Protein AF-0000000081604538 (afdb_homodimer)

pLDDT: mean 79.79, std 23.46, range [19.92, 98.69]

InterPro domains:
  IPR008256 Peptidase S1B [PR00839] (80-97)
  IPR008256 Peptidase S1B [PR00839] (235-251)
  IPR008256 Peptidase S1B [PR00839] (252-264)
  IPR009003 Peptidase S1, PA clan [SSF50494] (61-286)

Foldseek 3Di:
DDDDDPPDPPPPPPPPPVPPPPPPPDDDPPPPPDCDPVNVVVCVVVVCVVVPDADPVLVVLVVQQLLQKKFKDWPRFTQAIWGAAFDQKIKFFQVSQVVQADPVFDGNTWIWIASPQADPPDPDRTWTWDTWPDAFDDPVDFLRTMIMTGTDNDDDHGDHQNQQADADDQWDKKKWWFAAHPHGIDMWIWIWQHLVCLLVLLVVVCVVQVVVCVPCPPVLSVVSNVVVNVVNQKTKTATPRAGRHGHIFMAHSVRGGFWTWHHFAWDAGPVRDIGGSMTITGTPLSNLLVVLQVCQLVVVVVVNLRNQVSDHPCSVVSLVVNLVVCVVVVVPSNVVSLVPDDDPDPSVNVSSVVNPPDPPPPPPPPD/DDDDDPPDPPPPPPPPPVPPPPPPPDDDPPPPPDCDPVNVVVCVVVVCVVVPDADPVLVVLVVQQLLQKKFKDWPRFTQAIWGAAFDQKIKFFQVSQVVQADPQFDGNTWMWIASPQADPPDPDGTWTWDTFPDAFDDPVDFLRTMIMTGTDNDDDHGDHQNQQADADDQWDKKKWWFAAHPHGIDMWIWIWQHLVCLLVLLVVVCVVQVVVCVPQPPVLSVVSNVVVNVCNQKTKTATPRAGRHGHIFMAHSVRGGFWTWHHFAWDAGPVRDIGGSMTITGTPLSNLLVVLQVCQLVVVVVVNLRNQVSDHPCSVVSLVVNLVVCVVVVVPSNVVSLVPDDDPDPSVNVSSVVNPPDPPPPPPPPD

Structure (mmCIF, N/CA/C/O backbone):
data_AF-0000000081604538-model_v1
#
loop_
_entity.id
_entity.type
_entity.pdbx_description
1 polymer 'Serine protease'
#
loop_
_atom_site.group_PDB
_atom_site.id
_atom_site.type_symbol
_atom_site.label_atom_id
_atom_site.label_alt_id
_atom_site.label_comp_id
_atom_site.label_asym_id
_atom_site.label_entity_id
_atom_site.label_seq_id
_atom_site.pdbx_PDB_ins_code
_atom_site.Cartn_x
_atom_site.Cartn_y
_atom_site.Cartn_z
_atom_site.occupancy
_atom_site.B_iso_or_equiv
_atom_site.auth_seq_id
_atom_site.auth_comp_id
_atom_site.auth_asym_id
_atom_site.auth_atom_id
_atom_site.pdbx_PDB_model_num
ATOM 1 N N . MET A 1 1 ? 32.812 59.844 22.234 1 21.23 1 MET A N 1
ATOM 2 C CA . MET A 1 1 ? 32.625 59.625 20.812 1 21.23 1 MET A CA 1
ATOM 3 C C . MET A 1 1 ? 32.094 58.219 20.547 1 21.23 1 MET A C 1
ATOM 5 O O . MET A 1 1 ? 32.688 57.25 21.016 1 21.23 1 MET A O 1
ATOM 9 N N . ALA A 1 2 ? 30.812 57.969 19.938 1 22.44 2 ALA A N 1
ATOM 10 C CA . ALA A 1 2 ? 29.672 57.094 20.188 1 22.44 2 ALA A CA 1
ATOM 11 C C . ALA A 1 2 ? 29.781 55.781 19.422 1 22.44 2 ALA A C 1
ATOM 13 O O . ALA A 1 2 ? 30.016 55.781 18.203 1 22.44 2 ALA A O 1
ATOM 14 N N . PRO A 1 3 ? 30.188 54.562 20.047 1 24.44 3 PRO A N 1
ATOM 15 C CA . PRO A 1 3 ? 30.531 53.25 19.562 1 24.44 3 PRO A CA 1
ATOM 16 C C . PRO A 1 3 ? 29.391 52.562 18.797 1 24.44 3 PRO A C 1
ATOM 18 O O . PRO A 1 3 ? 28.266 52.5 19.297 1 24.44 3 PRO A O 1
ATOM 21 N N . GLY A 1 4 ? 29.219 52.812 17.406 1 24.89 4 GLY A N 1
ATOM 22 C CA . GLY A 1 4 ? 28.188 52.469 16.438 1 24.89 4 GLY A CA 1
ATOM 23 C C . GLY A 1 4 ? 27.969 50.969 16.328 1 24.89 4 GLY A C 1
ATOM 24 O O . GLY A 1 4 ? 28.922 50.188 16.234 1 24.89 4 GLY A O 1
ATOM 25 N N . ASN A 1 5 ? 26.828 50.312 16.859 1 23.88 5 ASN A N 1
ATOM 26 C CA . ASN A 1 5 ? 26.203 49 17.125 1 23.88 5 ASN A CA 1
ATOM 27 C C . ASN A 1 5 ? 25.984 48.219 15.828 1 23.88 5 ASN A C 1
ATOM 29 O O . ASN A 1 5 ? 25.172 48.625 14.992 1 23.88 5 ASN A O 1
ATOM 33 N N . GLN A 1 6 ? 27.047 47.625 15.164 1 23.14 6 GLN A N 1
ATOM 34 C CA . GLN A 1 6 ? 27.094 46.875 13.914 1 23.14 6 GLN A CA 1
ATOM 35 C C . GLN A 1 6 ? 26.156 45.656 13.969 1 23.14 6 GLN A C 1
ATOM 37 O O . GLN A 1 6 ? 26.391 44.719 14.734 1 23.14 6 GLN A O 1
ATOM 42 N N . LEU A 1 7 ? 24.812 45.75 13.75 1 24.92 7 LEU A N 1
ATOM 43 C CA . LEU A 1 7 ? 23.703 44.812 13.672 1 24.92 7 LEU A CA 1
ATOM 44 C C . LEU A 1 7 ? 23.969 43.75 12.625 1 24.92 7 LEU A C 1
ATOM 46 O O . LEU A 1 7 ? 24.109 44.062 11.438 1 24.92 7 LEU A O 1
ATOM 50 N N . SER A 1 8 ? 24.609 42.594 12.93 1 23.09 8 SER A N 1
ATOM 51 C CA . SER A 1 8 ? 25.031 41.375 12.227 1 23.09 8 SER A CA 1
ATOM 52 C C . SER A 1 8 ? 23.891 40.781 11.43 1 23.09 8 SER A C 1
ATOM 54 O O . SER A 1 8 ? 22.734 40.781 11.867 1 23.09 8 SER A O 1
ATOM 56 N N . ASP A 1 9 ? 24 40.594 10.055 1 22.39 9 ASP A N 1
ATOM 57 C CA . ASP A 1 9 ? 23.312 40.094 8.867 1 22.39 9 ASP A CA 1
ATOM 58 C C . ASP A 1 9 ? 22.875 38.625 9.047 1 22.39 9 ASP A C 1
ATOM 60 O O . ASP A 1 9 ? 23.625 37.719 8.758 1 22.39 9 ASP A O 1
ATOM 64 N N . SER A 1 10 ? 22.297 38.156 10.109 1 24.11 10 SER A N 1
ATOM 65 C CA . SER A 1 10 ? 21.812 36.781 10.234 1 24.11 10 SER A CA 1
ATOM 66 C C . SER A 1 10 ? 20.875 36.438 9.094 1 24.11 10 SER A C 1
ATOM 68 O O . SER A 1 10 ? 19.797 37.031 8.969 1 24.11 10 SER A O 1
ATOM 70 N N . LYS A 1 11 ? 21.359 36.188 7.855 1 26.59 11 LYS A N 1
ATOM 71 C CA . LYS A 1 11 ? 20.594 35.656 6.723 1 26.59 11 LYS A CA 1
ATOM 72 C C . LYS A 1 11 ? 19.719 34.469 7.152 1 26.59 11 LYS A C 1
ATOM 74 O O . LYS A 1 11 ? 20.203 33.438 7.59 1 26.59 11 LYS A O 1
ATOM 79 N N . LYS A 1 12 ? 18.594 34.719 7.555 1 26.84 12 LYS A N 1
ATOM 80 C CA . LYS A 1 12 ? 17.469 33.844 7.895 1 26.84 12 LYS A CA 1
ATOM 81 C C . LYS A 1 12 ? 17.266 32.75 6.844 1 26.84 12 LYS A C 1
ATOM 83 O O . LYS A 1 12 ? 17.156 33.062 5.652 1 26.84 12 LYS A O 1
ATOM 88 N N . LEU A 1 13 ? 17.891 31.609 6.945 1 28.89 13 LEU A N 1
ATOM 89 C CA . LEU A 1 13 ? 17.5 30.391 6.246 1 28.89 13 LEU A CA 1
ATOM 90 C C . LEU A 1 13 ? 15.992 30.359 6.012 1 28.89 13 LEU A C 1
ATOM 92 O O . LEU A 1 13 ? 15.211 30.234 6.961 1 28.89 13 LEU A O 1
ATOM 96 N N . GLN A 1 14 ? 15.5 31.234 5.219 1 27.22 14 GLN A N 1
ATOM 97 C CA . GLN A 1 14 ? 14.094 31.156 4.832 1 27.22 14 GLN A CA 1
ATOM 98 C C . GLN A 1 14 ? 13.68 29.719 4.531 1 27.22 14 GLN A C 1
ATOM 100 O O . GLN A 1 14 ? 14.281 29.062 3.688 1 27.22 14 GLN A O 1
ATOM 105 N N . VAL A 1 15 ? 13.32 29 5.406 1 31.27 15 VAL A N 1
ATOM 106 C CA . VAL A 1 15 ? 12.523 27.797 5.16 1 31.27 15 VAL A CA 1
ATOM 107 C C . VAL A 1 15 ? 11.766 27.938 3.848 1 31.27 15 VAL A C 1
ATOM 109 O O . VAL A 1 15 ? 10.898 28.812 3.717 1 31.27 15 VAL A O 1
ATOM 112 N N . ASN A 1 16 ? 12.477 28.047 2.746 1 29.58 16 ASN A N 1
ATOM 113 C CA . ASN A 1 16 ? 11.742 28 1.487 1 29.58 16 ASN A CA 1
ATOM 114 C C . ASN A 1 16 ? 10.648 26.938 1.516 1 29.58 16 ASN A C 1
ATOM 116 O O . ASN A 1 16 ? 10.945 25.734 1.499 1 29.58 16 ASN A O 1
ATOM 120 N N . LEU A 1 17 ? 9.523 27.062 1.937 1 32.06 17 LEU A N 1
ATOM 121 C CA . LEU A 1 17 ? 8.336 26.516 1.296 1 32.06 17 LEU A CA 1
ATOM 122 C C . LEU A 1 17 ? 8.508 26.453 -0.218 1 32.06 17 LEU A C 1
ATOM 124 O O . LEU A 1 17 ? 8.312 25.406 -0.827 1 32.06 17 LEU A O 1
ATOM 128 N N . SER A 1 18 ? 7.918 26.984 -1.359 1 30.73 18 SER A N 1
ATOM 129 C CA . SER A 1 18 ? 8.398 27.047 -2.736 1 30.73 18 SER A CA 1
ATOM 130 C C . SER A 1 18 ? 9.672 27.875 -2.84 1 30.73 18 SER A C 1
ATOM 132 O O . SER A 1 18 ? 9.891 28.562 -3.842 1 30.73 18 SER A O 1
ATOM 134 N N . ALA A 1 19 ? 10.453 28.266 -1.984 1 27.94 19 ALA A N 1
ATOM 135 C CA . ALA A 1 19 ? 11.586 29.109 -2.352 1 27.94 19 ALA A CA 1
ATOM 136 C C . ALA A 1 19 ? 12.602 28.328 -3.176 1 27.94 19 ALA A C 1
ATOM 138 O O . ALA A 1 19 ? 13.18 27.344 -2.699 1 27.94 19 ALA A O 1
ATOM 139 N N . ARG A 1 20 ? 12.562 28.531 -4.504 1 27.84 20 ARG A N 1
ATOM 140 C CA . ARG A 1 20 ? 13.531 28.266 -5.559 1 27.84 20 ARG A CA 1
ATOM 141 C C . ARG A 1 20 ? 14.93 28.719 -5.145 1 27.84 20 ARG A C 1
ATOM 143 O O . ARG A 1 20 ? 15.203 29.922 -5.105 1 27.84 20 ARG A O 1
ATOM 150 N N . PHE A 1 21 ? 15.664 28.234 -4.332 1 27.06 21 PHE A N 1
ATOM 151 C CA . PHE A 1 21 ? 17.094 28.531 -4.344 1 27.06 21 PHE A CA 1
ATOM 152 C C . PHE A 1 21 ? 17.719 28.109 -5.668 1 27.06 21 PHE A C 1
ATOM 154 O O . PHE A 1 21 ? 17.797 26.922 -5.98 1 27.06 21 PHE A O 1
ATOM 161 N N . ASN A 1 22 ? 17.594 28.953 -6.746 1 26.02 22 ASN A N 1
ATOM 162 C CA . ASN A 1 22 ? 18.406 28.969 -7.965 1 26.02 22 ASN A CA 1
ATOM 163 C C . ASN A 1 22 ? 19.891 29.062 -7.656 1 26.02 22 ASN A C 1
ATOM 165 O O . ASN A 1 22 ? 20.422 30.156 -7.457 1 26.02 22 ASN A O 1
ATOM 169 N N . ILE A 1 23 ? 20.484 28.266 -6.91 1 27.25 23 ILE A N 1
ATOM 170 C CA . ILE A 1 23 ? 21.938 28.359 -6.957 1 27.25 23 ILE A CA 1
ATOM 171 C C . ILE A 1 23 ? 22.422 28.078 -8.375 1 27.25 23 ILE A C 1
ATOM 173 O O . ILE A 1 23 ? 22.203 26.984 -8.898 1 27.25 23 ILE A O 1
ATOM 177 N N . LEU A 1 24 ? 22.672 29.078 -9.188 1 24.55 24 LEU A N 1
ATOM 178 C CA . LEU A 1 24 ? 23.422 29.141 -10.43 1 24.55 24 LEU A CA 1
ATOM 179 C C . LEU A 1 24 ? 24.812 28.516 -10.266 1 24.55 24 LEU A C 1
ATOM 181 O O . LEU A 1 24 ? 25.672 29.078 -9.586 1 24.55 24 LEU A O 1
ATOM 185 N N . VAL A 1 25 ? 24.938 27.25 -10 1 26.98 25 VAL A N 1
ATOM 186 C CA . VAL A 1 25 ? 26.266 26.672 -10.133 1 26.98 25 VAL A CA 1
ATOM 187 C C . VAL A 1 25 ? 26.766 26.844 -11.562 1 26.98 25 VAL A C 1
ATOM 189 O O . VAL A 1 25 ? 26.078 26.469 -12.516 1 26.98 25 VAL A O 1
ATOM 192 N N . LYS A 1 26 ? 27.719 27.719 -11.805 1 24.7 26 LYS A N 1
ATOM 193 C CA . LYS A 1 26 ? 28.609 27.766 -12.961 1 24.7 26 LYS A CA 1
ATOM 194 C C . LYS A 1 26 ? 29.188 26.391 -13.281 1 24.7 26 LYS A C 1
ATOM 196 O O . LYS A 1 26 ? 29.656 25.688 -12.383 1 24.7 26 LYS A O 1
ATOM 201 N N . SER A 1 27 ? 29.062 25.797 -14.516 1 24.94 27 SER A N 1
ATOM 202 C CA . SER A 1 27 ? 29.328 24.594 -15.281 1 24.94 27 SER A CA 1
ATOM 203 C C . SER A 1 27 ? 30.812 24.281 -15.328 1 24.94 27 SER A C 1
ATOM 205 O O . SER A 1 27 ? 31.469 24.531 -16.344 1 24.94 27 SER A O 1
ATOM 207 N N . LYS A 1 28 ? 31.719 24.625 -14.43 1 28.97 28 LYS A N 1
ATOM 208 C CA . LYS A 1 28 ? 32.969 24.078 -14.953 1 28.97 28 LYS A CA 1
ATOM 209 C C . LYS A 1 28 ? 32.938 22.562 -15.039 1 28.97 28 LYS A C 1
ATOM 211 O O . LYS A 1 28 ? 32.469 21.891 -14.094 1 28.97 28 LYS A O 1
ATOM 216 N N . LYS A 1 29 ? 33.281 21.875 -16.125 1 26.72 29 LYS A N 1
ATOM 217 C CA . LYS A 1 29 ? 33.406 20.547 -16.719 1 26.72 29 LYS A CA 1
ATOM 218 C C . LYS A 1 29 ? 34.312 19.641 -15.898 1 26.72 29 LYS A C 1
ATOM 220 O O . LYS A 1 29 ? 35.5 19.516 -16.188 1 26.72 29 LYS A O 1
ATOM 225 N N . ALA A 1 30 ? 34.438 19.734 -14.547 1 28.08 30 ALA A N 1
ATOM 226 C CA . ALA A 1 30 ? 35.469 18.781 -14.086 1 28.08 30 ALA A CA 1
ATOM 227 C C . ALA A 1 30 ? 35 17.344 -14.328 1 28.08 30 ALA A C 1
ATOM 229 O O . ALA A 1 30 ? 33.781 17.062 -14.266 1 28.08 30 ALA A O 1
ATOM 230 N N . GLN A 1 31 ? 35.875 16.453 -14.742 1 27.19 31 GLN A N 1
ATOM 231 C CA . GLN A 1 31 ? 35.938 15.016 -15.008 1 27.19 31 GLN A CA 1
ATOM 232 C C . GLN A 1 31 ? 35.312 14.227 -13.852 1 27.19 31 GLN A C 1
ATOM 234 O O . GLN A 1 31 ? 35.875 14.227 -12.742 1 27.19 31 GLN A O 1
ATOM 239 N N . VAL A 1 32 ? 34.094 14.195 -13.719 1 30.44 32 VAL A N 1
ATOM 240 C CA . VAL A 1 32 ? 33.375 13.523 -12.633 1 30.44 32 VAL A CA 1
ATOM 241 C C . VAL A 1 32 ? 33.812 12.062 -12.555 1 30.44 32 VAL A C 1
ATOM 243 O O . VAL A 1 32 ? 33.688 11.312 -13.531 1 30.44 32 VAL A O 1
ATOM 246 N N . PRO A 1 33 ? 34.812 11.781 -11.719 1 27.52 33 PRO A N 1
ATOM 247 C CA . PRO A 1 33 ? 35.219 10.375 -11.602 1 27.52 33 PRO A CA 1
ATOM 248 C C . PRO A 1 33 ? 34.031 9.422 -11.523 1 27.52 33 PRO A C 1
ATOM 250 O O . PRO A 1 33 ? 32.938 9.82 -11.125 1 27.52 33 PRO A O 1
ATOM 253 N N . LYS A 1 34 ? 34.219 8.211 -12.148 1 29.72 34 LYS A N 1
ATOM 254 C CA . LYS A 1 34 ? 33.344 7.07 -12.305 1 29.72 34 LYS A CA 1
ATOM 255 C C . LYS A 1 34 ? 32.688 6.691 -10.977 1 29.72 34 LYS A C 1
ATOM 257 O O . LYS A 1 34 ? 33.375 6.414 -10 1 29.72 34 LYS A O 1
ATOM 262 N N . LEU A 1 35 ? 31.547 7.207 -10.703 1 32.03 35 LEU A N 1
ATOM 263 C CA . LEU A 1 35 ? 30.719 6.863 -9.555 1 32.03 35 LEU A CA 1
ATOM 264 C C . LEU A 1 35 ? 30.75 5.359 -9.297 1 32.03 35 LEU A C 1
ATOM 266 O O . LEU A 1 35 ? 30.469 4.566 -10.195 1 32.03 35 LEU A O 1
ATOM 270 N N . SER A 1 36 ? 31.516 4.922 -8.336 1 29.38 36 SER A N 1
ATOM 271 C CA . SER A 1 36 ? 31.672 3.506 -8.016 1 29.38 36 SER A CA 1
ATOM 272 C C . SER A 1 36 ? 30.328 2.797 -7.965 1 29.38 36 SER A C 1
ATOM 274 O O . SER A 1 36 ? 29.297 3.428 -7.719 1 29.38 36 SER A O 1
ATOM 276 N N . ARG A 1 37 ? 30.203 1.522 -8.523 1 30.61 37 ARG A N 1
ATOM 277 C CA . ARG A 1 37 ? 29.109 0.567 -8.648 1 30.61 37 ARG A CA 1
ATOM 278 C C . ARG A 1 37 ? 28.281 0.509 -7.363 1 30.61 37 ARG A C 1
ATOM 280 O O . ARG A 1 37 ? 27.078 0.293 -7.41 1 30.61 37 ARG A O 1
ATOM 287 N N . ILE A 1 38 ? 28.953 0.623 -6.27 1 29.91 38 ILE A N 1
ATOM 288 C CA . ILE A 1 38 ? 28.281 0.541 -4.977 1 29.91 38 ILE A CA 1
ATOM 289 C C . ILE A 1 38 ? 27.391 1.77 -4.777 1 29.91 38 ILE A C 1
ATOM 291 O O . ILE A 1 38 ? 26.312 1.672 -4.203 1 29.91 38 ILE A O 1
ATOM 295 N N . GLN A 1 39 ? 27.891 2.811 -5.246 1 33.53 39 GLN A N 1
ATOM 296 C CA . GLN A 1 39 ? 27.141 4.059 -5.113 1 33.53 39 GLN A CA 1
ATOM 297 C C . GLN A 1 39 ? 25.828 4.008 -5.898 1 33.53 39 GLN A C 1
ATOM 299 O O . GLN A 1 39 ? 24.828 4.574 -5.469 1 33.53 39 GLN A O 1
ATOM 304 N N . ASN A 1 40 ? 25.875 3.252 -6.98 1 32.59 40 ASN A N 1
ATOM 305 C CA . ASN A 1 40 ? 24.688 3.121 -7.805 1 32.59 40 ASN A CA 1
ATOM 306 C C . ASN A 1 40 ? 23.594 2.324 -7.086 1 32.59 40 ASN A C 1
ATOM 308 O O . ASN A 1 40 ? 22.406 2.584 -7.273 1 32.59 40 ASN A O 1
ATOM 312 N N . ILE A 1 41 ? 24.047 1.336 -6.324 1 33.44 41 ILE A N 1
ATOM 313 C CA . ILE A 1 41 ? 23.094 0.451 -5.68 1 33.44 41 ILE A CA 1
ATOM 314 C C . ILE A 1 41 ? 22.375 1.196 -4.555 1 33.44 41 ILE A C 1
ATOM 316 O O . ILE A 1 41 ? 21.156 1.081 -4.402 1 33.44 41 ILE A O 1
ATOM 320 N N . PHE A 1 42 ? 23.203 1.977 -3.779 1 33.72 42 PHE A N 1
ATOM 321 C CA . PHE A 1 42 ? 22.609 2.783 -2.725 1 33.72 42 PHE A CA 1
ATOM 322 C C . PHE A 1 42 ? 21.688 3.85 -3.312 1 33.72 42 PHE A C 1
ATOM 324 O O . PHE A 1 42 ? 20.672 4.191 -2.721 1 33.72 42 PHE A O 1
ATOM 331 N N . ARG A 1 43 ? 22.094 4.34 -4.379 1 35.41 43 ARG A N 1
ATOM 332 C CA . ARG A 1 43 ? 21.266 5.266 -5.141 1 35.41 43 ARG A CA 1
ATOM 333 C C . ARG A 1 43 ? 19.938 4.625 -5.52 1 35.41 43 ARG A C 1
ATOM 335 O O . ARG A 1 43 ? 18.906 5.297 -5.559 1 35.41 43 ARG A O 1
ATOM 342 N N . GLN A 1 44 ? 20.062 3.365 -5.777 1 35.56 44 GLN A N 1
ATOM 343 C CA . GLN A 1 44 ? 18.859 2.604 -6.133 1 35.56 44 GLN A CA 1
ATOM 344 C C . GLN A 1 44 ? 17.938 2.432 -4.93 1 35.56 44 GLN A C 1
ATOM 346 O O . GLN A 1 44 ? 16.719 2.471 -5.07 1 35.56 44 GLN A O 1
ATOM 351 N N . GLU A 1 45 ? 18.5 2.27 -3.766 1 36.34 45 GLU A N 1
ATOM 352 C CA . GLU A 1 45 ? 17.688 2.072 -2.566 1 36.34 45 GLU A CA 1
ATOM 353 C C . GLU A 1 45 ? 16.938 3.346 -2.191 1 36.34 45 GLU A C 1
ATOM 355 O O . GLU A 1 45 ? 15.773 3.291 -1.792 1 36.34 45 GLU A O 1
ATOM 360 N N . PHE A 1 46 ? 17.672 4.496 -2.053 1 35.28 46 PHE A N 1
ATOM 361 C CA . PHE A 1 46 ? 17.109 5.797 -1.738 1 35.28 46 PHE A CA 1
ATOM 362 C C . PHE A 1 46 ? 16.312 6.34 -2.922 1 35.28 46 PHE A C 1
ATOM 364 O O . PHE A 1 46 ? 15.336 7.062 -2.74 1 35.28 46 PHE A O 1
ATOM 371 N N . GLY A 1 47 ? 16.844 6.234 -4.141 1 36.56 47 GLY A N 1
ATOM 372 C CA . GLY A 1 47 ? 16.016 6.371 -5.336 1 36.56 47 GLY A CA 1
ATOM 373 C C . GLY A 1 47 ? 14.75 5.547 -5.285 1 36.56 47 GLY A C 1
ATOM 374 O O . GLY A 1 47 ? 13.867 5.695 -6.137 1 36.56 47 GLY A O 1
ATOM 375 N N . SER A 1 48 ? 14.734 4.586 -4.535 1 37.88 48 SER A N 1
ATOM 376 C CA . SER A 1 48 ? 13.695 3.613 -4.223 1 37.88 48 SER A CA 1
ATOM 377 C C . SER A 1 48 ? 12.562 4.254 -3.43 1 37.88 48 SER A C 1
ATOM 379 O O . SER A 1 48 ? 11.438 3.744 -3.42 1 37.88 48 SER A O 1
ATOM 381 N N . SER A 1 49 ? 12.891 5.285 -2.691 1 40.31 49 SER A N 1
ATOM 382 C CA . SER A 1 49 ? 11.789 5.926 -1.974 1 40.31 49 SER A CA 1
ATOM 383 C C . SER A 1 49 ? 10.742 6.469 -2.938 1 40.31 49 SER A C 1
ATOM 385 O O . SER A 1 49 ? 9.547 6.449 -2.641 1 40.31 49 SER A O 1
ATOM 387 N N . ALA A 1 50 ? 11.32 7.27 -4.055 1 39.22 50 ALA A N 1
ATOM 388 C CA . ALA A 1 50 ? 10.375 7.793 -5.043 1 39.22 50 ALA A CA 1
ATOM 389 C C . ALA A 1 50 ? 9.469 6.688 -5.574 1 39.22 50 ALA A C 1
ATOM 391 O O . ALA A 1 50 ? 8.344 6.949 -5.996 1 39.22 50 ALA A O 1
ATOM 392 N N . LYS A 1 51 ? 10 5.477 -5.543 1 48.31 51 LYS A N 1
ATOM 393 C CA . LYS A 1 51 ? 9.305 4.332 -6.121 1 48.31 51 LYS A CA 1
ATOM 394 C C . LYS A 1 51 ? 8.383 3.676 -5.098 1 48.31 51 LYS A C 1
ATOM 396 O O . LYS A 1 51 ? 7.75 2.656 -5.387 1 48.31 51 LYS A O 1
ATOM 401 N N . ARG A 1 52 ? 8.336 4.613 -4.008 1 61 52 ARG A N 1
ATOM 402 C CA . ARG A 1 52 ? 7.574 3.902 -2.988 1 61 52 ARG A CA 1
ATOM 403 C C . ARG A 1 52 ? 6.125 4.371 -2.965 1 61 52 ARG A C 1
ATOM 405 O O . ARG A 1 52 ? 5.242 3.652 -2.486 1 61 52 ARG A O 1
ATOM 412 N N . CYS A 1 53 ? 5.945 5.43 -3.717 1 78.62 53 CYS A N 1
ATOM 413 C CA . CYS A 1 53 ? 4.547 5.852 -3.697 1 78.62 53 CYS A CA 1
ATOM 414 C C . CYS A 1 53 ? 3.732 5.086 -4.73 1 78.62 53 CYS A C 1
ATOM 416 O O . CYS A 1 53 ? 4.254 4.699 -5.777 1 78.62 53 CYS A O 1
ATOM 418 N N . GLN A 1 54 ? 2.555 4.742 -4.367 1 86.06 54 GLN A N 1
ATOM 419 C CA . GLN A 1 54 ? 1.669 3.975 -5.234 1 86.06 54 GLN A CA 1
ATOM 420 C C . GLN A 1 54 ? 0.425 4.777 -5.602 1 86.06 54 GLN A C 1
ATOM 422 O O . GLN A 1 54 ? -0.022 5.629 -4.828 1 86.06 54 GLN A O 1
ATOM 427 N N . ASP A 1 55 ? -0.05 4.484 -6.824 1 90.62 55 ASP A N 1
ATOM 428 C CA . ASP A 1 55 ? -1.345 5.043 -7.199 1 90.62 55 ASP A CA 1
ATOM 429 C C . ASP A 1 55 ? -2.465 4.465 -6.34 1 90.62 55 ASP A C 1
ATOM 431 O O . ASP A 1 55 ? -2.533 3.25 -6.137 1 90.62 55 ASP A O 1
ATOM 435 N N . VAL A 1 56 ? -3.311 5.359 -5.852 1 93.19 56 VAL A N 1
ATOM 436 C CA . VAL A 1 56 ? -4.445 4.898 -5.055 1 93.19 56 VAL A CA 1
ATOM 437 C C . VAL A 1 56 ? -5.32 3.973 -5.895 1 93.19 56 VAL A C 1
ATOM 439 O O . VAL A 1 56 ? -5.824 2.963 -5.395 1 93.19 56 VAL A O 1
ATOM 442 N N . LYS A 1 57 ? -5.5 4.297 -7.168 1 92.62 57 LYS A N 1
ATOM 443 C CA . LYS A 1 57 ? -6.293 3.465 -8.07 1 92.62 57 LYS A CA 1
ATOM 444 C C . LYS A 1 57 ? -5.738 2.045 -8.133 1 92.62 57 LYS A C 1
ATOM 446 O O . LYS A 1 57 ? -6.496 1.074 -8.07 1 92.62 57 LYS A O 1
ATOM 451 N N . THR A 1 58 ? -4.469 1.966 -8.25 1 91.88 58 THR A N 1
ATOM 452 C CA . THR A 1 58 ? -3.807 0.667 -8.289 1 91.88 58 THR A CA 1
ATOM 453 C C . THR A 1 58 ? -3.994 -0.076 -6.973 1 91.88 58 THR A C 1
ATOM 455 O O . THR A 1 58 ? -4.285 -1.274 -6.965 1 91.88 58 THR A O 1
ATOM 458 N N . MET A 1 59 ? -3.865 0.615 -5.895 1 93.12 59 MET A N 1
ATOM 459 C CA . MET A 1 59 ? -4.016 -0.015 -4.586 1 93.12 59 MET A CA 1
ATOM 460 C C . MET A 1 59 ? -5.449 -0.493 -4.375 1 93.12 59 MET A C 1
ATOM 462 O O . MET A 1 59 ? -5.676 -1.567 -3.814 1 93.12 59 MET A O 1
ATOM 466 N N . LYS A 1 60 ? -6.418 0.306 -4.773 1 94.62 60 LYS A N 1
ATOM 467 C CA . LYS A 1 60 ? -7.812 -0.113 -4.691 1 94.62 60 LYS A CA 1
ATOM 468 C C . LYS A 1 60 ? -8.047 -1.404 -5.469 1 94.62 60 LYS A C 1
ATOM 470 O O . LYS A 1 60 ? -8.727 -2.312 -4.988 1 94.62 60 LYS A O 1
ATOM 475 N N . LYS A 1 61 ? -7.477 -1.455 -6.637 1 94.94 61 LYS A N 1
ATOM 476 C CA . LYS A 1 61 ? -7.586 -2.658 -7.457 1 94.94 61 LYS A CA 1
ATOM 477 C C . LYS A 1 61 ? -6.969 -3.863 -6.75 1 94.94 61 LYS A C 1
ATOM 479 O O . LYS A 1 61 ? -7.562 -4.945 -6.723 1 94.94 61 LYS A O 1
ATOM 484 N N . LEU A 1 62 ? -5.836 -3.695 -6.168 1 95.62 62 LEU A N 1
ATOM 485 C CA . LEU A 1 62 ? -5.145 -4.777 -5.477 1 95.62 62 LEU A CA 1
ATOM 486 C C . LEU A 1 62 ? -5.941 -5.242 -4.258 1 95.62 62 LEU A C 1
ATOM 488 O O . LEU A 1 62 ? -5.934 -6.426 -3.924 1 95.62 62 LEU A O 1
ATOM 492 N N . MET A 1 63 ? -6.598 -4.328 -3.623 1 95.12 63 MET A N 1
ATOM 493 C CA . MET A 1 63 ? -7.434 -4.707 -2.486 1 95.12 63 MET A CA 1
ATOM 494 C C . MET A 1 63 ? -8.617 -5.559 -2.938 1 95.12 63 MET A C 1
ATOM 496 O O . MET A 1 63 ? -9 -6.504 -2.248 1 95.12 63 MET A O 1
ATOM 500 N N . GLU A 1 64 ? -9.125 -5.254 -4.055 1 96 64 GLU A N 1
ATOM 501 C CA . GLU A 1 64 ? -10.172 -6.098 -4.613 1 96 64 GLU A CA 1
ATOM 502 C C . GLU A 1 64 ? -9.641 -7.484 -4.957 1 96 64 GLU A C 1
ATOM 504 O O . GLU A 1 64 ? -10.289 -8.492 -4.668 1 96 64 GLU A O 1
ATOM 509 N N . LEU A 1 65 ? -8.5 -7.512 -5.551 1 97.12 65 LEU A N 1
ATOM 510 C CA . LEU A 1 65 ? -7.898 -8.773 -5.953 1 97.12 65 LEU A CA 1
ATOM 511 C C . LEU A 1 65 ? -7.516 -9.609 -4.738 1 97.12 65 LEU A C 1
ATOM 513 O O . LEU A 1 65 ? -7.473 -10.844 -4.812 1 97.12 65 LEU A O 1
ATOM 517 N N . SER A 1 66 ? -7.254 -8.93 -3.633 1 97.06 66 SER A N 1
ATOM 518 C CA . SER A 1 66 ? -6.867 -9.625 -2.408 1 97.06 66 SER A CA 1
ATOM 519 C C . SER A 1 66 ? -7.988 -10.539 -1.919 1 97.06 66 SER A C 1
ATOM 521 O O . SER A 1 66 ? -7.738 -11.492 -1.18 1 97.06 66 SER A O 1
ATOM 523 N N . ASN A 1 67 ? -9.227 -10.312 -2.354 1 96.25 67 ASN A N 1
ATOM 524 C CA . ASN A 1 67 ? -10.367 -11.141 -1.955 1 96.25 67 ASN A CA 1
ATOM 525 C C . ASN A 1 67 ? -10.242 -12.562 -2.492 1 96.25 67 ASN A C 1
ATOM 527 O O . ASN A 1 67 ? -10.859 -13.484 -1.963 1 96.25 67 ASN A O 1
ATOM 531 N N . SER A 1 68 ? -9.422 -12.734 -3.535 1 97.62 68 SER A N 1
ATOM 532 C CA . SER A 1 68 ? -9.297 -14.031 -4.188 1 97.62 68 SER A CA 1
ATOM 533 C C . SER A 1 68 ? -8.125 -14.82 -3.617 1 97.62 68 SER A C 1
ATOM 535 O O . SER A 1 68 ? -7.844 -15.938 -4.066 1 97.62 68 SER A O 1
ATOM 537 N N . VAL A 1 69 ? -7.418 -14.219 -2.637 1 97.81 69 VAL A N 1
ATOM 538 C CA . VAL A 1 69 ? -6.262 -14.859 -2.016 1 97.81 69 VAL A CA 1
ATOM 539 C C . VAL A 1 69 ? -6.691 -15.562 -0.729 1 97.81 69 VAL A C 1
ATOM 541 O O . VAL A 1 69 ? -7.43 -14.992 0.079 1 97.81 69 VAL A O 1
ATOM 544 N N . CYS A 1 70 ? -6.23 -16.797 -0.552 1 96.44 70 CYS A N 1
ATOM 545 C CA . CYS A 1 70 ? -6.691 -17.562 0.595 1 96.44 70 CYS A CA 1
ATOM 546 C C . CYS A 1 70 ? -5.516 -18.156 1.359 1 96.44 70 CYS A C 1
ATOM 548 O O . CYS A 1 70 ? -4.398 -18.219 0.846 1 96.44 70 CYS A O 1
ATOM 550 N N . GLN A 1 71 ? -5.801 -18.469 2.568 1 96 71 GLN A N 1
ATOM 551 C CA . GLN A 1 71 ? -4.895 -19.25 3.396 1 96 71 GLN A CA 1
ATOM 552 C C . GLN A 1 71 ? -5.227 -20.75 3.322 1 96 71 GLN A C 1
ATOM 554 O O . GLN A 1 71 ? -6.391 -21.125 3.42 1 96 71 GLN A O 1
ATOM 559 N N . VAL A 1 72 ? -4.258 -21.547 3.078 1 96 72 VAL A N 1
ATOM 560 C CA . VAL A 1 72 ? -4.426 -23 3.074 1 96 72 VAL A CA 1
ATOM 561 C C . VAL A 1 72 ? -4.121 -23.547 4.461 1 96 72 VAL A C 1
ATOM 563 O O . VAL A 1 72 ? -3.043 -23.312 5.012 1 96 72 VAL A O 1
ATOM 566 N N . ARG A 1 73 ? -5.059 -24.297 4.922 1 94 73 ARG A N 1
ATOM 567 C CA . ARG A 1 73 ? -4.918 -24.875 6.254 1 94 73 ARG A CA 1
ATOM 568 C C . ARG A 1 73 ? -5.023 -26.391 6.199 1 94 73 ARG A C 1
ATOM 570 O O . ARG A 1 73 ? -5.816 -26.938 5.426 1 94 73 ARG A O 1
ATOM 577 N N . ILE A 1 74 ? -4.211 -26.984 6.984 1 93.75 74 ILE A N 1
ATOM 578 C CA . ILE A 1 74 ? -4.254 -28.422 7.164 1 93.75 74 ILE A CA 1
ATOM 579 C C . ILE A 1 74 ? -4.48 -28.75 8.641 1 93.75 74 ILE A C 1
ATOM 581 O O . ILE A 1 74 ? -3.703 -28.328 9.5 1 93.75 74 ILE A O 1
ATOM 585 N N . ASN A 1 75 ? -5.516 -29.453 8.898 1 92.5 75 ASN A N 1
ATOM 586 C CA . ASN A 1 75 ? -5.926 -29.75 10.266 1 92.5 75 ASN A CA 1
ATOM 587 C C . ASN A 1 75 ? -6.008 -28.469 11.109 1 92.5 75 ASN A C 1
ATOM 589 O O . ASN A 1 75 ? -5.473 -28.422 12.219 1 92.5 75 ASN A O 1
ATOM 593 N N . GLY A 1 76 ? -6.461 -27.469 10.414 1 89.38 76 GLY A N 1
ATOM 594 C CA . GLY A 1 76 ? -6.719 -26.219 11.125 1 89.38 76 GLY A CA 1
ATOM 595 C C . GLY A 1 76 ? -5.5 -25.328 11.219 1 89.38 76 GLY A C 1
ATOM 596 O O . GLY A 1 76 ? -5.605 -24.172 11.633 1 89.38 76 GLY A O 1
ATOM 597 N N . LYS A 1 77 ? -4.41 -25.797 10.828 1 91.19 77 LYS A N 1
ATOM 598 C CA . LYS A 1 77 ? -3.186 -25.016 10.945 1 91.19 77 LYS A CA 1
ATOM 599 C C . LYS A 1 77 ? -2.807 -24.391 9.602 1 91.19 77 LYS A C 1
ATOM 601 O O . LYS A 1 77 ? -2.871 -25.047 8.562 1 91.19 77 LYS A O 1
ATOM 606 N N . PRO A 1 78 ? -2.408 -23.141 9.672 1 92.94 78 PRO A N 1
ATOM 607 C CA . PRO A 1 78 ? -1.975 -22.516 8.422 1 92.94 78 PRO A CA 1
ATOM 608 C C . PRO A 1 78 ? -0.7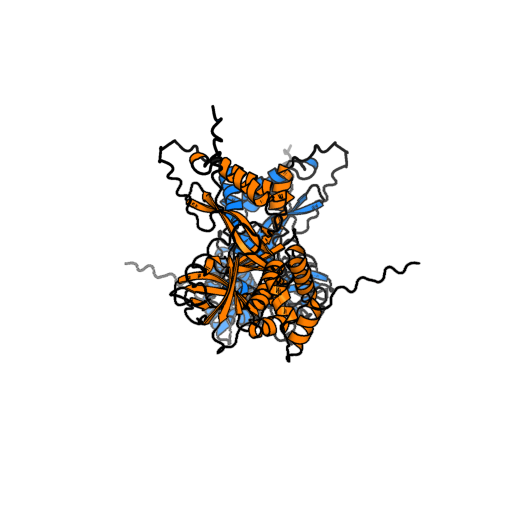09 -23.141 7.852 1 92.94 78 PRO A C 1
ATOM 610 O O . PRO A 1 78 ? 0.244 -23.406 8.594 1 92.94 78 PRO A O 1
ATOM 613 N N . ARG A 1 79 ? -0.724 -23.344 6.551 1 93.56 79 ARG A N 1
ATOM 614 C CA . ARG A 1 79 ? 0.414 -24.016 5.926 1 93.56 79 ARG A CA 1
ATOM 615 C C . ARG A 1 79 ? 0.946 -23.203 4.75 1 93.56 79 ARG A C 1
ATOM 617 O O . ARG A 1 79 ? 2.111 -23.344 4.371 1 93.56 79 ARG A O 1
ATOM 624 N N . GLY A 1 80 ? 0.088 -22.438 4.184 1 95.94 80 GLY A N 1
ATOM 625 C CA . GLY A 1 80 ? 0.486 -21.656 3.021 1 95.94 80 GLY A CA 1
ATOM 626 C C . GLY A 1 80 ? -0.618 -20.75 2.5 1 95.94 80 GLY A C 1
ATOM 627 O O . GLY A 1 80 ? -1.641 -20.578 3.164 1 95.94 80 GLY A O 1
ATOM 628 N N . SER A 1 81 ? -0.285 -20.156 1.408 1 97.5 81 SER A N 1
ATOM 629 C CA . SER A 1 81 ? -1.242 -19.297 0.716 1 97.5 81 SER A CA 1
ATOM 630 C C . SER A 1 81 ? -1.688 -19.906 -0.603 1 97.5 81 SER A C 1
ATOM 632 O O . SER A 1 81 ? -1.111 -20.906 -1.055 1 97.5 81 SER A O 1
ATOM 634 N N . GLY A 1 82 ? -2.725 -19.453 -1.168 1 98.31 82 GLY A N 1
ATOM 635 C CA . GLY A 1 82 ? -3.26 -19.781 -2.479 1 98.31 82 GLY A CA 1
ATOM 636 C C . GLY A 1 82 ? -4.195 -18.719 -3.023 1 98.31 82 GLY A C 1
ATOM 637 O O . GLY A 1 82 ? -4.414 -17.688 -2.383 1 98.31 82 GLY A O 1
ATOM 638 N N . PHE A 1 83 ? -4.645 -18.969 -4.211 1 98.69 83 PHE A N 1
ATOM 639 C CA . PHE A 1 83 ? -5.629 -18.047 -4.773 1 98.69 83 PHE A CA 1
ATOM 640 C C . PHE A 1 83 ? -6.559 -18.781 -5.734 1 98.69 83 PHE A C 1
ATOM 642 O O . PHE A 1 83 ? -6.195 -19.812 -6.297 1 98.69 83 PHE A O 1
ATOM 649 N N . LEU A 1 84 ? -7.766 -18.281 -5.828 1 97.88 84 LEU A N 1
ATOM 650 C CA . LEU A 1 84 ? -8.773 -18.859 -6.715 1 97.88 84 LEU A CA 1
ATOM 651 C C . LEU A 1 84 ? -8.398 -18.641 -8.18 1 97.88 84 LEU A C 1
ATOM 653 O O . LEU A 1 84 ? -8.344 -17.5 -8.641 1 97.88 84 LEU A O 1
ATOM 657 N N . LEU A 1 85 ? -8.141 -19.719 -8.844 1 98.12 85 LEU A N 1
ATOM 658 C CA . LEU A 1 85 ? -7.617 -19.656 -10.203 1 98.12 85 LEU A CA 1
ATOM 659 C C . LEU A 1 85 ? -8.75 -19.641 -11.227 1 98.12 85 LEU A C 1
ATOM 661 O O . LEU A 1 85 ? -8.891 -18.672 -11.969 1 98.12 85 LEU A O 1
ATOM 665 N N . PHE A 1 86 ? -9.508 -20.594 -11.344 1 96.94 86 PHE A N 1
ATOM 666 C CA . PHE A 1 86 ? -10.711 -20.719 -12.172 1 96.94 86 PHE A CA 1
ATOM 667 C C . PHE A 1 86 ? -11.727 -21.641 -11.516 1 96.94 86 PHE A C 1
ATOM 669 O O . PHE A 1 86 ? -11.367 -22.5 -10.703 1 96.94 86 PHE A O 1
ATOM 676 N N . GLY A 1 87 ? -13.016 -21.375 -11.852 1 94.94 87 GLY A N 1
ATOM 677 C CA . GLY A 1 87 ? -14.031 -22.203 -11.227 1 94.94 87 GLY A CA 1
ATOM 678 C C . GLY A 1 87 ? -13.93 -22.234 -9.719 1 94.94 87 GLY A C 1
ATOM 679 O O . GLY A 1 87 ? -13.898 -21.172 -9.07 1 94.94 87 GLY A O 1
ATOM 680 N N . ASN A 1 88 ? -13.898 -23.422 -9.148 1 96.5 88 ASN A N 1
ATOM 681 C CA . ASN A 1 88 ? -13.703 -23.594 -7.711 1 96.5 88 ASN A CA 1
ATOM 682 C C . ASN A 1 88 ? -12.344 -24.219 -7.398 1 96.5 88 ASN A C 1
ATOM 684 O O . ASN A 1 88 ? -12.203 -24.984 -6.441 1 96.5 88 ASN A O 1
ATOM 688 N N . PHE A 1 89 ? -11.391 -23.844 -8.242 1 97.5 89 PHE A N 1
ATOM 689 C CA . PHE A 1 89 ? -10.062 -24.438 -8.109 1 97.5 89 PHE A CA 1
ATOM 690 C C . PHE A 1 89 ? -9.07 -23.406 -7.574 1 97.5 89 PHE A C 1
ATOM 692 O O . PHE A 1 89 ? -8.969 -22.312 -8.117 1 97.5 89 PHE A O 1
ATOM 699 N N . ILE A 1 90 ? -8.32 -23.859 -6.574 1 98.06 90 ILE A N 1
ATOM 700 C CA . ILE A 1 90 ? -7.285 -23.047 -5.953 1 98.06 90 ILE A CA 1
ATOM 701 C C . ILE A 1 90 ? -5.91 -23.469 -6.461 1 98.06 90 ILE A C 1
ATOM 703 O O . ILE A 1 90 ? -5.629 -24.672 -6.578 1 98.06 90 ILE A O 1
ATOM 707 N N . LEU A 1 91 ? -5.105 -22.484 -6.758 1 98.69 91 LEU A N 1
ATOM 708 C CA . LEU A 1 91 ? -3.701 -22.734 -7.062 1 98.69 91 LEU A CA 1
ATOM 709 C C . LEU A 1 91 ? -2.82 -22.453 -5.855 1 98.69 91 LEU A C 1
ATOM 711 O O . LEU A 1 91 ? -2.99 -21.422 -5.188 1 98.69 91 LEU A O 1
ATOM 715 N N . THR A 1 92 ? -1.961 -23.344 -5.465 1 98.31 92 THR A N 1
ATOM 716 C CA . THR A 1 92 ? -0.939 -23.203 -4.434 1 98.31 92 THR A CA 1
ATOM 717 C C . THR A 1 92 ? 0.317 -23.984 -4.801 1 98.31 92 THR A C 1
ATOM 719 O O . THR A 1 92 ? 0.425 -24.5 -5.91 1 98.31 92 THR A O 1
ATOM 722 N N . ASN A 1 93 ? 1.333 -23.859 -3.959 1 96.94 93 ASN A N 1
ATOM 723 C CA . ASN A 1 93 ? 2.535 -24.656 -4.188 1 96.94 93 ASN A CA 1
ATOM 724 C C . ASN A 1 93 ? 2.336 -26.109 -3.771 1 96.94 93 ASN A C 1
ATOM 726 O O . ASN A 1 93 ? 1.646 -26.391 -2.789 1 96.94 93 ASN A O 1
ATOM 730 N N . ALA A 1 94 ? 2.973 -26.953 -4.512 1 96.06 94 ALA A N 1
ATOM 731 C CA . ALA A 1 94 ? 2.889 -28.391 -4.215 1 96.06 94 ALA A CA 1
ATOM 732 C C . ALA A 1 94 ? 3.459 -28.688 -2.832 1 96.06 94 ALA A C 1
ATOM 734 O O . ALA A 1 94 ? 2.908 -29.516 -2.094 1 96.06 94 ALA A O 1
ATOM 735 N N . HIS A 1 95 ? 4.504 -28.062 -2.5 1 92.88 95 HIS A N 1
ATOM 736 C CA . HIS A 1 95 ? 5.172 -28.391 -1.242 1 92.88 95 HIS A CA 1
ATOM 737 C C . HIS A 1 95 ? 4.316 -27.984 -0.046 1 92.88 95 HIS A C 1
ATOM 739 O O . HIS A 1 95 ? 4.582 -28.406 1.083 1 92.88 95 HIS A O 1
ATOM 745 N N . VAL A 1 96 ? 3.336 -27.156 -0.277 1 94.19 96 VAL A N 1
ATOM 746 C CA . VAL A 1 96 ? 2.408 -26.766 0.777 1 94.19 96 VAL A CA 1
ATOM 747 C C . VAL A 1 96 ? 1.521 -27.953 1.153 1 94.19 96 VAL A C 1
ATOM 749 O O . VAL A 1 96 ? 1.163 -28.125 2.322 1 94.19 96 VAL A O 1
ATOM 752 N N . ILE A 1 97 ? 1.221 -28.891 0.165 1 94.06 97 ILE A N 1
ATOM 753 C CA . ILE A 1 97 ? 0.166 -29.859 0.393 1 94.06 97 ILE A CA 1
ATOM 754 C C . ILE A 1 97 ? 0.715 -31.281 0.175 1 94.06 97 ILE A C 1
ATOM 756 O O . ILE A 1 97 ? 0.087 -32.25 0.569 1 94.06 97 ILE A O 1
ATOM 760 N N . GLN A 1 98 ? 1.841 -31.422 -0.428 1 89.25 98 GLN A N 1
ATOM 761 C CA . GLN A 1 98 ? 2.311 -32.719 -0.925 1 89.25 98 GLN A CA 1
ATOM 762 C C . GLN A 1 98 ? 2.389 -33.719 0.201 1 89.25 98 GLN A C 1
ATOM 764 O O . GLN A 1 98 ? 2.098 -34.906 -0.008 1 89.25 98 GLN A O 1
ATOM 769 N N . ALA A 1 99 ? 2.744 -33.312 1.33 1 87.5 99 ALA A N 1
ATOM 770 C CA . ALA A 1 99 ? 2.912 -34.25 2.455 1 87.5 99 ALA A CA 1
ATOM 771 C C . ALA A 1 99 ? 1.564 -34.781 2.934 1 87.5 99 ALA A C 1
ATOM 773 O O . ALA A 1 99 ? 1.507 -35.75 3.67 1 87.5 99 ALA A O 1
ATOM 774 N N . PHE A 1 100 ? 0.562 -34.188 2.434 1 87.44 100 PHE A N 1
ATOM 775 C CA . PHE A 1 100 ? -0.752 -34.531 2.967 1 87.44 100 PHE A CA 1
ATOM 776 C C . PHE A 1 100 ? -1.649 -35.094 1.876 1 87.44 100 PHE A C 1
ATOM 778 O O . PHE A 1 100 ? -2.865 -35.188 2.053 1 87.44 100 PHE A O 1
ATOM 785 N N . CYS A 1 101 ? -1.026 -35.281 0.768 1 83.25 101 CYS A N 1
ATOM 786 C CA . CYS A 1 101 ? -1.776 -35.844 -0.347 1 83.25 101 CYS A CA 1
ATOM 787 C C . CYS A 1 101 ? -1.191 -37.188 -0.769 1 83.25 101 CYS A C 1
ATOM 789 O O . CYS A 1 101 ? 0.017 -37.406 -0.66 1 83.25 101 CYS A O 1
ATOM 791 N N . ASN A 1 102 ? -2.064 -38.062 -1.139 1 79.94 102 ASN A N 1
ATOM 792 C CA . ASN A 1 102 ? -1.613 -39.375 -1.644 1 79.94 102 ASN A CA 1
ATOM 793 C C . ASN A 1 102 ? -1.404 -39.344 -3.154 1 79.94 102 ASN A C 1
ATOM 795 O O . ASN A 1 102 ? -1.597 -38.312 -3.791 1 79.94 102 ASN A O 1
ATOM 799 N N . ASP A 1 103 ? -1 -40.406 -3.701 1 72.75 103 ASP A N 1
ATOM 800 C CA . ASP A 1 103 ? -0.621 -40.469 -5.109 1 72.75 103 ASP A CA 1
ATOM 801 C C . ASP A 1 103 ? -1.827 -40.25 -6.016 1 72.75 103 ASP A C 1
ATOM 803 O O . ASP A 1 103 ? -1.677 -39.812 -7.16 1 72.75 103 ASP A O 1
ATOM 807 N N . ASN A 1 104 ? -2.971 -40.438 -5.477 1 71.5 104 ASN A N 1
ATOM 808 C CA . ASN A 1 104 ? -4.172 -40.344 -6.297 1 71.5 104 ASN A CA 1
ATOM 809 C C . ASN A 1 104 ? -4.879 -39 -6.098 1 71.5 104 ASN A C 1
ATOM 811 O O . ASN A 1 104 ? -6.004 -38.812 -6.559 1 71.5 104 ASN A O 1
ATOM 815 N N . GLY A 1 105 ? -4.297 -38.156 -5.438 1 75.31 105 GLY A N 1
ATOM 816 C CA . GLY A 1 105 ? -4.906 -36.844 -5.238 1 75.31 105 GLY A CA 1
ATOM 817 C C . GLY A 1 105 ? -5.762 -36.781 -3.99 1 75.31 105 GLY A C 1
ATOM 818 O O . GLY A 1 105 ? -6.305 -35.719 -3.662 1 75.31 105 GLY A O 1
ATOM 819 N N . GLY A 1 106 ? -5.898 -37.938 -3.365 1 82.19 106 GLY A N 1
ATOM 820 C CA . GLY A 1 106 ? -6.648 -37.969 -2.117 1 82.19 106 GLY A CA 1
ATOM 821 C C . GLY A 1 106 ? -5.918 -37.281 -0.972 1 82.19 106 GLY A C 1
ATOM 822 O O . GLY A 1 106 ? -4.688 -37.188 -0.986 1 82.19 106 GLY A O 1
ATOM 823 N N . LEU A 1 107 ? -6.77 -36.75 -0.072 1 86.5 107 LEU A N 1
ATOM 824 C CA . LEU A 1 107 ? -6.223 -36.031 1.081 1 86.5 107 LEU A CA 1
ATOM 825 C C . LEU A 1 107 ? -6.207 -36.938 2.312 1 86.5 107 LEU A C 1
ATOM 827 O O . LEU A 1 107 ? -7.195 -37.625 2.607 1 86.5 107 LEU A O 1
ATOM 831 N N . ASN A 1 108 ? -5.09 -37.031 2.924 1 87.94 108 ASN A N 1
ATOM 832 C CA . ASN A 1 108 ? -4.945 -37.812 4.133 1 87.94 108 ASN A CA 1
ATOM 833 C C . ASN A 1 108 ? -5.379 -37.031 5.375 1 87.94 108 ASN A C 1
ATOM 835 O O . ASN A 1 108 ? -5.566 -37.625 6.445 1 87.94 108 ASN A O 1
ATOM 839 N N . GLU A 1 109 ? -5.453 -35.812 5.18 1 90.94 109 GLU A N 1
ATOM 840 C CA . GLU A 1 109 ? -5.852 -34.906 6.25 1 90.94 109 GLU A CA 1
ATOM 841 C C . GLU A 1 109 ? -6.891 -33.906 5.762 1 90.94 109 GLU A C 1
ATOM 843 O O . GLU A 1 109 ? -7.125 -33.781 4.555 1 90.94 109 GLU A O 1
ATOM 848 N N . GLN A 1 110 ? -7.461 -33.344 6.754 1 92.12 110 GLN A N 1
ATOM 849 C CA . GLN A 1 110 ? -8.422 -32.281 6.383 1 92.12 110 GLN A CA 1
ATOM 850 C C . GLN A 1 110 ? -7.711 -31.047 5.867 1 92.12 110 GLN A C 1
ATOM 852 O O . GLN A 1 110 ? -6.859 -30.484 6.555 1 92.12 110 GLN A O 1
ATOM 857 N N . VAL A 1 111 ? -7.973 -30.703 4.648 1 94.38 111 VAL A N 1
ATOM 858 C CA . VAL A 1 111 ? -7.449 -29.484 4.031 1 94.38 111 VAL A CA 1
ATOM 859 C C . VAL A 1 111 ? -8.586 -28.5 3.787 1 94.38 111 VAL A C 1
ATOM 861 O O . VAL A 1 111 ? -9.648 -28.875 3.293 1 94.38 111 VAL A O 1
ATOM 864 N N . ALA A 1 112 ? -8.414 -27.281 4.227 1 94.12 112 ALA A N 1
ATOM 865 C CA . ALA A 1 112 ? -9.398 -26.219 4.043 1 94.12 112 ALA A CA 1
ATOM 866 C C . ALA A 1 112 ? -8.727 -24.891 3.682 1 94.12 112 ALA A C 1
ATOM 868 O O . ALA A 1 112 ? -7.516 -24.75 3.852 1 94.12 112 ALA A O 1
ATOM 869 N N . VAL A 1 113 ? -9.531 -24 3.09 1 95.19 113 VAL A N 1
ATOM 870 C CA . VAL A 1 113 ? -9 -22.672 2.764 1 95.19 113 VAL A CA 1
ATOM 871 C C . VAL A 1 113 ? -9.922 -21.594 3.326 1 95.19 113 VAL A C 1
ATOM 873 O O . VAL A 1 113 ? -11.094 -21.859 3.598 1 95.19 113 VAL A O 1
ATOM 876 N N . THR A 1 114 ? -9.375 -20.438 3.562 1 94.12 114 THR A N 1
ATOM 877 C CA . THR A 1 114 ? -10.156 -19.266 3.953 1 94.12 114 THR A CA 1
ATOM 878 C C . THR A 1 114 ? -9.672 -18.031 3.207 1 94.12 114 THR A C 1
ATOM 880 O O . THR A 1 114 ? -8.469 -17.812 3.064 1 94.12 114 THR A O 1
ATOM 883 N N . PHE A 1 115 ? -10.68 -17.219 2.707 1 92.88 115 PHE A N 1
ATOM 884 C CA . PHE A 1 115 ? -10.375 -16 1.963 1 92.88 115 PHE A CA 1
ATOM 885 C C . PHE A 1 115 ? -10.398 -14.789 2.879 1 92.88 115 PHE A C 1
ATOM 887 O O . PHE A 1 115 ? -9.914 -13.719 2.514 1 92.88 115 PHE A O 1
ATOM 894 N N . SER A 1 116 ? -10.945 -14.914 4.051 1 81.81 116 SER A N 1
ATOM 895 C CA . SER A 1 116 ? -11.336 -13.742 4.836 1 81.81 116 SER A CA 1
ATOM 896 C C . SER A 1 116 ? -10.539 -13.664 6.137 1 81.81 116 SER A C 1
ATOM 898 O O . SER A 1 116 ? -10.945 -12.977 7.074 1 81.81 116 SER A O 1
ATOM 900 N N . PHE A 1 117 ? -9.492 -14.344 6.207 1 79.19 117 PHE A N 1
ATOM 901 C CA . PHE A 1 117 ? -8.695 -14.234 7.422 1 79.19 117 PHE A CA 1
ATOM 902 C C . PHE A 1 117 ? -7.871 -12.953 7.422 1 79.19 117 PHE A C 1
ATOM 904 O O . PHE A 1 117 ? -6.68 -12.977 7.113 1 79.19 117 PHE A O 1
ATOM 911 N N . GLU A 1 118 ? -8.609 -11.945 7.793 1 77.62 118 GLU A N 1
ATOM 912 C CA . GLU A 1 118 ? -7.965 -10.633 7.75 1 77.62 118 GLU A CA 1
ATOM 913 C C . GLU A 1 118 ? -7.828 -10.039 9.148 1 77.62 118 GLU A C 1
ATOM 915 O O . GLU A 1 118 ? -7.336 -8.922 9.305 1 77.62 118 GLU A O 1
ATOM 920 N N . SER A 1 119 ? -8.383 -10.758 10.109 1 72 119 SER A N 1
ATOM 921 C CA . SER A 1 119 ? -8.195 -10.422 11.516 1 72 119 SER A CA 1
ATOM 922 C C . SER A 1 119 ? -8.133 -11.68 12.375 1 72 119 SER A C 1
ATOM 924 O O . SER A 1 119 ? -8.742 -12.695 12.047 1 72 119 SER A O 1
ATOM 926 N N . LEU A 1 120 ? -7.434 -11.57 13.414 1 62.97 120 LEU A N 1
ATOM 927 C CA . LEU A 1 120 ? -7.23 -12.734 14.273 1 62.97 120 LEU A CA 1
ATOM 928 C C . LEU A 1 120 ? -8.547 -13.188 14.891 1 62.97 120 LEU A C 1
ATOM 930 O O . LEU A 1 120 ? -8.688 -14.359 15.266 1 62.97 120 LEU A O 1
ATOM 934 N N . GLU A 1 121 ? -9.461 -12.273 14.805 1 61.44 121 GLU A N 1
ATOM 935 C CA . GLU A 1 121 ? -10.742 -12.578 15.422 1 61.44 121 GLU A CA 1
ATOM 936 C C . GLU A 1 121 ? -11.68 -13.281 14.445 1 61.44 121 GLU A C 1
ATOM 938 O O . GLU A 1 121 ? -12.672 -13.883 14.852 1 61.44 121 GLU A O 1
ATOM 943 N N . GLU A 1 122 ? -11.297 -13.242 13.219 1 64.88 122 GLU A N 1
ATOM 944 C CA . GLU A 1 122 ? -12.148 -13.828 12.195 1 64.88 122 GLU A CA 1
ATOM 945 C C . GLU A 1 122 ? -11.836 -15.312 12 1 64.88 122 GLU A C 1
ATOM 947 O O . GLU A 1 122 ? -10.75 -15.664 11.539 1 64.88 122 GLU A O 1
ATOM 952 N N . LYS A 1 123 ? -12.641 -16.125 12.586 1 61.66 123 LYS A N 1
ATOM 953 C CA . LYS A 1 123 ? -12.375 -17.562 12.461 1 61.66 123 LYS A CA 1
ATOM 954 C C . LYS A 1 123 ? -13.32 -18.203 11.453 1 61.66 123 LYS A C 1
ATOM 956 O O . LYS A 1 123 ? -13.242 -19.422 11.203 1 61.66 123 LYS A O 1
ATOM 961 N N . ASP A 1 124 ? -14.062 -17.438 10.797 1 67.62 124 ASP A N 1
ATOM 962 C CA . ASP A 1 124 ? -15.086 -18.047 9.953 1 67.62 124 ASP A CA 1
ATOM 963 C C . ASP A 1 124 ? -14.68 -18 8.484 1 67.62 124 ASP A C 1
ATOM 965 O O . ASP A 1 124 ? -13.617 -17.469 8.141 1 67.62 124 ASP A O 1
ATOM 969 N N . GLY A 1 125 ? -15.203 -18.938 7.766 1 82.44 125 GLY A N 1
ATOM 970 C CA . GLY A 1 125 ? -15.133 -18.891 6.316 1 82.44 125 GLY A CA 1
ATOM 971 C C . GLY A 1 125 ? -14.234 -19.969 5.727 1 82.44 125 GLY A C 1
ATOM 972 O O . GLY A 1 125 ? -13.641 -19.766 4.668 1 82.44 125 GLY A O 1
ATOM 973 N N . LEU A 1 126 ? -14.211 -21.047 6.52 1 89.62 126 LEU A N 1
ATOM 974 C CA . LEU A 1 126 ? -13.43 -22.156 5.992 1 89.62 126 LEU A CA 1
ATOM 975 C C . LEU A 1 126 ? -14.211 -22.906 4.922 1 89.62 126 LEU A C 1
ATOM 977 O O . LEU A 1 126 ? -15.414 -23.141 5.07 1 89.62 126 LEU A O 1
ATOM 981 N N . ILE A 1 127 ? -13.531 -23.172 3.896 1 93.75 127 ILE A N 1
ATOM 982 C CA . ILE A 1 127 ? -14.07 -23.984 2.812 1 93.75 127 ILE A CA 1
ATOM 983 C C . ILE A 1 127 ? -13.219 -25.234 2.631 1 93.75 127 ILE A C 1
ATOM 985 O O . ILE A 1 127 ? -12.008 -25.156 2.441 1 93.75 127 ILE A O 1
ATOM 989 N N . ASP A 1 128 ? -13.844 -26.375 2.592 1 93.88 128 ASP A N 1
ATOM 990 C CA . ASP A 1 128 ? -13.117 -27.625 2.492 1 93.88 128 ASP A CA 1
ATOM 991 C C . ASP A 1 128 ? -12.594 -27.844 1.075 1 93.88 128 ASP A C 1
ATOM 993 O O . ASP A 1 128 ? -13.266 -27.516 0.099 1 93.88 128 ASP A O 1
ATOM 997 N N . VAL A 1 129 ? -11.461 -28.453 1.09 1 94.88 129 VAL A N 1
ATOM 998 C CA . VAL A 1 129 ? -10.914 -28.938 -0.17 1 94.88 129 VAL A CA 1
ATOM 999 C C . VAL A 1 129 ? -11.383 -30.375 -0.416 1 94.88 129 VAL A C 1
ATOM 1001 O O . VAL A 1 129 ? -11.219 -31.234 0.444 1 94.88 129 VAL A O 1
ATOM 1004 N N . GLU A 1 130 ? -11.883 -30.578 -1.585 1 93.06 130 GLU A N 1
ATOM 1005 C CA . GLU A 1 130 ? -12.422 -31.891 -1.909 1 93.06 130 GLU A CA 1
ATOM 1006 C C . GLU A 1 130 ? -11.32 -32.844 -2.377 1 93.06 130 GLU A C 1
ATOM 1008 O O . GLU A 1 130 ? -11.305 -34.031 -2.008 1 93.06 130 GLU A O 1
ATOM 1013 N N . GLU A 1 131 ? -10.477 -32.312 -3.17 1 92.69 131 GLU A N 1
ATOM 1014 C CA . GLU A 1 131 ? -9.422 -33.156 -3.732 1 92.69 131 GLU A CA 1
ATOM 1015 C C . GLU A 1 131 ? -8.312 -32.312 -4.344 1 92.69 131 GLU A C 1
ATOM 1017 O O . GLU A 1 131 ? -8.516 -31.141 -4.648 1 92.69 131 GLU A O 1
ATOM 1022 N N . VAL A 1 132 ? -7.207 -32.938 -4.449 1 95.56 132 VAL A N 1
ATOM 1023 C CA . VAL A 1 132 ? -6.109 -32.375 -5.246 1 95.56 132 VAL A CA 1
ATOM 1024 C C . VAL A 1 132 ? -6.199 -32.938 -6.672 1 95.56 132 VAL A C 1
ATOM 1026 O O . VAL A 1 132 ? -5.859 -34.094 -6.93 1 95.56 132 VAL A O 1
ATOM 1029 N N . VAL A 1 133 ? -6.551 -32.062 -7.602 1 95.5 133 VAL A N 1
ATOM 1030 C CA . VAL A 1 133 ? -6.855 -32.531 -8.953 1 95.5 133 VAL A CA 1
ATOM 1031 C C . VAL A 1 133 ? -5.57 -32.625 -9.773 1 95.5 133 VAL A C 1
ATOM 1033 O O . VAL A 1 133 ? -5.508 -33.344 -10.758 1 95.5 133 VAL A O 1
ATOM 1036 N N . GLY A 1 134 ? -4.605 -31.891 -9.398 1 95.44 134 GLY A N 1
ATOM 1037 C CA . GLY A 1 134 ? -3.291 -31.891 -10.023 1 95.44 134 GLY A CA 1
ATOM 1038 C C . GLY A 1 134 ? -2.186 -31.438 -9.094 1 95.44 134 GLY A C 1
ATOM 1039 O O . GLY A 1 134 ? -2.422 -30.625 -8.195 1 95.44 134 GLY A O 1
ATOM 1040 N N . ILE A 1 135 ? -1.028 -31.938 -9.289 1 95.12 135 ILE A N 1
ATOM 1041 C CA . ILE A 1 135 ? 0.109 -31.578 -8.453 1 95.12 135 ILE A CA 1
ATOM 1042 C C . ILE A 1 135 ? 1.411 -31.938 -9.164 1 95.12 135 ILE A C 1
ATOM 1044 O O . ILE A 1 135 ? 1.489 -32.969 -9.852 1 95.12 135 ILE A O 1
ATOM 1048 N N . GLU A 1 136 ? 2.289 -31.109 -9.164 1 93.56 136 GLU A N 1
ATOM 1049 C CA . GLU A 1 136 ? 3.637 -31.359 -9.664 1 93.56 136 GLU A CA 1
ATOM 1050 C C . GLU A 1 136 ? 4.691 -30.766 -8.734 1 93.56 136 GLU A C 1
ATOM 1052 O O . GLU A 1 136 ? 4.617 -29.594 -8.375 1 93.56 136 GLU A O 1
ATOM 1057 N N . TYR A 1 137 ? 5.551 -31.625 -8.305 1 91.62 137 TYR A N 1
ATOM 1058 C CA . TYR A 1 137 ? 6.66 -31.172 -7.469 1 91.62 137 TYR A CA 1
ATOM 1059 C C . TYR A 1 137 ? 7.957 -31.875 -7.863 1 91.62 137 TYR A C 1
ATOM 1061 O O . TYR A 1 137 ? 8.242 -32.969 -7.391 1 91.62 137 TYR A O 1
ATOM 1069 N N . ILE A 1 138 ? 8.703 -31.188 -8.688 1 85.25 138 ILE A N 1
ATOM 1070 C CA . ILE A 1 138 ? 10.031 -31.656 -9.086 1 85.25 138 ILE A CA 1
ATOM 1071 C C . ILE A 1 138 ? 11.055 -30.547 -8.836 1 85.25 138 ILE A C 1
ATOM 1073 O O . ILE A 1 138 ? 11.25 -29.672 -9.68 1 85.25 138 ILE A O 1
ATOM 1077 N N . PRO A 1 139 ? 11.695 -30.547 -7.777 1 75 139 PRO A N 1
ATOM 1078 C CA . PRO A 1 139 ? 12.57 -29.453 -7.355 1 75 139 PRO A CA 1
ATOM 1079 C C . PRO A 1 139 ? 13.578 -29.047 -8.43 1 75 139 PRO A C 1
ATOM 1081 O O . PRO A 1 139 ? 13.945 -27.875 -8.531 1 75 139 PRO A O 1
ATOM 1084 N N . GLU A 1 140 ? 13.953 -30 -9.258 1 71.38 140 GLU A N 1
ATOM 1085 C CA . GLU A 1 140 ? 15 -29.75 -10.242 1 71.38 140 GLU A CA 1
ATOM 1086 C C . GLU A 1 140 ? 14.445 -29.078 -11.492 1 71.38 140 GLU A C 1
ATOM 1088 O O . GLU A 1 140 ? 15.203 -28.562 -12.312 1 71.38 140 GLU A O 1
ATOM 1093 N N . VAL A 1 141 ? 13.172 -29.125 -11.57 1 75.5 141 VAL A N 1
ATOM 1094 C CA . VAL A 1 141 ? 12.539 -28.594 -12.781 1 75.5 141 VAL A CA 1
ATOM 1095 C C . VAL A 1 141 ? 11.742 -27.328 -12.438 1 75.5 141 VAL A C 1
ATOM 1097 O O . VAL A 1 141 ? 10.797 -27.391 -11.648 1 75.5 141 VAL A O 1
ATOM 1100 N N . SER A 1 142 ? 12.164 -26.297 -13.055 1 74.38 142 SER A N 1
ATOM 1101 C CA . SER A 1 142 ? 11.5 -25.031 -12.797 1 74.38 142 SER A CA 1
ATOM 1102 C C . SER A 1 142 ? 10.016 -25.094 -13.148 1 74.38 142 SER A C 1
ATOM 1104 O O . SER A 1 142 ? 9.641 -25.719 -14.141 1 74.38 142 SER A O 1
ATOM 1106 N N . GLY A 1 143 ? 9.203 -24.594 -12.312 1 78.06 143 GLY A N 1
ATOM 1107 C CA . GLY A 1 143 ? 7.777 -24.5 -12.578 1 78.06 143 GLY A CA 1
ATOM 1108 C C . GLY A 1 143 ? 6.996 -25.703 -12.078 1 78.06 143 GLY A C 1
ATOM 1109 O O . GLY A 1 143 ? 5.777 -25.766 -12.258 1 78.06 143 GLY A O 1
ATOM 1110 N N . THR A 1 144 ? 7.648 -26.641 -11.453 1 89.94 144 THR A N 1
ATOM 1111 C CA . THR A 1 144 ? 6.977 -27.875 -11.047 1 89.94 144 THR A CA 1
ATOM 1112 C C . THR A 1 144 ? 6.59 -27.828 -9.57 1 89.94 144 THR A C 1
ATOM 1114 O O . THR A 1 144 ? 6.383 -28.859 -8.945 1 89.94 144 THR A O 1
ATOM 1117 N N . ASP A 1 145 ? 6.391 -26.781 -9 1 94.56 145 ASP A N 1
ATOM 1118 C CA . ASP A 1 145 ? 5.898 -26.625 -7.633 1 94.56 145 ASP A CA 1
ATOM 1119 C C . ASP A 1 145 ? 4.52 -25.969 -7.621 1 94.56 145 ASP A C 1
ATOM 1121 O O . ASP A 1 145 ? 4.387 -24.797 -7.246 1 94.56 145 ASP A O 1
ATOM 1125 N N . TRP A 1 146 ? 3.529 -26.828 -8.016 1 96.94 146 TRP A N 1
ATOM 1126 C CA . TRP A 1 146 ? 2.164 -26.312 -8.023 1 96.94 146 TRP A CA 1
ATOM 1127 C C . TRP A 1 146 ? 1.162 -27.422 -7.711 1 96.94 146 TRP A C 1
ATOM 1129 O O . TRP A 1 146 ? 1.433 -28.594 -7.957 1 96.94 146 TRP A O 1
ATOM 1139 N N . ALA A 1 147 ? 0.117 -27.047 -7.078 1 97.25 147 ALA A N 1
ATOM 1140 C CA . ALA A 1 147 ? -1.017 -27.922 -6.797 1 97.25 147 ALA A CA 1
ATOM 1141 C C . ALA A 1 147 ? -2.34 -27.219 -7.086 1 97.25 147 ALA A C 1
ATOM 1143 O O . ALA A 1 147 ? -2.486 -26.031 -6.809 1 97.25 147 ALA A O 1
ATOM 1144 N N . LEU A 1 148 ? -3.188 -27.938 -7.656 1 97.62 148 LEU A N 1
ATOM 1145 C CA . LEU A 1 148 ? -4.535 -27.469 -7.957 1 97.62 148 LEU A CA 1
ATOM 1146 C C . LEU A 1 148 ? -5.562 -28.156 -7.055 1 97.62 148 LEU A C 1
ATOM 1148 O O . LEU A 1 148 ? -5.73 -29.375 -7.109 1 97.62 148 LEU A O 1
ATOM 1152 N N . LEU A 1 149 ? -6.238 -27.328 -6.219 1 97 149 LEU A N 1
ATOM 1153 C CA . LEU A 1 149 ? -7.172 -27.828 -5.223 1 97 149 LEU A CA 1
ATOM 1154 C C . LEU A 1 149 ? -8.617 -27.547 -5.629 1 97 149 LEU A C 1
ATOM 1156 O O . LEU A 1 149 ? -8.945 -26.406 -5.992 1 97 149 LEU A O 1
ATOM 1160 N N . LYS A 1 150 ? -9.43 -28.516 -5.562 1 96 150 LYS A N 1
ATOM 1161 C CA . LYS A 1 150 ? -10.859 -28.344 -5.824 1 96 150 LYS A CA 1
ATOM 1162 C C . LYS A 1 150 ? -11.617 -28.047 -4.531 1 96 150 LYS A C 1
ATOM 1164 O O . LYS A 1 150 ? -11.539 -28.828 -3.572 1 96 150 LYS A O 1
ATOM 1169 N N . LEU A 1 151 ? -12.32 -26.906 -4.504 1 95.88 151 LEU A N 1
ATOM 1170 C CA . LEU A 1 151 ? -13.125 -26.547 -3.346 1 95.88 151 LEU A CA 1
ATOM 1171 C C . LEU A 1 151 ? -14.508 -27.188 -3.42 1 95.88 151 LEU A C 1
ATOM 1173 O O . LEU A 1 151 ? -15.008 -27.469 -4.512 1 95.88 151 LEU A O 1
ATOM 1177 N N . SER A 1 152 ? -15.078 -27.203 -2.225 1 90.94 152 SER A N 1
ATOM 1178 C CA . SER A 1 152 ? -16.469 -27.672 -2.158 1 90.94 152 SER A CA 1
ATOM 1179 C C . SER A 1 152 ? -17.438 -26.609 -2.646 1 90.94 152 SER A C 1
ATOM 1181 O O . SER A 1 152 ? -17.219 -25.422 -2.41 1 90.94 152 SER A O 1
ATOM 1183 N N . ALA A 1 153 ? -18.297 -26.562 -3.688 1 67.81 153 ALA A N 1
ATOM 1184 C CA . ALA A 1 153 ? -19.062 -25.703 -4.594 1 67.81 153 ALA A CA 1
ATOM 1185 C C . ALA A 1 153 ? -20.141 -24.938 -3.838 1 67.81 153 ALA A C 1
ATOM 1187 O O . ALA A 1 153 ? -20.797 -24.062 -4.402 1 67.81 153 ALA A O 1
ATOM 1188 N N . ASP A 1 154 ? -20.219 -24.875 -2.693 1 69.06 154 ASP A N 1
ATOM 1189 C CA . ASP A 1 154 ? -21.5 -24.453 -2.156 1 69.06 154 ASP A CA 1
ATOM 1190 C C . ASP A 1 154 ? -21.453 -23 -1.689 1 69.06 154 ASP A C 1
ATOM 1192 O O . ASP A 1 154 ? -22.391 -22.516 -1.066 1 69.06 154 ASP A O 1
ATOM 1196 N N . GLN A 1 155 ? -20.5 -22.312 -2.234 1 76.56 155 GLN A N 1
ATOM 1197 C CA . GLN A 1 155 ? -20.5 -20.938 -1.725 1 76.56 155 GLN A CA 1
ATOM 1198 C C . GLN A 1 155 ? -20.047 -19.953 -2.797 1 76.56 155 GLN A C 1
ATOM 1200 O O . GLN A 1 155 ? -19.5 -20.359 -3.826 1 76.56 155 GLN A O 1
ATOM 1205 N N . LYS A 1 156 ? -20.531 -18.766 -2.645 1 87.69 156 LYS A N 1
ATOM 1206 C CA . LYS A 1 156 ? -20.062 -17.672 -3.504 1 87.69 156 LYS A CA 1
ATOM 1207 C C . LYS A 1 156 ? -18.562 -17.453 -3.346 1 87.69 156 LYS A C 1
ATOM 1209 O O . LYS A 1 156 ? -18.078 -17.312 -2.227 1 87.69 156 LYS A O 1
ATOM 1214 N N . LEU A 1 157 ? -17.891 -17.641 -4.449 1 92.44 157 LEU A N 1
ATOM 1215 C CA . LEU A 1 157 ? -16.438 -17.516 -4.445 1 92.44 157 LEU A CA 1
ATOM 1216 C C . LEU A 1 157 ? -16.016 -16.172 -5.039 1 92.44 157 LEU A C 1
ATOM 1218 O O . LEU A 1 157 ? -16.766 -15.57 -5.809 1 92.44 157 LEU A O 1
ATOM 1222 N N . PRO A 1 158 ? -14.891 -15.672 -4.633 1 93.94 158 PRO A N 1
ATOM 1223 C CA . PRO A 1 158 ? -14.383 -14.43 -5.199 1 93.94 158 PRO A CA 1
ATOM 1224 C C . PRO A 1 158 ? -14.016 -14.555 -6.676 1 93.94 158 PRO A C 1
ATOM 1226 O O . PRO A 1 158 ? -14.25 -15.602 -7.285 1 93.94 158 PRO A O 1
ATOM 1229 N N . ASP A 1 159 ? -13.5 -13.477 -7.207 1 94.31 159 ASP A N 1
ATOM 1230 C CA . ASP A 1 159 ? -13.156 -13.453 -8.625 1 94.31 159 ASP A CA 1
ATOM 1231 C C . ASP A 1 159 ? -12.016 -14.414 -8.93 1 94.31 159 ASP A C 1
ATOM 1233 O O . ASP A 1 159 ? -11.109 -14.594 -8.109 1 94.31 159 ASP A O 1
ATOM 1237 N N . ARG A 1 160 ? -12.055 -14.992 -10.109 1 96.88 160 ARG A N 1
ATOM 1238 C CA . ARG A 1 160 ? -11.023 -15.914 -10.57 1 96.88 160 ARG A CA 1
ATOM 1239 C C . ARG A 1 160 ? -9.852 -15.164 -11.195 1 96.88 160 ARG A C 1
ATOM 1241 O O . ARG A 1 160 ? -10.047 -14.312 -12.062 1 96.88 160 ARG A O 1
ATOM 1248 N N . LEU A 1 161 ? -8.664 -15.586 -10.828 1 98 161 LEU A N 1
ATOM 1249 C CA . LEU A 1 161 ? -7.512 -14.75 -11.164 1 98 161 LEU A CA 1
ATOM 1250 C C . LEU A 1 161 ? -6.871 -15.219 -12.469 1 98 161 LEU A C 1
ATOM 1252 O O . LEU A 1 161 ? -6.023 -14.516 -13.031 1 98 161 LEU A O 1
ATOM 1256 N N . LEU A 1 162 ? -7.312 -16.328 -13.039 1 97.81 162 LEU A N 1
ATOM 1257 C CA . LEU A 1 162 ? -6.777 -16.75 -14.328 1 97.81 162 LEU A CA 1
ATOM 1258 C C . LEU A 1 162 ? -7.059 -15.703 -15.398 1 97.81 162 LEU A C 1
ATOM 1260 O O . LEU A 1 162 ? -6.246 -15.508 -16.297 1 97.81 162 LEU A O 1
ATOM 1264 N N . LYS A 1 163 ? -8.141 -14.992 -15.289 1 95.56 163 LYS A N 1
ATOM 1265 C CA . LYS A 1 163 ? -8.539 -13.977 -16.25 1 95.56 163 LYS A CA 1
ATOM 1266 C C . LYS A 1 163 ? -7.578 -12.789 -16.234 1 95.56 163 LYS A C 1
ATOM 1268 O O . LYS A 1 163 ? -7.562 -11.977 -17.156 1 95.56 163 LYS A O 1
ATOM 1273 N N . ARG A 1 164 ? -6.777 -12.734 -15.156 1 95.56 164 ARG A N 1
ATOM 1274 C CA . ARG A 1 164 ? -5.836 -11.633 -14.992 1 95.56 164 ARG A CA 1
ATOM 1275 C C . ARG A 1 164 ? -4.398 -12.117 -15.141 1 95.56 164 ARG A C 1
ATOM 1277 O O . ARG A 1 164 ? -3.551 -11.844 -14.281 1 95.56 164 ARG A O 1
ATOM 1284 N N . SER A 1 165 ? -4.16 -12.734 -16.125 1 95.69 165 SER A N 1
ATOM 1285 C CA . SER A 1 165 ? -2.822 -13.242 -16.391 1 95.69 165 SER A CA 1
ATOM 1286 C C . SER A 1 165 ? -1.969 -12.203 -17.125 1 95.69 165 SER A C 1
ATOM 1288 O O . SER A 1 165 ? -2.381 -11.664 -18.141 1 95.69 165 SER A O 1
ATOM 1290 N N . GLY A 1 166 ? -0.75 -11.922 -16.547 1 94.06 166 GLY A N 1
ATOM 1291 C CA . GLY A 1 166 ? 0.127 -10.938 -17.156 1 94.06 166 GLY A CA 1
ATOM 1292 C C . GLY A 1 166 ? 1.445 -11.516 -17.625 1 94.06 166 GLY A C 1
ATOM 1293 O O . GLY A 1 166 ? 1.721 -12.703 -17.406 1 94.06 166 GLY A O 1
ATOM 1294 N N . PHE A 1 167 ? 2.211 -10.672 -18.312 1 91.5 167 PHE A N 1
ATOM 1295 C CA . PHE A 1 167 ? 3.551 -11.023 -18.766 1 91.5 167 PHE A CA 1
ATOM 1296 C C . PHE A 1 167 ? 4.578 -10.789 -17.656 1 91.5 167 PHE A C 1
ATOM 1298 O O . PHE A 1 167 ? 4.496 -9.805 -16.938 1 91.5 167 PHE A O 1
ATOM 1305 N N . VAL A 1 168 ? 5.48 -11.711 -17.625 1 90.69 168 VAL A N 1
ATOM 1306 C CA . VAL A 1 168 ? 6.57 -11.531 -16.672 1 90.69 168 VAL A CA 1
ATOM 1307 C C . VAL A 1 168 ? 7.523 -10.445 -17.172 1 90.69 168 VAL A C 1
ATOM 1309 O O . VAL A 1 168 ? 7.988 -10.5 -18.312 1 90.69 168 VAL A O 1
ATOM 1312 N N . ARG A 1 169 ? 7.684 -9.492 -16.328 1 88.12 169 ARG A N 1
ATOM 1313 C CA . ARG A 1 169 ? 8.703 -8.484 -16.578 1 88.12 169 ARG A CA 1
ATOM 1314 C C . ARG A 1 169 ? 9.836 -8.578 -15.555 1 88.12 169 ARG A C 1
ATOM 1316 O O . ARG A 1 169 ? 9.586 -8.75 -14.359 1 88.12 169 ARG A O 1
ATOM 1323 N N . HIS A 1 170 ? 11.023 -8.445 -16.031 1 87 170 HIS A N 1
ATOM 1324 C CA . HIS A 1 170 ? 12.164 -8.641 -15.148 1 87 170 HIS A CA 1
ATOM 1325 C C . HIS A 1 170 ? 12.633 -7.316 -14.555 1 87 170 HIS A C 1
ATOM 1327 O O . HIS A 1 170 ? 13.82 -7.16 -14.242 1 87 170 HIS A O 1
ATOM 1333 N N . SER A 1 171 ? 11.789 -6.422 -14.633 1 86.31 171 SER A N 1
ATOM 1334 C CA . SER A 1 171 ? 11.969 -5.141 -13.953 1 86.31 171 SER A CA 1
ATOM 1335 C C . SER A 1 171 ? 10.625 -4.5 -13.617 1 86.31 171 SER A C 1
ATOM 1337 O O . SER A 1 171 ? 9.578 -4.938 -14.102 1 86.31 171 SER A O 1
ATOM 1339 N N . GLY A 1 172 ? 10.742 -3.641 -12.711 1 85.69 172 GLY A N 1
ATOM 1340 C CA . GLY A 1 172 ? 9.531 -2.922 -12.367 1 85.69 172 GLY A CA 1
ATOM 1341 C C . GLY A 1 172 ? 8.945 -3.348 -11.031 1 85.69 172 GLY A C 1
ATOM 1342 O O . GLY A 1 172 ? 9.562 -4.117 -10.297 1 85.69 172 GLY A O 1
ATOM 1343 N N . GLY A 1 173 ? 7.773 -2.799 -10.781 1 88.12 173 GLY A N 1
ATOM 1344 C CA . GLY A 1 173 ? 7.125 -3.037 -9.5 1 88.12 173 GLY A CA 1
ATOM 1345 C C . GLY A 1 173 ? 6.211 -4.25 -9.508 1 88.12 173 GLY A C 1
ATOM 1346 O O . GLY A 1 173 ? 5.57 -4.543 -10.523 1 88.12 173 GLY A O 1
ATOM 1347 N N . ILE A 1 174 ? 6.184 -4.941 -8.367 1 93.44 174 ILE A N 1
ATOM 1348 C CA . ILE A 1 174 ? 5.266 -6.055 -8.164 1 93.44 174 ILE A CA 1
ATOM 1349 C C . ILE A 1 174 ? 4.656 -5.977 -6.766 1 93.44 174 ILE A C 1
ATOM 1351 O O . ILE A 1 174 ? 5.117 -5.199 -5.926 1 93.44 174 ILE A O 1
ATOM 1355 N N . CYS A 1 175 ? 3.645 -6.766 -6.605 1 94.12 175 CYS A N 1
ATOM 1356 C CA . CYS A 1 175 ? 2.959 -6.852 -5.32 1 94.12 175 CYS A CA 1
ATOM 1357 C C . CYS A 1 175 ? 2.611 -8.297 -4.984 1 94.12 175 CYS A C 1
ATOM 1359 O O . CYS A 1 175 ? 2.123 -9.039 -5.84 1 94.12 175 CYS A O 1
ATOM 1361 N N . ILE A 1 176 ? 2.934 -8.648 -3.799 1 96.5 176 ILE A N 1
ATOM 1362 C CA . ILE A 1 176 ? 2.607 -9.984 -3.33 1 96.5 176 ILE A CA 1
ATOM 1363 C C . ILE A 1 176 ? 1.553 -9.906 -2.229 1 96.5 176 ILE A C 1
ATOM 1365 O O . ILE A 1 176 ? 1.654 -9.078 -1.322 1 96.5 176 ILE A O 1
ATOM 1369 N N . ILE A 1 177 ? 0.524 -10.695 -2.314 1 97.12 177 ILE A N 1
ATOM 1370 C CA . ILE A 1 177 ? -0.5 -10.789 -1.279 1 97.12 177 ILE A CA 1
ATOM 1371 C C . ILE A 1 177 ? -0.603 -12.227 -0.777 1 97.12 177 ILE A C 1
ATOM 1373 O O . ILE A 1 177 ? -0.787 -13.156 -1.567 1 97.12 177 ILE A O 1
ATOM 1377 N N . GLY A 1 178 ? -0.444 -12.383 0.483 1 96.5 178 GLY A N 1
ATOM 1378 C CA . GLY A 1 178 ? -0.492 -13.727 1.044 1 96.5 178 GLY A CA 1
ATOM 1379 C C . GLY A 1 178 ? -0.57 -13.734 2.559 1 96.5 178 GLY A C 1
ATOM 1380 O O . GLY A 1 178 ? -0.936 -12.734 3.174 1 96.5 178 GLY A O 1
ATOM 1381 N N . TYR A 1 179 ? -0.38 -14.914 3.115 1 94.06 179 TYR A N 1
ATOM 1382 C CA . TYR A 1 179 ? -0.457 -15.148 4.551 1 94.06 179 TYR A CA 1
ATOM 1383 C C . TYR A 1 179 ? 0.885 -15.617 5.102 1 94.06 179 TYR A C 1
ATOM 1385 O O . TYR A 1 179 ? 1.116 -16.828 5.246 1 94.06 179 TYR A O 1
ATOM 1393 N N . PRO A 1 180 ? 1.695 -14.641 5.508 1 89.94 180 PRO A N 1
ATOM 1394 C CA . PRO A 1 180 ? 2.969 -15.086 6.082 1 89.94 180 PRO A CA 1
ATOM 1395 C C . PRO A 1 180 ? 2.807 -15.719 7.457 1 89.94 180 PRO A C 1
ATOM 1397 O O . PRO A 1 180 ? 2.15 -15.148 8.336 1 89.94 180 PRO A O 1
ATOM 1400 N N . GLY A 1 181 ? 3.412 -16.859 7.551 1 83.69 181 GLY A N 1
ATOM 1401 C CA . GLY A 1 181 ? 3.324 -17.547 8.828 1 83.69 181 GLY A CA 1
ATOM 1402 C C . GLY A 1 181 ? 1.897 -17.781 9.289 1 83.69 181 GLY A C 1
ATOM 1403 O O . GLY A 1 181 ? 1.076 -18.312 8.539 1 83.69 181 GLY A O 1
ATOM 1404 N N . GLU A 1 182 ? 1.635 -17.438 10.445 1 81.19 182 GLU A N 1
ATOM 1405 C CA . GLU A 1 182 ? 0.296 -17.562 11.016 1 81.19 182 GLU A CA 1
ATOM 1406 C C . GLU A 1 182 ? -0.409 -16.203 11.086 1 81.19 182 GLU A C 1
ATOM 1408 O O . GLU A 1 182 ? -1.382 -16.047 11.828 1 81.19 182 GLU A O 1
ATOM 1413 N N . SER A 1 183 ? 0.079 -15.391 10.25 1 83.75 183 SER A N 1
ATOM 1414 C CA . SER A 1 183 ? -0.407 -14.016 10.32 1 83.75 183 SER A CA 1
ATOM 1415 C C . SER A 1 183 ? -1.646 -13.82 9.453 1 83.75 183 SER A C 1
ATOM 1417 O O . SER A 1 183 ? -2.045 -14.727 8.719 1 83.75 183 SER A O 1
ATOM 1419 N N . VAL A 1 184 ? -2.221 -12.68 9.594 1 91.06 184 VAL A N 1
ATOM 1420 C CA . VAL A 1 184 ? -3.342 -12.258 8.758 1 91.06 184 VAL A CA 1
ATOM 1421 C C . VAL A 1 184 ? -2.844 -11.938 7.352 1 91.06 184 VAL A C 1
ATOM 1423 O O . VAL A 1 184 ? -1.637 -11.914 7.102 1 91.06 184 VAL A O 1
ATOM 1426 N N . LYS A 1 185 ? -3.789 -11.812 6.5 1 94.5 185 LYS A N 1
ATOM 1427 C CA . LYS A 1 185 ? -3.457 -11.492 5.113 1 94.5 185 LYS A CA 1
ATOM 1428 C C . LYS A 1 185 ? -2.598 -10.234 5.027 1 94.5 185 LYS A C 1
ATOM 1430 O O . LYS A 1 185 ? -2.898 -9.227 5.672 1 94.5 185 LYS A O 1
ATOM 1435 N N . LYS A 1 186 ? -1.537 -10.305 4.273 1 94.31 186 LYS A N 1
ATOM 1436 C CA . LYS A 1 186 ? -0.611 -9.188 4.129 1 94.31 186 LYS A CA 1
ATOM 1437 C C . LYS A 1 186 ? -0.341 -8.883 2.656 1 94.31 186 LYS A C 1
ATOM 1439 O O . LYS A 1 186 ? -0.558 -9.734 1.792 1 94.31 186 LYS A O 1
ATOM 1444 N N . ILE A 1 187 ? 0.046 -7.664 2.391 1 93.25 187 ILE A N 1
ATOM 1445 C CA . ILE A 1 187 ? 0.462 -7.203 1.07 1 93.25 187 ILE A CA 1
ATOM 1446 C C . ILE A 1 187 ? 1.867 -6.609 1.148 1 93.25 187 ILE A C 1
ATOM 1448 O O . ILE A 1 187 ? 2.203 -5.918 2.113 1 93.25 187 ILE A O 1
ATOM 1452 N N . ASP A 1 188 ? 2.676 -6.926 0.201 1 92 188 ASP A N 1
ATOM 1453 C CA . ASP A 1 188 ? 4.02 -6.371 0.085 1 92 188 ASP A CA 1
ATOM 1454 C C . ASP A 1 188 ? 4.281 -5.848 -1.326 1 92 188 ASP A C 1
ATOM 1456 O O . ASP A 1 188 ? 4.18 -6.598 -2.299 1 92 188 ASP A O 1
ATOM 1460 N N . VAL A 1 189 ? 4.578 -4.551 -1.402 1 88.31 189 VAL A N 1
ATOM 1461 C CA . VAL A 1 189 ? 4.957 -3.938 -2.672 1 88.31 189 VAL A CA 1
ATOM 1462 C C . VAL A 1 189 ? 6.48 -3.904 -2.795 1 88.31 189 VAL A C 1
ATOM 1464 O O . VAL A 1 189 ? 7.172 -3.391 -1.91 1 88.31 189 VAL A O 1
ATOM 1467 N N . CYS A 1 190 ? 6.996 -4.434 -3.879 1 87.12 190 CYS A N 1
ATOM 1468 C CA . CYS A 1 190 ? 8.445 -4.473 -4.043 1 87.12 190 CYS A CA 1
ATOM 1469 C C . CYS A 1 190 ? 8.828 -4.387 -5.516 1 87.12 190 CYS A C 1
ATOM 1471 O O . CYS A 1 190 ? 7.961 -4.234 -6.379 1 87.12 190 CYS A O 1
ATOM 1473 N N . LEU A 1 191 ? 10.141 -4.391 -5.711 1 87.06 191 LEU A N 1
ATOM 1474 C CA . LEU A 1 191 ? 10.68 -4.324 -7.066 1 87.06 191 LEU A CA 1
ATOM 1475 C C . LEU A 1 191 ? 11.273 -5.668 -7.48 1 87.06 191 LEU A C 1
ATOM 1477 O O . LEU A 1 191 ? 11.859 -6.371 -6.656 1 87.06 191 LEU A O 1
ATOM 1481 N N . VAL A 1 192 ? 11.125 -5.883 -8.75 1 92.81 192 VAL A N 1
ATOM 1482 C CA . VAL A 1 192 ? 11.781 -7.062 -9.305 1 92.81 192 VAL A CA 1
ATOM 1483 C C . VAL A 1 192 ? 13.297 -6.875 -9.289 1 92.81 192 VAL A C 1
ATOM 1485 O O . VAL A 1 192 ? 13.797 -5.789 -9.594 1 92.81 192 VAL A O 1
ATOM 1488 N N . VAL A 1 193 ? 13.977 -7.91 -8.844 1 93.62 193 VAL A N 1
ATOM 1489 C CA . VAL A 1 193 ? 15.43 -7.941 -8.961 1 93.62 193 VAL A CA 1
ATOM 1490 C C . VAL A 1 193 ? 15.828 -8.609 -10.273 1 93.62 193 VAL A C 1
ATOM 1492 O O . VAL A 1 193 ? 15.664 -9.82 -10.445 1 93.62 193 VAL A O 1
ATOM 1495 N N . SER A 1 194 ? 16.344 -7.809 -11.117 1 92.75 194 SER A N 1
ATOM 1496 C CA . SER A 1 194 ? 16.766 -8.344 -12.414 1 92.75 194 SER A CA 1
ATOM 1497 C C . SER A 1 194 ? 17.906 -9.336 -12.258 1 92.75 194 SER A C 1
ATOM 1499 O O . SER A 1 194 ? 18.594 -9.344 -11.234 1 92.75 194 SER A O 1
ATOM 1501 N N . GLN A 1 195 ? 18.078 -10.141 -13.266 1 91.62 195 GLN A N 1
ATOM 1502 C CA . GLN A 1 195 ? 19.109 -11.164 -13.234 1 91.62 195 GLN A CA 1
ATOM 1503 C C . GLN A 1 195 ? 20.484 -10.547 -12.984 1 91.62 195 GLN A C 1
ATOM 1505 O O . GLN A 1 195 ? 21.297 -11.094 -12.227 1 91.62 195 GLN A O 1
ATOM 1510 N N . GLU A 1 196 ? 20.703 -9.406 -13.523 1 91.19 196 GLU A N 1
ATOM 1511 C CA . GLU A 1 196 ? 22 -8.742 -13.422 1 91.19 196 GLU A CA 1
ATOM 1512 C C . GLU A 1 196 ? 22.266 -8.25 -12.008 1 91.19 196 GLU A C 1
ATOM 1514 O O . GLU A 1 196 ? 23.422 -8.078 -11.602 1 91.19 196 GLU A O 1
ATOM 1519 N N . ASN A 1 197 ? 21.219 -8.125 -11.258 1 91.62 197 ASN A N 1
ATOM 1520 C CA . ASN A 1 197 ? 21.359 -7.516 -9.938 1 91.62 197 ASN A CA 1
ATOM 1521 C C . ASN A 1 197 ? 21.281 -8.562 -8.828 1 91.62 197 ASN A C 1
ATOM 1523 O O . ASN A 1 197 ? 21.438 -8.234 -7.648 1 91.62 197 ASN A O 1
ATOM 1527 N N . ARG A 1 198 ? 21.109 -9.773 -9.188 1 93.5 198 AR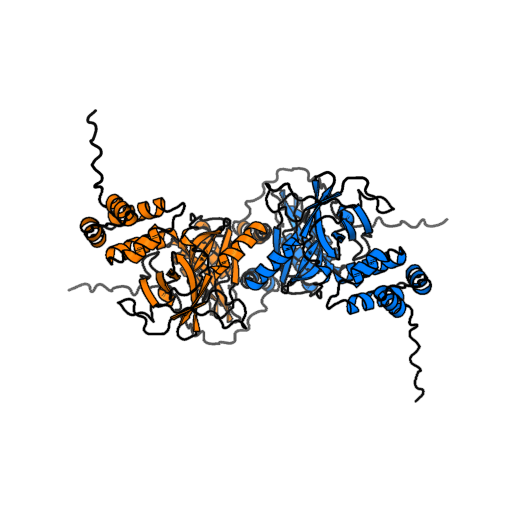G A N 1
ATOM 1528 C CA . ARG A 1 198 ? 20.906 -10.812 -8.188 1 93.5 198 ARG A CA 1
ATOM 1529 C C . ARG A 1 198 ? 22.156 -10.984 -7.32 1 93.5 198 ARG A C 1
ATOM 1531 O O . ARG A 1 198 ? 22.047 -11.086 -6.098 1 93.5 198 ARG A O 1
ATOM 1538 N N . SER A 1 199 ? 23.281 -10.992 -7.984 1 92.31 199 SER A N 1
ATOM 1539 C CA . SER A 1 199 ? 24.531 -11.141 -7.258 1 92.31 199 SER A CA 1
ATOM 1540 C C . SER A 1 199 ? 24.781 -9.945 -6.344 1 92.31 199 SER A C 1
ATOM 1542 O O . SER A 1 199 ? 25.344 -10.102 -5.254 1 92.31 199 SER A O 1
ATOM 1544 N N . LEU A 1 200 ? 24.438 -8.875 -6.801 1 90.62 200 LEU A N 1
ATOM 1545 C CA . LEU A 1 200 ? 24.625 -7.656 -6.02 1 90.62 200 LEU A CA 1
ATOM 1546 C C . LEU A 1 200 ? 23.781 -7.695 -4.742 1 90.62 200 LEU A C 1
ATOM 1548 O O . LEU A 1 200 ? 24.234 -7.238 -3.689 1 90.62 200 LEU A O 1
ATOM 1552 N N . VAL A 1 201 ? 22.594 -8.164 -4.895 1 90.31 201 VAL A N 1
ATOM 1553 C CA . VAL A 1 201 ? 21.703 -8.258 -3.738 1 90.31 201 VAL A CA 1
ATOM 1554 C C . VAL A 1 201 ? 22.312 -9.203 -2.705 1 90.31 201 VAL A C 1
ATOM 1556 O O . VAL A 1 201 ? 22.328 -8.906 -1.509 1 90.31 201 VAL A O 1
ATOM 1559 N N . ALA A 1 202 ? 22.812 -10.289 -3.131 1 91.06 202 ALA A N 1
ATOM 1560 C CA . ALA A 1 202 ? 23.453 -11.25 -2.23 1 91.06 202 ALA A CA 1
ATOM 1561 C C . ALA A 1 202 ? 24.672 -10.617 -1.536 1 91.06 202 ALA A C 1
ATOM 1563 O O . ALA A 1 202 ? 24.875 -10.828 -0.34 1 91.06 202 ALA A O 1
ATOM 1564 N N . GLU A 1 203 ? 25.406 -9.891 -2.275 1 88.75 203 GLU A N 1
ATOM 1565 C CA . GLU A 1 203 ? 26.578 -9.227 -1.729 1 88.75 203 GLU A CA 1
ATOM 1566 C C . GLU A 1 203 ? 26.188 -8.195 -0.669 1 88.75 203 GLU A C 1
ATOM 1568 O O . GLU A 1 203 ? 26.891 -8.047 0.338 1 88.75 203 GLU A O 1
ATOM 1573 N N . ARG A 1 204 ? 25.156 -7.508 -0.988 1 85.81 204 ARG A N 1
ATOM 1574 C CA . ARG A 1 204 ? 24.672 -6.527 -0.02 1 85.81 204 ARG A CA 1
ATOM 1575 C C . ARG A 1 204 ? 24.312 -7.199 1.3 1 85.81 204 ARG A C 1
ATOM 1577 O O . ARG A 1 204 ? 24.656 -6.703 2.373 1 85.81 204 ARG A O 1
ATOM 1584 N N . HIS A 1 205 ? 23.609 -8.258 1.191 1 85.69 205 HIS A N 1
ATOM 1585 C CA . HIS A 1 205 ? 23.234 -8.984 2.398 1 85.69 205 HIS A CA 1
ATOM 1586 C C . HIS A 1 205 ? 24.469 -9.508 3.129 1 85.69 205 HIS A C 1
ATOM 1588 O O . HIS A 1 205 ? 24.5 -9.539 4.359 1 85.69 205 HIS A O 1
ATOM 1594 N N . ARG A 1 206 ? 25.469 -9.93 2.381 1 86.19 206 ARG A N 1
ATOM 1595 C CA . ARG A 1 206 ? 26.719 -10.375 2.986 1 86.19 206 ARG A CA 1
ATOM 1596 C C . ARG A 1 206 ? 27.375 -9.242 3.773 1 86.19 206 ARG A C 1
ATOM 1598 O O . ARG A 1 206 ? 27.797 -9.438 4.914 1 86.19 206 ARG A O 1
ATOM 1605 N N . LYS A 1 207 ? 27.422 -8.109 3.174 1 80.38 207 LYS A N 1
ATOM 1606 C CA . LYS A 1 207 ? 28.062 -6.945 3.795 1 80.38 207 LYS A CA 1
ATOM 1607 C C . LYS A 1 207 ? 27.312 -6.52 5.055 1 80.38 207 LYS A C 1
ATOM 1609 O O . LYS A 1 207 ? 27.922 -6.121 6.043 1 80.38 207 LYS A O 1
ATOM 1614 N N . ASP A 1 208 ? 26.062 -6.582 4.922 1 75.62 208 ASP A N 1
ATOM 1615 C CA . ASP A 1 208 ? 25.234 -6.172 6.047 1 75.62 208 ASP A CA 1
ATOM 1616 C C . ASP A 1 208 ? 25.406 -7.109 7.238 1 75.62 208 ASP A C 1
ATOM 1618 O O . ASP A 1 208 ? 25.047 -6.766 8.367 1 75.62 208 ASP A O 1
ATOM 1622 N N . ASN A 1 209 ? 25.891 -8.266 6.949 1 75.94 209 ASN A N 1
ATOM 1623 C CA . ASN A 1 209 ? 26.047 -9.258 8.008 1 75.94 209 ASN A CA 1
ATOM 1624 C C . ASN A 1 209 ? 27.516 -9.562 8.281 1 75.94 209 ASN A C 1
ATOM 1626 O O . ASN A 1 209 ? 27.844 -10.633 8.789 1 75.94 209 ASN A O 1
ATOM 1630 N N . GLN A 1 210 ? 28.375 -8.734 7.898 1 70.75 210 GLN A N 1
ATOM 1631 C CA . GLN A 1 210 ? 29.812 -8.961 8.031 1 70.75 210 GLN A CA 1
ATOM 1632 C C . GLN A 1 210 ? 30.203 -9.148 9.492 1 70.75 210 GLN A C 1
ATOM 1634 O O . GLN A 1 210 ? 31.125 -9.914 9.797 1 70.75 210 GLN A O 1
ATOM 1639 N N . ASP A 1 211 ? 29.547 -8.367 10.281 1 60.47 211 ASP A N 1
ATOM 1640 C CA . ASP A 1 211 ? 29.938 -8.492 11.688 1 60.47 211 ASP A CA 1
ATOM 1641 C C . ASP A 1 211 ? 29.422 -9.812 12.273 1 60.47 211 ASP A C 1
ATOM 1643 O O . ASP A 1 211 ? 29.859 -10.219 13.352 1 60.47 211 ASP A O 1
ATOM 1647 N N . CYS A 1 212 ? 28.422 -10.367 11.672 1 53.22 212 CYS A N 1
ATOM 1648 C CA . CYS A 1 212 ? 27.828 -11.594 12.203 1 53.22 212 CYS A CA 1
ATOM 1649 C C . CYS A 1 212 ? 28.531 -12.82 11.625 1 53.22 212 CYS A C 1
ATOM 1651 O O . CYS A 1 212 ? 27.875 -13.844 11.391 1 53.22 212 CYS A O 1
ATOM 1653 N N . VAL A 1 213 ? 29.75 -12.664 11.297 1 50.72 213 VAL A N 1
ATOM 1654 C CA . VAL A 1 213 ? 30.562 -13.594 10.531 1 50.72 213 VAL A CA 1
ATOM 1655 C C . VAL A 1 213 ? 30.422 -15 11.109 1 50.72 213 VAL A C 1
ATOM 1657 O O . VAL A 1 213 ? 30.625 -15.992 10.406 1 50.72 213 VAL A O 1
ATOM 1660 N N . GLN A 1 214 ? 30.344 -15.062 12.359 1 49.56 214 GLN A N 1
ATOM 1661 C CA . GLN A 1 214 ? 30.516 -16.406 12.883 1 49.56 214 GLN A CA 1
ATOM 1662 C C . GLN A 1 214 ? 29.438 -17.344 12.336 1 49.56 214 GLN A C 1
ATOM 1664 O O . GLN A 1 214 ? 29.672 -18.547 12.18 1 49.56 214 GLN A O 1
ATOM 1669 N N . LEU A 1 215 ? 28.266 -16.859 12.156 1 50.59 215 LEU A N 1
ATOM 1670 C CA . LEU A 1 215 ? 27.172 -17.781 11.898 1 50.59 215 LEU A CA 1
ATOM 1671 C C . LEU A 1 215 ? 26.844 -17.859 10.414 1 50.59 215 LEU A C 1
ATOM 1673 O O . LEU A 1 215 ? 26.516 -18.938 9.891 1 50.59 215 LEU A O 1
ATOM 1677 N N . LEU A 1 216 ? 26.828 -16.703 9.766 1 59.56 216 LEU A N 1
ATOM 1678 C CA . LEU A 1 216 ? 26.484 -16.734 8.344 1 59.56 216 LEU A CA 1
ATOM 1679 C C . LEU A 1 216 ? 27.734 -16.672 7.48 1 59.56 216 LEU A C 1
ATOM 1681 O O . LEU A 1 216 ? 28.562 -15.766 7.648 1 59.56 216 LEU A O 1
ATOM 1685 N N . ASN A 1 217 ? 28.203 -17.906 6.965 1 63.91 217 ASN A N 1
ATOM 1686 C CA . ASN A 1 217 ? 29.438 -18.031 6.188 1 63.91 217 ASN A CA 1
ATOM 1687 C C . ASN A 1 217 ? 29.312 -17.328 4.84 1 63.91 217 ASN A C 1
ATOM 1689 O O . ASN A 1 217 ? 28.234 -17.312 4.234 1 63.91 217 ASN A O 1
ATOM 1693 N N . ASP A 1 218 ? 30.297 -16.453 4.598 1 76.25 218 ASP A N 1
ATOM 1694 C CA . ASP A 1 218 ? 30.484 -15.875 3.273 1 76.25 218 ASP A CA 1
ATOM 1695 C C . ASP A 1 218 ? 30.094 -16.859 2.18 1 76.25 218 ASP A C 1
ATOM 1697 O O . ASP A 1 218 ? 29.547 -16.469 1.146 1 76.25 218 ASP A O 1
ATOM 1701 N N . ARG A 1 219 ? 30.266 -18.031 2.623 1 81.62 219 ARG A N 1
ATOM 1702 C CA . ARG A 1 219 ? 29.984 -19.094 1.658 1 81.62 219 ARG A CA 1
ATOM 1703 C C . ARG A 1 219 ? 28.484 -19.219 1.396 1 81.62 219 ARG A C 1
ATOM 1705 O O . ARG A 1 219 ? 28.078 -19.516 0.277 1 81.62 219 ARG A O 1
ATOM 1712 N N . PHE A 1 220 ? 27.766 -18.875 2.391 1 86.25 220 PHE A N 1
ATOM 1713 C CA . PHE A 1 220 ? 26.312 -18.953 2.238 1 86.25 220 PHE A CA 1
ATOM 1714 C C . PHE A 1 220 ? 25.828 -17.953 1.188 1 86.25 220 PHE A C 1
ATOM 1716 O O . PHE A 1 220 ? 25.109 -18.328 0.264 1 86.25 220 PHE A O 1
ATOM 1723 N N . PHE A 1 221 ? 26.234 -16.812 1.272 1 89.12 221 PHE A N 1
ATOM 1724 C CA . PHE A 1 221 ? 25.766 -15.75 0.387 1 89.12 221 PHE A CA 1
ATOM 1725 C C . PHE A 1 221 ? 26.281 -15.961 -1.031 1 89.12 221 PHE A C 1
ATOM 1727 O O . PHE A 1 221 ? 25.578 -15.688 -2.002 1 89.12 221 PHE A O 1
ATOM 1734 N N . GLN A 1 222 ? 27.484 -16.469 -1.111 1 88.5 222 GLN A N 1
ATOM 1735 C CA . GLN A 1 222 ? 28.031 -16.781 -2.424 1 88.5 222 GLN A CA 1
ATOM 1736 C C . GLN A 1 222 ? 27.266 -17.922 -3.09 1 88.5 222 GLN A C 1
ATOM 1738 O O . GLN A 1 222 ? 27.016 -17.875 -4.297 1 88.5 222 GLN A O 1
ATOM 1743 N N . ASN A 1 223 ? 26.953 -18.891 -2.305 1 90.19 223 ASN A N 1
ATOM 1744 C CA . ASN A 1 223 ? 26.156 -20.016 -2.822 1 90.19 223 ASN A CA 1
ATOM 1745 C C . ASN A 1 223 ? 24.781 -19.547 -3.307 1 90.19 223 ASN A C 1
ATOM 1747 O O . ASN A 1 223 ? 24.312 -20 -4.348 1 90.19 223 ASN A O 1
ATOM 1751 N N . VAL A 1 224 ? 24.203 -18.688 -2.531 1 91.06 224 VAL A N 1
ATOM 1752 C CA . VAL A 1 224 ? 22.891 -18.156 -2.928 1 91.06 224 VAL A CA 1
ATOM 1753 C C . VAL A 1 224 ? 23.016 -17.422 -4.254 1 91.06 224 VAL A C 1
ATOM 1755 O O . VAL A 1 224 ? 22.203 -17.594 -5.156 1 91.06 224 VAL A O 1
ATOM 1758 N N . ALA A 1 225 ? 24.031 -16.641 -4.34 1 91.81 225 ALA A N 1
ATOM 1759 C CA . ALA A 1 225 ? 24.266 -15.891 -5.57 1 91.81 225 ALA A CA 1
ATOM 1760 C C . ALA A 1 225 ? 24.391 -16.828 -6.766 1 91.81 225 ALA A C 1
ATOM 1762 O O . ALA A 1 225 ? 23.812 -16.594 -7.824 1 91.81 225 ALA A O 1
ATOM 1763 N N . ASP A 1 226 ? 25.062 -17.875 -6.582 1 92 226 ASP A N 1
ATOM 1764 C CA . ASP A 1 226 ? 25.312 -18.828 -7.656 1 92 226 ASP A CA 1
ATOM 1765 C C . ASP A 1 226 ? 24.016 -19.562 -8.047 1 92 226 ASP A C 1
ATOM 1767 O O . ASP A 1 226 ? 23.719 -19.703 -9.234 1 92 226 ASP A O 1
ATOM 1771 N N . VAL A 1 227 ? 23.344 -19.938 -7.121 1 89.5 227 VAL A N 1
ATOM 1772 C CA . VAL A 1 227 ? 22.141 -20.734 -7.359 1 89.5 227 VAL A CA 1
ATOM 1773 C C . VAL A 1 227 ? 21.078 -19.859 -8.039 1 89.5 227 VAL A C 1
ATOM 1775 O O . VAL A 1 227 ? 20.469 -20.297 -9.023 1 89.5 227 VAL A O 1
ATOM 1778 N N . VAL A 1 228 ? 20.891 -18.672 -7.539 1 90.94 228 VAL A N 1
ATOM 1779 C CA . VAL A 1 228 ? 19.812 -17.828 -8.062 1 90.94 228 VAL A CA 1
ATOM 1780 C C . VAL A 1 228 ? 20.172 -17.359 -9.469 1 90.94 228 VAL A C 1
ATOM 1782 O O . VAL A 1 228 ? 19.297 -17.203 -10.32 1 90.94 228 VAL A O 1
ATOM 1785 N N . GLN A 1 229 ? 21.453 -17.234 -9.727 1 91.25 229 GLN A N 1
ATOM 1786 C CA . GLN A 1 229 ? 21.906 -16.812 -11.047 1 91.25 229 GLN A CA 1
ATOM 1787 C C . GLN A 1 229 ? 21.625 -17.875 -12.094 1 91.25 229 GLN A C 1
ATOM 1789 O O . GLN A 1 229 ? 21.375 -17.562 -13.258 1 91.25 229 GLN A O 1
ATOM 1794 N N . GLN A 1 230 ? 21.641 -19.094 -11.672 1 88.75 230 GLN A N 1
ATOM 1795 C CA . GLN A 1 230 ? 21.438 -20.203 -12.594 1 88.75 230 GLN A CA 1
ATOM 1796 C C . GLN A 1 230 ? 19.969 -20.406 -12.906 1 88.75 230 GLN A C 1
ATOM 1798 O O . GLN A 1 230 ? 19.609 -21 -13.93 1 88.75 230 GLN A O 1
ATOM 1803 N N . ARG A 1 231 ? 19.141 -19.906 -12.109 1 89.62 231 ARG A N 1
ATOM 1804 C CA . ARG A 1 231 ? 17.703 -20.078 -12.281 1 89.62 231 ARG A CA 1
ATOM 1805 C C . ARG A 1 231 ? 17.094 -18.875 -13 1 89.62 231 ARG A C 1
ATOM 1807 O O . ARG A 1 231 ? 16.297 -18.125 -12.422 1 89.62 231 ARG A O 1
ATOM 1814 N N . LYS A 1 232 ? 17.266 -18.812 -14.258 1 88.31 232 LYS A N 1
ATOM 1815 C CA . LYS A 1 232 ? 16.969 -17.641 -15.07 1 88.31 232 LYS A CA 1
ATOM 1816 C C . LYS A 1 232 ? 15.461 -17.453 -15.227 1 88.31 232 LYS A C 1
ATOM 1818 O O . LYS A 1 232 ? 14.992 -16.344 -15.484 1 88.31 232 LYS A O 1
ATOM 1823 N N . GLN A 1 233 ? 14.75 -18.484 -15 1 88.62 233 GLN A N 1
ATOM 1824 C CA . GLN A 1 233 ? 13.32 -18.406 -15.266 1 88.62 233 GLN A CA 1
ATOM 1825 C C . GLN A 1 233 ? 12.562 -17.828 -14.078 1 88.62 233 GLN A C 1
ATOM 1827 O O . GLN A 1 233 ? 11.398 -17.453 -14.195 1 88.62 233 GLN A O 1
ATOM 1832 N N . LEU A 1 234 ? 13.227 -17.719 -12.992 1 92.5 234 LEU A N 1
ATOM 1833 C CA . LEU A 1 234 ? 12.555 -17.266 -11.773 1 92.5 234 LEU A CA 1
ATOM 1834 C C . LEU A 1 234 ? 12.375 -15.758 -11.789 1 92.5 234 LEU A C 1
ATOM 1836 O O . LEU A 1 234 ? 13.234 -15.031 -12.289 1 92.5 234 LEU A O 1
ATOM 1840 N N . LEU A 1 235 ? 11.203 -15.367 -11.336 1 94.94 235 LEU A N 1
ATOM 1841 C CA . LEU A 1 235 ? 11.047 -13.969 -10.945 1 94.94 235 LEU A CA 1
ATOM 1842 C C . LEU A 1 235 ? 11.57 -13.742 -9.531 1 94.94 235 LEU A C 1
ATOM 1844 O O . LEU A 1 235 ? 11.133 -14.406 -8.586 1 94.94 235 LEU A O 1
ATOM 1848 N N . THR A 1 236 ? 12.516 -12.789 -9.43 1 95.38 236 THR A N 1
ATOM 1849 C CA . THR A 1 236 ? 13.148 -12.602 -8.125 1 95.38 236 THR A CA 1
ATOM 1850 C C . THR A 1 236 ? 12.875 -11.203 -7.59 1 95.38 236 THR A C 1
ATOM 1852 O O . THR A 1 236 ? 12.711 -10.258 -8.359 1 95.38 236 THR A O 1
ATOM 1855 N N . TYR A 1 237 ? 12.766 -11.07 -6.324 1 93.5 237 TYR A N 1
ATOM 1856 C CA . TYR A 1 237 ? 12.484 -9.812 -5.641 1 93.5 237 TYR A CA 1
ATOM 1857 C C . TYR A 1 237 ? 12.906 -9.875 -4.18 1 93.5 237 TYR A C 1
ATOM 1859 O O . TYR A 1 237 ? 13.18 -10.961 -3.652 1 93.5 237 TYR A O 1
ATOM 1867 N N . GLU A 1 238 ? 13.031 -8.781 -3.596 1 89.81 238 GLU A N 1
ATOM 1868 C CA . GLU A 1 238 ? 13.219 -8.695 -2.15 1 89.81 238 GLU A CA 1
ATOM 1869 C C . GLU A 1 238 ? 11.906 -8.406 -1.437 1 89.81 238 GLU A C 1
ATOM 1871 O O . GLU A 1 238 ? 11.305 -7.344 -1.631 1 89.81 238 GLU A O 1
ATOM 1876 N N . SER A 1 239 ? 11.461 -9.336 -0.738 1 88.5 239 SER A N 1
ATOM 1877 C CA . SER A 1 239 ? 10.18 -9.242 -0.045 1 88.5 239 SER A CA 1
ATOM 1878 C C . SER A 1 239 ? 10.297 -9.711 1.4 1 88.5 239 SER A C 1
ATOM 1880 O O . SER A 1 239 ? 11.227 -10.445 1.746 1 88.5 239 SER A O 1
ATOM 1882 N N . CYS A 1 240 ? 9.359 -9.234 2.188 1 83.19 240 CYS A N 1
ATOM 1883 C CA . CYS A 1 240 ? 9.312 -9.688 3.574 1 83.19 240 CYS A CA 1
ATOM 1884 C C . CYS A 1 240 ? 8.281 -10.789 3.754 1 83.19 240 CYS A C 1
ATOM 1886 O O . CYS A 1 240 ? 8.047 -11.25 4.871 1 83.19 240 CYS A O 1
ATOM 1888 N N . LEU A 1 241 ? 7.664 -11.172 2.699 1 87.31 241 LEU A N 1
ATOM 1889 C CA . LEU A 1 241 ? 6.742 -12.297 2.758 1 87.31 241 LEU A CA 1
ATOM 1890 C C . LEU A 1 241 ? 7.477 -13.617 2.541 1 87.31 241 LEU A C 1
ATOM 1892 O O . LEU A 1 241 ? 7.746 -14 1.4 1 87.31 241 LEU A O 1
ATOM 1896 N N . TYR A 1 242 ? 7.727 -14.227 3.711 1 83.25 242 TYR A N 1
ATOM 1897 C CA . TYR A 1 242 ? 8.508 -15.453 3.684 1 83.25 242 TYR A CA 1
ATOM 1898 C C . TYR A 1 242 ? 7.609 -16.672 3.855 1 83.25 242 TYR A C 1
ATOM 1900 O O . TYR A 1 242 ? 6.621 -16.828 3.137 1 83.25 242 TYR A O 1
ATOM 1908 N N . ASP A 1 243 ? 7.918 -17.359 4.977 1 82.31 243 ASP A N 1
ATOM 1909 C CA . ASP A 1 243 ? 7.219 -18.594 5.273 1 82.31 243 ASP A CA 1
ATOM 1910 C C . ASP A 1 243 ? 5.715 -18.375 5.383 1 82.31 243 ASP A C 1
ATOM 1912 O O . ASP A 1 243 ? 5.273 -17.375 5.969 1 82.31 243 ASP A O 1
ATOM 1916 N N . GLY A 1 244 ? 5.02 -19.297 4.785 1 88.56 244 GLY A N 1
ATOM 1917 C CA . GLY A 1 244 ? 3.566 -19.203 4.816 1 88.56 244 GLY A CA 1
ATOM 1918 C C . GLY A 1 244 ? 2.984 -18.516 3.6 1 88.56 244 GLY A C 1
ATOM 1919 O O . GLY A 1 244 ? 1.807 -18.688 3.281 1 88.56 244 GLY A O 1
ATOM 1920 N N . SER A 1 245 ? 3.848 -17.734 2.986 1 93.19 245 SER A N 1
ATOM 1921 C CA . SER A 1 245 ? 3.371 -16.984 1.826 1 93.19 245 SER A CA 1
ATOM 1922 C C . SER A 1 245 ? 3.469 -17.828 0.553 1 93.19 245 SER A C 1
ATOM 1924 O O . SER A 1 245 ? 2.996 -17.406 -0.506 1 93.19 245 SER A O 1
ATOM 1926 N N . SER A 1 246 ? 3.963 -19 0.687 1 96.38 246 SER A N 1
ATOM 1927 C CA . SER A 1 246 ? 4.039 -19.875 -0.479 1 96.38 246 SER A CA 1
ATOM 1928 C C . SER A 1 246 ? 2.662 -20.078 -1.101 1 96.38 246 SER A C 1
ATOM 1930 O O . SER A 1 246 ? 1.696 -20.391 -0.397 1 96.38 246 SER A O 1
ATOM 1932 N N . GLY A 1 247 ? 2.645 -19.875 -2.352 1 98.06 247 GLY A N 1
ATOM 1933 C CA . GLY A 1 247 ? 1.393 -20.031 -3.076 1 98.06 247 GLY A CA 1
ATOM 1934 C C . GLY A 1 247 ? 0.689 -18.703 -3.342 1 98.06 247 GLY A C 1
ATOM 1935 O O . GLY A 1 247 ? -0.344 -18.672 -4.016 1 98.06 247 GLY A O 1
ATOM 1936 N N . SER A 1 248 ? 1.293 -17.625 -2.883 1 98.31 248 SER A N 1
ATOM 1937 C CA . SER A 1 248 ? 0.7 -16.297 -3.062 1 98.31 248 SER A CA 1
ATOM 1938 C C . SER A 1 248 ? 0.811 -15.844 -4.512 1 98.31 248 SER A C 1
ATOM 1940 O O . SER A 1 248 ? 1.821 -16.094 -5.172 1 98.31 248 SER A O 1
ATOM 1942 N N . PRO A 1 249 ? -0.222 -15.164 -4.988 1 98.62 249 PRO A N 1
ATOM 1943 C CA . PRO A 1 249 ? -0.072 -14.531 -6.301 1 98.62 249 PRO A CA 1
ATOM 1944 C C . PRO A 1 249 ? 0.861 -13.328 -6.27 1 98.62 249 PRO A C 1
ATOM 1946 O O . PRO A 1 249 ? 0.877 -12.578 -5.289 1 98.62 249 PRO A O 1
ATOM 1949 N N . VAL A 1 250 ? 1.63 -13.172 -7.273 1 98.06 250 VAL A N 1
ATOM 1950 C CA . VAL A 1 250 ? 2.459 -12 -7.516 1 98.06 250 VAL A CA 1
ATOM 1951 C C . VAL A 1 250 ? 1.846 -11.156 -8.633 1 98.06 250 VAL A C 1
ATOM 1953 O O . VAL A 1 250 ? 1.71 -11.625 -9.766 1 98.06 250 VAL A O 1
ATOM 1956 N N . PHE A 1 251 ? 1.459 -9.891 -8.305 1 97.75 251 PHE A N 1
ATOM 1957 C CA . PHE A 1 251 ? 0.794 -9.008 -9.258 1 97.75 251 PHE A CA 1
ATOM 1958 C C . PHE A 1 251 ? 1.769 -7.977 -9.805 1 97.75 251 PHE A C 1
ATOM 1960 O O . PHE A 1 251 ? 2.678 -7.535 -9.102 1 97.75 251 PHE A O 1
ATOM 1967 N N . ASN A 1 252 ? 1.529 -7.617 -11.008 1 94.44 252 ASN A N 1
ATOM 1968 C CA . ASN A 1 252 ? 2.205 -6.422 -11.5 1 94.44 252 ASN A CA 1
ATOM 1969 C C . ASN A 1 252 ? 1.389 -5.164 -11.227 1 94.44 252 ASN A C 1
ATOM 1971 O O . ASN A 1 252 ? 0.361 -5.219 -10.547 1 94.44 252 ASN A O 1
ATOM 1975 N N . GLU A 1 253 ? 1.804 -4.07 -11.734 1 86.69 253 GLU A N 1
ATOM 1976 C CA . GLU A 1 253 ? 1.201 -2.771 -11.453 1 86.69 253 GLU A CA 1
ATOM 1977 C C . GLU A 1 253 ? -0.207 -2.676 -12.031 1 86.69 253 GLU A C 1
ATOM 1979 O O . GLU A 1 253 ? -1.031 -1.896 -11.547 1 86.69 253 GLU A O 1
ATOM 1984 N N . ASP A 1 254 ? -0.441 -3.502 -12.969 1 90.69 254 ASP A N 1
ATOM 1985 C CA . ASP A 1 254 ? -1.751 -3.477 -13.609 1 90.69 254 ASP A CA 1
ATOM 1986 C C . ASP A 1 254 ? -2.717 -4.441 -12.922 1 90.69 254 ASP A C 1
ATOM 1988 O O . ASP A 1 254 ? -3.889 -4.523 -13.297 1 90.69 254 ASP A O 1
ATOM 1992 N N . GLY A 1 255 ? -2.252 -5.18 -11.961 1 94.62 255 GLY A N 1
ATOM 1993 C CA . GLY A 1 255 ? -3.098 -6.121 -11.242 1 94.62 255 GLY A CA 1
ATOM 1994 C C . GLY A 1 255 ? -3.174 -7.484 -11.914 1 94.62 255 GLY A C 1
ATOM 1995 O O . GLY A 1 255 ? -4.082 -8.266 -11.625 1 94.62 255 GLY A O 1
ATOM 1996 N N . ASN A 1 256 ? -2.287 -7.707 -12.844 1 96.88 256 ASN A N 1
ATOM 1997 C CA . ASN A 1 256 ? -2.221 -9.031 -13.461 1 96.88 256 ASN A CA 1
ATOM 1998 C C . ASN A 1 256 ? -1.285 -9.961 -12.695 1 96.88 256 ASN A C 1
ATOM 2000 O O . ASN A 1 256 ? -0.243 -9.531 -12.195 1 96.88 256 ASN A O 1
ATOM 2004 N N . VAL A 1 257 ? -1.686 -11.242 -12.656 1 98.06 257 VAL A N 1
ATOM 2005 C CA . VAL A 1 257 ? -0.835 -12.234 -12.016 1 98.06 257 VAL A CA 1
ATOM 2006 C C . VAL A 1 257 ? 0.334 -12.586 -12.93 1 98.06 257 VAL A C 1
ATOM 2008 O O . VAL A 1 257 ? 0.132 -13 -14.078 1 98.06 257 VAL A O 1
ATOM 2011 N N . VAL A 1 258 ? 1.561 -12.477 -12.383 1 97.56 258 VAL A N 1
ATOM 2012 C CA . VAL A 1 258 ? 2.717 -12.719 -13.242 1 97.56 258 VAL A CA 1
ATOM 2013 C C . VAL A 1 258 ? 3.512 -13.906 -12.711 1 97.56 258 VAL A C 1
ATOM 2015 O O . VAL A 1 258 ? 4.316 -14.5 -13.438 1 97.56 258 VAL A O 1
ATOM 2018 N N . ALA A 1 259 ? 3.299 -14.227 -11.453 1 97.38 259 ALA A N 1
ATOM 2019 C CA . ALA A 1 259 ? 4.008 -15.344 -10.836 1 97.38 259 ALA A CA 1
ATOM 2020 C C . ALA A 1 259 ? 3.275 -15.844 -9.594 1 97.38 259 ALA A C 1
ATOM 2022 O O . ALA A 1 259 ? 2.301 -15.234 -9.156 1 97.38 259 ALA A O 1
ATOM 2023 N N . MET A 1 260 ? 3.648 -16.969 -9.18 1 97.88 260 MET A N 1
ATOM 2024 C CA . MET A 1 260 ? 3.27 -17.484 -7.867 1 97.88 260 MET A CA 1
ATOM 2025 C C . MET A 1 260 ? 4.477 -17.531 -6.938 1 97.88 260 MET A C 1
ATOM 2027 O O . MET A 1 260 ? 5.488 -18.172 -7.258 1 97.88 260 MET A O 1
ATOM 2031 N N . HIS A 1 261 ? 4.359 -16.859 -5.797 1 97.19 261 HIS A N 1
ATOM 2032 C CA . HIS A 1 261 ? 5.434 -16.859 -4.809 1 97.19 261 HIS A CA 1
ATOM 2033 C C . HIS A 1 261 ? 5.688 -18.266 -4.285 1 97.19 261 HIS A C 1
ATOM 2035 O O . HIS A 1 261 ? 4.754 -18.969 -3.881 1 97.19 261 HIS A O 1
ATOM 2041 N N . SER A 1 262 ? 6.977 -18.625 -4.258 1 95.12 262 SER A N 1
ATOM 2042 C CA . SER A 1 262 ? 7.234 -20.031 -3.961 1 95.12 262 SER A CA 1
ATOM 2043 C C . SER A 1 262 ? 8.297 -20.188 -2.879 1 95.12 262 SER A C 1
ATOM 2045 O O . SER A 1 262 ? 8.352 -21.203 -2.184 1 95.12 262 SER A O 1
ATOM 2047 N N . GLY A 1 263 ? 9.148 -19.188 -2.809 1 92.06 263 GLY A N 1
ATOM 2048 C CA . GLY A 1 263 ? 10.164 -19.375 -1.785 1 92.06 263 GLY A CA 1
ATOM 2049 C C . GLY A 1 263 ? 11.211 -18.281 -1.771 1 92.06 263 GLY A C 1
ATOM 2050 O O . GLY A 1 263 ? 11.016 -17.219 -2.383 1 92.06 263 GLY A O 1
ATOM 2051 N N . GLY A 1 264 ? 12.211 -18.547 -0.98 1 92.25 264 GLY A N 1
ATOM 2052 C CA . GLY A 1 264 ? 13.336 -17.641 -0.821 1 92.25 264 GLY A CA 1
ATOM 2053 C C . GLY A 1 264 ? 14.516 -18.281 -0.112 1 92.25 264 GLY A C 1
ATOM 2054 O O . GLY A 1 264 ? 14.484 -19.469 0.209 1 92.25 264 GLY A O 1
ATOM 2055 N N . TYR A 1 265 ? 15.555 -17.531 -0.003 1 91.62 265 TYR A N 1
ATOM 2056 C CA . TYR A 1 265 ? 16.781 -17.969 0.664 1 91.62 265 TYR A CA 1
ATOM 2057 C C . TYR A 1 265 ? 16.938 -17.281 2.016 1 91.62 265 TYR A C 1
ATOM 2059 O O . TYR A 1 265 ? 17.5 -16.188 2.102 1 91.62 265 TYR A O 1
ATOM 2067 N N . LEU A 1 266 ? 16.516 -18.031 2.988 1 88 266 LEU A N 1
ATOM 2068 C CA . LEU A 1 266 ? 16.344 -17.453 4.316 1 88 266 LEU A CA 1
ATOM 2069 C C . LEU A 1 266 ? 17.625 -17.609 5.137 1 88 266 LEU A C 1
ATOM 2071 O O . LEU A 1 266 ? 18.406 -18.531 4.906 1 88 266 LEU A O 1
ATOM 2075 N N . TYR A 1 267 ? 17.844 -16.641 6.062 1 83.94 267 TYR A N 1
ATOM 2076 C CA . TYR A 1 267 ? 18.906 -16.719 7.062 1 83.94 267 TYR A CA 1
ATOM 2077 C C . TYR A 1 267 ? 18.516 -15.945 8.32 1 83.94 267 TYR A C 1
ATOM 2079 O O . TYR A 1 267 ? 17.594 -15.125 8.297 1 83.94 267 TYR A O 1
ATOM 2087 N N . ASN A 1 268 ? 19.094 -16.312 9.438 1 82.12 268 ASN A N 1
ATOM 2088 C CA . ASN A 1 268 ? 18.922 -15.562 10.68 1 82.12 268 ASN A CA 1
ATOM 2089 C C . ASN A 1 268 ? 20.109 -14.641 10.938 1 82.12 268 ASN A C 1
ATOM 2091 O O . ASN A 1 268 ? 21.25 -15.023 10.742 1 82.12 268 ASN A O 1
ATOM 2095 N N . ASP A 1 269 ? 19.703 -13.391 11.297 1 74.31 269 ASP A N 1
ATOM 2096 C CA . ASP A 1 269 ? 20.797 -12.492 11.656 1 74.31 269 ASP A CA 1
ATOM 2097 C C . ASP A 1 269 ? 21.297 -12.766 13.07 1 74.31 269 ASP A C 1
ATOM 2099 O O . ASP A 1 269 ? 20.859 -13.727 13.711 1 74.31 269 ASP A O 1
ATOM 2103 N N . ALA A 1 270 ? 22.281 -11.922 13.516 1 71.25 270 ALA A N 1
ATOM 2104 C CA . ALA A 1 270 ? 22.922 -12.117 14.805 1 71.25 270 ALA A CA 1
ATOM 2105 C C . ALA A 1 270 ? 21.922 -12 15.945 1 71.25 270 ALA A C 1
ATOM 2107 O O . ALA A 1 270 ? 22.109 -12.594 17.016 1 71.25 270 ALA A O 1
ATOM 2108 N N . LYS A 1 271 ? 20.828 -11.328 15.75 1 74.12 271 LYS A N 1
ATOM 2109 C CA . LYS A 1 271 ? 19.812 -11.117 16.781 1 74.12 271 LYS A CA 1
ATOM 2110 C C . LYS A 1 271 ? 18.719 -12.18 16.703 1 74.12 271 LYS A C 1
ATOM 2112 O O . LYS A 1 271 ? 17.734 -12.117 17.422 1 74.12 271 LYS A O 1
ATOM 2117 N N . GLY A 1 272 ? 18.859 -13.094 15.766 1 75.12 272 GLY A N 1
ATOM 2118 C CA . GLY A 1 272 ? 17.891 -14.172 15.617 1 75.12 272 GLY A CA 1
ATOM 2119 C C . GLY A 1 272 ? 16.719 -13.805 14.734 1 75.12 272 GLY A C 1
ATOM 2120 O O . GLY A 1 272 ? 15.742 -14.562 14.641 1 75.12 272 GLY A O 1
ATOM 2121 N N . GLN A 1 273 ? 16.812 -12.68 14.141 1 76.69 273 GLN A N 1
ATOM 2122 C CA . GLN A 1 273 ? 15.727 -12.266 13.25 1 76.69 273 GLN A CA 1
ATOM 2123 C C . GLN A 1 273 ? 15.859 -12.922 11.875 1 76.69 273 GLN A C 1
ATOM 2125 O O . GLN A 1 273 ? 16.969 -13.047 11.352 1 76.69 273 GLN A O 1
ATOM 2130 N N . ARG A 1 274 ? 14.766 -13.375 11.367 1 81.56 274 ARG A N 1
ATOM 2131 C CA . ARG A 1 274 ? 14.727 -14.07 10.078 1 81.56 274 ARG A CA 1
ATOM 2132 C C . ARG A 1 274 ? 14.766 -13.07 8.922 1 81.56 274 ARG A C 1
ATOM 2134 O O . ARG A 1 274 ? 14.062 -12.062 8.945 1 81.56 274 ARG A O 1
ATOM 2141 N N . HIS A 1 275 ? 15.641 -13.375 7.969 1 82.31 275 HIS A N 1
ATOM 2142 C CA . HIS A 1 275 ? 15.758 -12.609 6.73 1 82.31 275 HIS A CA 1
ATOM 2143 C C . HIS A 1 275 ? 15.82 -13.531 5.52 1 82.31 275 HIS A C 1
ATOM 2145 O O . HIS A 1 275 ? 15.93 -14.758 5.664 1 82.31 275 HIS A O 1
ATOM 2151 N N . SER A 1 276 ? 15.633 -12.938 4.398 1 88.31 276 SER A N 1
ATOM 2152 C CA . SER A 1 276 ? 15.836 -13.641 3.135 1 88.31 276 SER A CA 1
ATOM 2153 C C . SER A 1 276 ? 16.75 -12.859 2.203 1 88.31 276 SER A C 1
ATOM 2155 O O . SER A 1 276 ? 16.609 -11.641 2.064 1 88.31 276 SER A O 1
ATOM 2157 N N . VAL A 1 277 ? 17.719 -13.492 1.703 1 90.12 277 VAL A N 1
ATOM 2158 C CA . VAL A 1 277 ? 18.594 -12.828 0.736 1 90.12 277 VAL A CA 1
ATOM 2159 C C . VAL A 1 277 ? 17.781 -12.359 -0.461 1 90.12 277 VAL A C 1
ATOM 2161 O O . VAL A 1 277 ? 17.891 -11.203 -0.88 1 90.12 277 VAL A O 1
ATOM 2164 N N . ILE A 1 278 ? 17 -13.219 -0.912 1 93.06 278 ILE A N 1
ATOM 2165 C CA . ILE A 1 278 ? 16.188 -12.977 -2.105 1 93.06 278 ILE A CA 1
ATOM 2166 C C . ILE A 1 278 ? 15.039 -13.977 -2.17 1 93.06 278 ILE A C 1
ATOM 2168 O O . ILE A 1 278 ? 15.211 -15.148 -1.825 1 93.06 278 ILE A O 1
ATOM 2172 N N . GLU A 1 279 ? 13.875 -13.469 -2.494 1 94.56 279 GLU A N 1
ATOM 2173 C CA . GLU A 1 279 ? 12.688 -14.289 -2.695 1 94.56 279 GLU A CA 1
ATOM 2174 C C . GLU A 1 279 ? 12.422 -14.523 -4.18 1 94.56 279 GLU A C 1
ATOM 2176 O O . GLU A 1 279 ? 12.969 -13.82 -5.031 1 94.56 279 GLU A O 1
ATOM 2181 N N . PHE A 1 280 ? 11.57 -15.578 -4.469 1 94.5 280 PHE A N 1
ATOM 2182 C CA . PHE A 1 280 ? 11.32 -15.859 -5.879 1 94.5 280 PHE A CA 1
ATOM 2183 C C . PHE A 1 280 ? 9.922 -16.438 -6.074 1 94.5 280 PHE A C 1
ATOM 2185 O O . PHE A 1 280 ? 9.32 -16.953 -5.125 1 94.5 280 PHE A O 1
ATOM 2192 N N . GLY A 1 281 ? 9.422 -16.297 -7.238 1 95.38 281 GLY A N 1
ATOM 2193 C CA . GLY A 1 281 ? 8.195 -16.922 -7.711 1 95.38 281 GLY A CA 1
ATOM 2194 C C . GLY A 1 281 ? 8.344 -17.547 -9.078 1 95.38 281 GLY A C 1
ATOM 2195 O O . GLY A 1 281 ? 9.18 -17.125 -9.883 1 95.38 281 GLY A O 1
ATOM 2196 N N . TYR A 1 282 ? 7.621 -18.562 -9.305 1 95.56 282 TYR A N 1
ATOM 2197 C CA . TYR A 1 282 ? 7.566 -19.188 -10.625 1 95.56 282 TYR A CA 1
ATOM 2198 C C . TYR A 1 282 ? 6.625 -18.422 -11.555 1 95.56 282 TYR A C 1
ATOM 2200 O O . TYR A 1 282 ? 5.531 -18.031 -11.141 1 95.56 282 TYR A O 1
ATOM 2208 N N . PRO A 1 283 ? 7.07 -18.281 -12.758 1 95.62 283 PRO A N 1
ATOM 2209 C CA . PRO A 1 283 ? 6.199 -17.562 -13.695 1 95.62 283 PRO A CA 1
ATOM 2210 C C . PRO A 1 283 ? 4.828 -18.219 -13.844 1 95.62 283 PRO A C 1
ATOM 2212 O O . PRO A 1 283 ? 4.734 -19.438 -13.961 1 95.62 283 PRO A O 1
ATOM 2215 N N . PHE A 1 284 ? 3.881 -17.422 -13.852 1 96.75 284 PHE A N 1
ATOM 2216 C CA . PHE A 1 284 ? 2.492 -17.859 -13.867 1 96.75 284 PHE A CA 1
ATOM 2217 C C . PHE A 1 284 ? 2.195 -18.656 -15.133 1 96.75 284 PHE A C 1
ATOM 2219 O O . PHE A 1 284 ? 1.558 -19.719 -15.07 1 96.75 284 PHE A O 1
ATOM 2226 N N . ILE A 1 285 ? 2.682 -18.281 -16.266 1 94.88 285 ILE A N 1
ATOM 2227 C CA . ILE A 1 285 ? 2.416 -18.906 -17.547 1 94.88 285 ILE A CA 1
ATOM 2228 C C . ILE A 1 285 ? 2.979 -20.328 -17.547 1 94.88 285 ILE A C 1
ATOM 2230 O O . ILE A 1 285 ? 2.35 -21.25 -18.078 1 94.88 285 ILE A O 1
ATOM 2234 N N . ASN A 1 286 ? 4.105 -20.5 -16.984 1 94.5 286 ASN A N 1
ATOM 2235 C CA . ASN A 1 286 ? 4.715 -21.828 -16.938 1 94.5 286 ASN A CA 1
ATOM 2236 C C . ASN A 1 286 ? 3.861 -22.797 -16.141 1 94.5 286 ASN A C 1
ATOM 2238 O O . ASN A 1 286 ? 3.73 -23.969 -16.516 1 94.5 286 ASN A O 1
ATOM 2242 N N . ILE A 1 287 ? 3.305 -22.312 -15.109 1 96.56 287 ILE A N 1
ATOM 2243 C CA . ILE A 1 287 ? 2.475 -23.141 -14.242 1 96.56 287 ILE A CA 1
ATOM 2244 C C . ILE A 1 287 ? 1.202 -23.547 -14.984 1 96.56 287 ILE A C 1
ATOM 2246 O O . ILE A 1 287 ? 0.828 -24.719 -14.992 1 96.56 287 ILE A O 1
ATOM 2250 N N . ILE A 1 288 ? 0.583 -22.594 -15.617 1 97 288 ILE A N 1
ATOM 2251 C CA . ILE A 1 288 ? -0.676 -22.844 -16.312 1 97 288 ILE A CA 1
ATOM 2252 C C . ILE A 1 288 ? -0.45 -23.859 -17.438 1 97 288 ILE A C 1
ATOM 2254 O O . ILE A 1 288 ? -1.264 -24.75 -17.641 1 97 288 ILE A O 1
ATOM 2258 N N . GLU A 1 289 ? 0.642 -23.75 -18.141 1 96.38 289 GLU A N 1
ATOM 2259 C CA . GLU A 1 289 ? 0.967 -24.688 -19.219 1 96.38 289 GLU A CA 1
ATOM 2260 C C . GLU A 1 289 ? 1.075 -26.109 -18.688 1 96.38 289 GLU A C 1
ATOM 2262 O O . GLU A 1 289 ? 0.549 -27.047 -19.281 1 96.38 289 GLU A O 1
ATOM 2267 N N . ARG A 1 290 ? 1.662 -26.219 -17.609 1 96.19 290 ARG A N 1
ATOM 2268 C CA . ARG A 1 290 ? 1.864 -27.531 -17.016 1 96.19 290 ARG A CA 1
ATOM 2269 C C . ARG A 1 290 ? 0.554 -28.094 -16.484 1 96.19 290 ARG A C 1
ATOM 2271 O O . ARG A 1 290 ? 0.324 -29.312 -16.531 1 96.19 290 ARG A O 1
ATOM 2278 N N . ILE A 1 291 ? -0.263 -27.25 -15.938 1 97.19 291 ILE A N 1
ATOM 2279 C CA . ILE A 1 291 ? -1.582 -27.672 -15.484 1 97.19 291 ILE A CA 1
ATOM 2280 C C . ILE A 1 291 ? -2.379 -28.234 -16.656 1 97.19 291 ILE A C 1
ATOM 2282 O O . ILE A 1 291 ? -2.951 -29.312 -16.562 1 97.19 291 ILE A O 1
ATOM 2286 N N . ILE A 1 292 ? -2.369 -27.516 -17.781 1 97.25 292 ILE A N 1
ATOM 2287 C CA . ILE A 1 292 ? -3.105 -27.953 -18.953 1 97.25 292 ILE A CA 1
ATOM 2288 C C . ILE A 1 292 ? -2.586 -29.312 -19.422 1 97.25 292 ILE A C 1
ATOM 2290 O O . ILE A 1 292 ? -3.373 -30.219 -19.688 1 97.25 292 ILE A O 1
ATOM 2294 N N . ILE A 1 293 ? -1.319 -29.484 -19.484 1 97 293 ILE A N 1
ATOM 2295 C CA . ILE A 1 293 ? -0.708 -30.734 -19.922 1 97 293 ILE A CA 1
ATOM 2296 C C . ILE A 1 293 ? -1.146 -31.875 -19.016 1 97 293 ILE A C 1
ATOM 2298 O O . ILE A 1 293 ? -1.577 -32.938 -19.484 1 97 293 ILE A O 1
ATOM 2302 N N . GLN A 1 294 ? -1.062 -31.578 -17.734 1 96.19 294 GLN A N 1
ATOM 2303 C CA . GLN A 1 294 ? -1.404 -32.656 -16.812 1 96.19 294 GLN A CA 1
ATOM 2304 C C . GLN A 1 294 ? -2.889 -33 -16.891 1 96.19 294 GLN A C 1
ATOM 2306 O O . GLN A 1 294 ? -3.27 -34.156 -16.75 1 96.19 294 GLN A O 1
ATOM 2311 N N . MET A 1 295 ? -3.773 -31.984 -17.031 1 96.56 295 MET A N 1
ATOM 2312 C CA . MET A 1 295 ? -5.203 -32.25 -17.141 1 96.56 295 MET A CA 1
ATOM 2313 C C . MET A 1 295 ? -5.508 -33.125 -18.359 1 96.56 295 MET A C 1
ATOM 2315 O O . MET A 1 295 ? -6.398 -33.969 -18.328 1 96.56 295 MET A O 1
ATOM 2319 N N . VAL A 1 296 ? -4.766 -32.969 -19.453 1 96.5 296 VAL A N 1
ATOM 2320 C CA . VAL A 1 296 ? -4.934 -33.781 -20.656 1 96.5 296 VAL A CA 1
ATOM 2321 C C . VAL A 1 296 ? -4.41 -35.188 -20.406 1 96.5 296 VAL A C 1
ATOM 2323 O O . VAL A 1 296 ? -5.117 -36.156 -20.641 1 96.5 296 VAL A O 1
ATOM 2326 N N . GLU A 1 297 ? -3.234 -35.25 -19.859 1 96 297 GLU A N 1
ATOM 2327 C CA . GLU A 1 297 ? -2.592 -36.562 -19.656 1 96 297 GLU A CA 1
ATOM 2328 C C . GLU A 1 297 ? -3.395 -37.406 -18.688 1 96 297 GLU A C 1
ATOM 2330 O O . GLU A 1 297 ? -3.422 -38.656 -18.828 1 96 297 GLU A O 1
ATOM 2335 N N . ARG A 1 298 ? -4.066 -36.781 -17.797 1 93.81 298 ARG A N 1
ATOM 2336 C CA . ARG A 1 298 ? -4.84 -37.531 -16.797 1 93.81 298 ARG A CA 1
ATOM 2337 C C . ARG A 1 298 ? -6.305 -37.625 -17.219 1 93.81 298 ARG A C 1
ATOM 2339 O O . ARG A 1 298 ? -7.129 -38.156 -16.484 1 93.81 298 ARG A O 1
ATOM 2346 N N . GLU A 1 299 ? -6.633 -37.062 -18.312 1 95 299 GLU A N 1
ATOM 2347 C CA . GLU A 1 299 ? -7.969 -37.094 -18.906 1 95 299 GLU A CA 1
ATOM 2348 C C . GLU A 1 299 ? -8.992 -36.438 -17.969 1 95 299 GLU A C 1
ATOM 2350 O O . GLU A 1 299 ? -10.094 -36.969 -17.797 1 95 299 GLU A O 1
ATOM 2355 N N . LYS A 1 300 ? -8.5 -35.438 -17.25 1 95 300 LYS A N 1
ATOM 2356 C CA . LYS A 1 300 ? -9.406 -34.625 -16.438 1 95 300 LYS A CA 1
ATOM 2357 C C . LYS A 1 300 ? -10.047 -33.531 -17.281 1 95 300 LYS A C 1
ATOM 2359 O O . LYS A 1 300 ? -9.828 -32.344 -17.016 1 95 300 LYS A O 1
ATOM 2364 N N . PHE A 1 301 ? -10.992 -33.938 -18.125 1 95.69 301 PHE A N 1
ATOM 2365 C CA . PHE A 1 301 ? -11.508 -33.062 -19.156 1 95.69 301 PHE A CA 1
ATOM 2366 C C . PHE A 1 301 ? -12.5 -32.062 -18.578 1 95.69 301 PHE A C 1
ATOM 2368 O O . PHE A 1 301 ? -12.672 -30.969 -19.109 1 95.69 301 PHE A O 1
ATOM 2375 N N . ASP A 1 302 ? -13.109 -32.438 -17.469 1 95.06 302 ASP A N 1
ATOM 2376 C CA . ASP A 1 302 ? -14.016 -31.5 -16.812 1 95.06 302 ASP A CA 1
ATOM 2377 C C . ASP A 1 302 ? -13.266 -30.297 -16.25 1 95.06 302 ASP A C 1
ATOM 2379 O O . ASP A 1 302 ? -13.719 -29.156 -16.375 1 95.06 302 ASP A O 1
ATOM 2383 N N . VAL A 1 303 ? -12.102 -30.578 -15.648 1 96.62 303 VAL A N 1
ATOM 2384 C CA . VAL A 1 303 ? -11.258 -29.516 -15.109 1 96.62 303 VAL A CA 1
ATOM 2385 C C . VAL A 1 303 ? -10.672 -28.672 -16.25 1 96.62 303 VAL A C 1
ATOM 2387 O O . VAL A 1 303 ? -10.656 -27.453 -16.172 1 96.62 303 VAL A O 1
ATOM 2390 N N . LEU A 1 304 ? -10.242 -29.406 -17.266 1 96.81 304 LEU A N 1
ATOM 2391 C CA . LEU A 1 304 ? -9.68 -28.734 -18.438 1 96.81 304 LEU A CA 1
ATOM 2392 C C . LEU A 1 304 ? -10.703 -27.797 -19.062 1 96.81 304 LEU A C 1
ATOM 2394 O O . LEU A 1 304 ? -10.367 -26.656 -19.422 1 96.81 304 LEU A O 1
ATOM 2398 N N . LYS A 1 305 ? -11.914 -28.25 -19.203 1 96.06 305 LYS A N 1
ATOM 2399 C CA . LYS A 1 305 ? -12.977 -27.453 -19.797 1 96.06 305 LYS A CA 1
ATOM 2400 C C . LYS A 1 305 ? -13.195 -26.156 -18.984 1 96.06 305 LYS A C 1
ATOM 2402 O O . LYS A 1 305 ? -13.344 -25.078 -19.562 1 96.06 305 LYS A O 1
ATOM 2407 N N . GLU A 1 306 ? -13.203 -26.281 -17.688 1 95.69 306 GLU A N 1
ATOM 2408 C CA . GLU A 1 306 ? -13.391 -25.109 -16.828 1 95.69 306 GLU A CA 1
ATOM 2409 C C . GLU A 1 306 ? -12.227 -24.141 -16.969 1 95.69 306 GLU A C 1
ATOM 2411 O O . GLU A 1 306 ? -12.43 -22.922 -16.953 1 95.69 306 GLU A O 1
ATOM 2416 N N . CYS A 1 307 ? -11.062 -24.672 -17.062 1 96.81 307 CYS A N 1
ATOM 2417 C CA . CYS A 1 307 ? -9.867 -23.859 -17.25 1 96.81 307 CYS A CA 1
ATOM 2418 C C . CYS A 1 307 ? -9.938 -23.078 -18.547 1 96.81 307 CYS A C 1
ATOM 2420 O O . CYS A 1 307 ? -9.71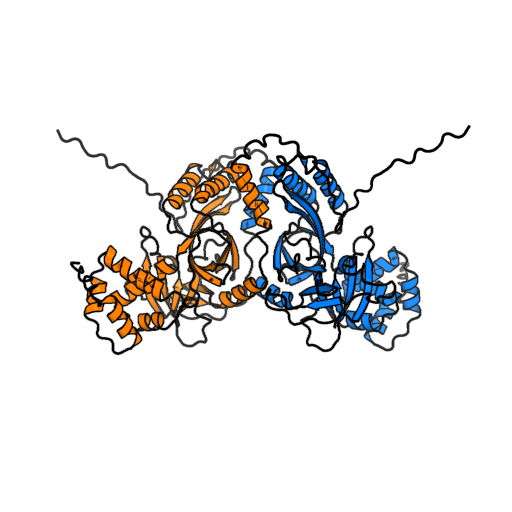1 -21.859 -18.578 1 96.81 307 CYS A O 1
ATOM 2422 N N . LEU A 1 308 ? -10.32 -23.766 -19.594 1 95.25 308 LEU A N 1
ATOM 2423 C CA . LEU A 1 308 ? -10.344 -23.172 -20.922 1 95.25 308 LEU A CA 1
ATOM 2424 C C . LEU A 1 308 ? -11.523 -22.203 -21.062 1 95.25 308 LEU A C 1
ATOM 2426 O O . LEU A 1 308 ? -11.477 -21.281 -21.891 1 95.25 308 LEU A O 1
ATOM 2430 N N . ALA A 1 309 ? -12.539 -22.406 -20.312 1 94.19 309 ALA A N 1
ATOM 2431 C CA . ALA A 1 309 ? -13.727 -21.547 -20.359 1 94.19 309 ALA A CA 1
ATOM 2432 C C . ALA A 1 309 ? -13.445 -20.188 -19.75 1 94.19 309 ALA A C 1
ATOM 2434 O O . ALA A 1 309 ? -14.148 -19.203 -20.031 1 94.19 309 ALA A O 1
ATOM 2435 N N . CYS A 1 310 ? -12.469 -20.203 -18.875 1 91.5 310 CYS A N 1
ATOM 2436 C CA . CYS A 1 310 ? -12.07 -18.922 -18.297 1 91.5 310 CYS A CA 1
ATOM 2437 C C . CYS A 1 310 ? -11.258 -18.094 -19.281 1 91.5 310 CYS A C 1
ATOM 2439 O O . CYS A 1 310 ? -10.031 -18.203 -19.328 1 91.5 310 CYS A O 1
ATOM 2441 N N . THR A 1 311 ? -11.891 -17.266 -20 1 86.69 311 THR A N 1
ATOM 2442 C CA . THR A 1 311 ? -11.25 -16.531 -21.094 1 86.69 311 THR A CA 1
ATOM 2443 C C . THR A 1 311 ? -10.375 -15.398 -20.531 1 86.69 311 THR A C 1
ATOM 2445 O O . THR A 1 311 ? -10.766 -14.719 -19.578 1 86.69 311 THR A O 1
ATOM 2448 N N . CYS A 1 312 ? -9.18 -15.414 -21.047 1 87.44 312 CYS A N 1
ATOM 2449 C CA . CYS A 1 312 ? -8.258 -14.336 -20.719 1 87.44 312 CYS A CA 1
ATOM 2450 C C . CYS A 1 312 ? -7.453 -13.914 -21.938 1 87.44 312 CYS A C 1
ATOM 2452 O O . CYS A 1 312 ? -7.438 -14.617 -22.953 1 87.44 312 CYS A O 1
ATOM 2454 N N . ASP A 1 313 ? -6.797 -12.758 -21.812 1 87.19 313 ASP A N 1
ATOM 2455 C CA . ASP A 1 313 ? -6.059 -12.18 -22.922 1 87.19 313 ASP A CA 1
ATOM 2456 C C . ASP A 1 313 ? -4.867 -13.055 -23.312 1 87.19 313 ASP A C 1
ATOM 2458 O O . ASP A 1 313 ? -4.398 -13.008 -24.453 1 87.19 313 ASP A O 1
ATOM 2462 N N . ARG A 1 314 ? -4.5 -13.992 -22.453 1 90.94 314 ARG A N 1
ATOM 2463 C CA . ARG A 1 314 ? -3.277 -14.75 -22.688 1 90.94 314 ARG A CA 1
ATOM 2464 C C . ARG A 1 314 ? -3.592 -16.203 -23.047 1 90.94 314 ARG A C 1
ATOM 2466 O O . ARG A 1 314 ? -2.699 -17.047 -23.078 1 90.94 314 ARG A O 1
ATOM 2473 N N . GLN A 1 315 ? -4.746 -16.453 -23.375 1 91.75 315 GLN A N 1
ATOM 2474 C CA . GLN A 1 315 ? -5.18 -17.828 -23.625 1 91.75 315 GLN A CA 1
ATOM 2475 C C . GLN A 1 315 ? -4.363 -18.453 -24.75 1 91.75 315 GLN A C 1
ATOM 2477 O O . GLN A 1 315 ? -3.918 -19.609 -24.641 1 91.75 315 GLN A O 1
ATOM 2482 N N . GLN A 1 316 ? -4.219 -17.656 -25.812 1 92.62 316 GLN A N 1
ATOM 2483 C CA . GLN A 1 316 ? -3.453 -18.188 -26.938 1 92.62 316 GLN A CA 1
ATOM 2484 C C . GLN A 1 316 ? -1.998 -18.422 -26.562 1 92.62 316 GLN A C 1
ATOM 2486 O O . GLN A 1 316 ? -1.369 -19.375 -27.047 1 92.62 316 GLN A O 1
ATOM 2491 N N . ASP A 1 317 ? -1.503 -17.609 -25.688 1 94.75 317 ASP A N 1
ATOM 2492 C CA . ASP A 1 317 ? -0.132 -17.781 -25.219 1 94.75 317 ASP A CA 1
ATOM 2493 C C . ASP A 1 317 ? 0.027 -19.109 -24.469 1 94.75 317 ASP A C 1
ATOM 2495 O O . ASP A 1 317 ? 1.044 -19.781 -24.609 1 94.75 317 ASP A O 1
ATOM 2499 N N . PHE A 1 318 ? -0.928 -19.453 -23.688 1 95.06 318 PHE A N 1
ATOM 2500 C CA . PHE A 1 318 ? -0.898 -20.719 -22.953 1 95.06 318 PHE A CA 1
ATOM 2501 C C . PHE A 1 318 ? -0.849 -21.906 -23.906 1 95.06 318 PHE A C 1
ATOM 2503 O O . PHE A 1 318 ? -0.032 -22.812 -23.75 1 95.06 318 PHE A O 1
ATOM 2510 N N . LEU A 1 319 ? -1.724 -21.859 -24.906 1 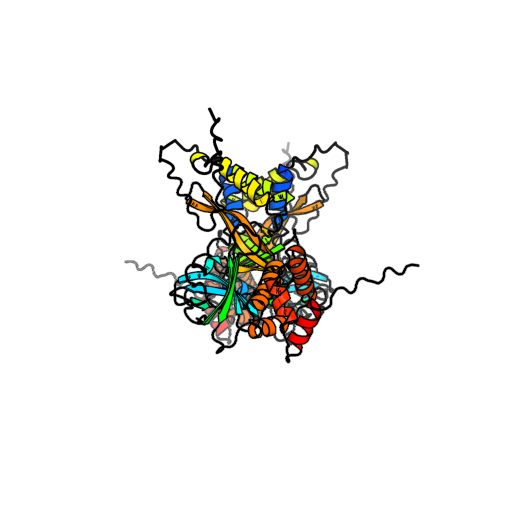95.38 319 LEU A N 1
ATOM 2511 C CA . LEU A 1 319 ? -1.837 -22.969 -25.844 1 95.38 319 LEU A CA 1
ATOM 2512 C C . LEU A 1 319 ? -0.569 -23.109 -26.672 1 95.38 319 LEU A C 1
ATOM 2514 O O . LEU A 1 319 ? -0.087 -24.219 -26.906 1 95.38 319 LEU A O 1
ATOM 2518 N N . ASP A 1 320 ? -0.06 -21.953 -27.094 1 96.25 320 ASP A N 1
ATOM 2519 C CA . ASP A 1 320 ? 1.191 -21.969 -27.844 1 96.25 320 ASP A CA 1
ATOM 2520 C C . ASP A 1 320 ? 2.336 -22.516 -27 1 96.25 320 ASP A C 1
ATOM 2522 O O . ASP A 1 320 ? 3.191 -23.25 -27.5 1 96.25 320 ASP A O 1
ATOM 2526 N N . GLY A 1 321 ? 2.332 -22.141 -25.766 1 95.19 321 GLY A N 1
ATOM 2527 C CA . GLY A 1 321 ? 3.346 -22.641 -24.859 1 95.19 321 GLY A CA 1
ATOM 2528 C C . GLY A 1 321 ? 3.244 -24.141 -24.641 1 95.19 321 GLY A C 1
ATOM 2529 O O . GLY A 1 321 ? 4.258 -24.844 -24.609 1 95.19 321 GLY A O 1
ATOM 2530 N N . VAL A 1 322 ? 2.068 -24.609 -24.5 1 96.5 322 VAL A N 1
ATOM 2531 C CA . VAL A 1 322 ? 1.835 -26.047 -24.359 1 96.5 322 VAL A CA 1
ATOM 2532 C C . VAL A 1 322 ? 2.332 -26.781 -25.594 1 96.5 322 VAL A C 1
ATOM 2534 O O . VAL A 1 322 ? 3.01 -27.812 -25.484 1 96.5 322 VAL A O 1
ATOM 2537 N N . LYS A 1 323 ? 1.963 -26.25 -26.734 1 96 323 LYS A N 1
ATOM 2538 C CA . LYS A 1 323 ? 2.391 -26.859 -27.984 1 96 323 LYS A CA 1
ATOM 2539 C C . LYS A 1 323 ? 3.912 -26.969 -28.062 1 96 323 LYS A C 1
ATOM 2541 O O . LYS A 1 323 ? 4.453 -28.016 -28.422 1 96 323 LYS A O 1
ATOM 2546 N N . LYS A 1 324 ? 4.555 -25.922 -27.75 1 95.12 324 LYS A N 1
ATOM 2547 C CA . LYS A 1 324 ? 6.012 -25.906 -27.766 1 95.12 324 LYS A CA 1
ATOM 2548 C C . LYS A 1 324 ? 6.59 -26.938 -26.781 1 95.12 324 LYS A C 1
ATOM 2550 O O . LYS A 1 324 ? 7.555 -27.625 -27.109 1 95.12 324 LYS A O 1
ATOM 2555 N N . LEU A 1 325 ? 6.035 -27 -25.625 1 93.25 325 LEU A N 1
ATOM 2556 C CA . LEU A 1 325 ? 6.516 -27.938 -24.609 1 93.25 325 LEU A CA 1
ATOM 2557 C C . LEU A 1 325 ? 6.297 -29.375 -25.047 1 93.25 325 LEU A C 1
ATOM 2559 O O . LEU A 1 325 ? 7.18 -30.219 -24.875 1 93.25 325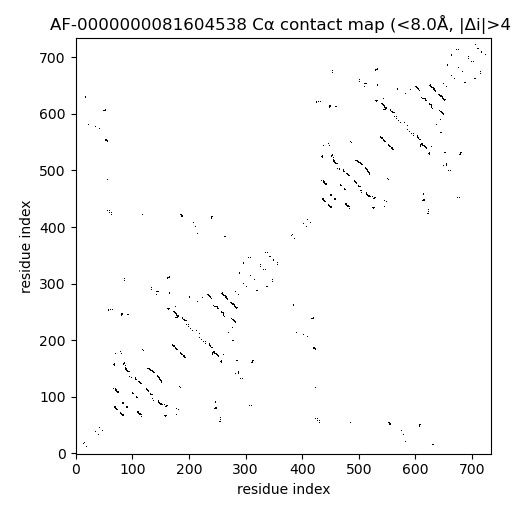 LEU A O 1
ATOM 2563 N N . VAL A 1 326 ? 5.18 -29.656 -25.531 1 94.75 326 VAL A N 1
ATOM 2564 C CA . VAL A 1 326 ? 4.828 -31.016 -25.969 1 94.75 326 VAL A CA 1
ATOM 2565 C C . VAL A 1 326 ? 5.77 -31.469 -27.078 1 94.75 326 VAL A C 1
ATOM 2567 O O . VAL A 1 326 ? 6.242 -32.594 -27.078 1 94.75 326 VAL A O 1
ATOM 2570 N N . GLU A 1 327 ? 6.043 -30.562 -27.984 1 92.81 327 GLU A N 1
ATOM 2571 C CA . GLU A 1 327 ? 6.918 -30.875 -29.109 1 92.81 327 GLU A CA 1
ATOM 2572 C C . GLU A 1 327 ? 8.375 -31 -28.656 1 92.81 327 GLU A C 1
ATOM 2574 O O . GLU A 1 327 ? 9.07 -31.938 -29.047 1 92.81 327 GLU A O 1
ATOM 2579 N N . SER A 1 328 ? 8.789 -30.094 -27.875 1 92.94 328 SER A N 1
ATOM 2580 C CA . SER A 1 328 ? 10.188 -30.062 -27.453 1 92.94 328 SER A CA 1
ATOM 2581 C C . SER A 1 328 ? 10.516 -31.266 -26.562 1 92.94 328 SER A C 1
ATOM 2583 O O . SER A 1 328 ? 11.609 -31.812 -26.641 1 92.94 328 SER A O 1
ATOM 2585 N N . ARG A 1 329 ? 9.594 -31.703 -25.734 1 91.44 329 ARG A N 1
ATOM 2586 C CA . ARG A 1 329 ? 9.852 -32.781 -24.781 1 91.44 329 ARG A CA 1
ATOM 2587 C C . ARG A 1 329 ? 9.273 -34.094 -25.266 1 91.44 329 ARG A C 1
ATOM 2589 O O . ARG A 1 329 ? 9.383 -35.125 -24.578 1 91.44 329 ARG A O 1
ATOM 2596 N N . ASN A 1 330 ? 8.625 -34.062 -26.344 1 90.38 330 ASN A N 1
ATOM 2597 C CA . ASN A 1 330 ? 8 -35.25 -26.938 1 90.38 330 ASN A CA 1
ATOM 2598 C C . ASN A 1 330 ? 7.094 -35.969 -25.938 1 90.38 330 ASN A C 1
ATOM 2600 O O . ASN A 1 330 ? 7.277 -37.156 -25.672 1 90.38 330 ASN A O 1
ATOM 2604 N N . LEU A 1 331 ? 6.141 -35.25 -25.516 1 93.56 331 LEU A N 1
ATOM 2605 C CA . LEU A 1 331 ? 5.199 -35.812 -24.547 1 93.56 331 LEU A CA 1
ATOM 2606 C C . LEU A 1 331 ? 4.219 -36.75 -25.219 1 93.56 331 LEU A C 1
ATOM 2608 O O . LEU A 1 331 ? 3.117 -36.344 -25.594 1 93.56 331 LEU A O 1
ATOM 2612 N N . THR A 1 332 ? 4.512 -37.938 -25.219 1 93.5 332 THR A N 1
ATOM 2613 C CA . THR A 1 332 ? 3.779 -38.969 -25.969 1 93.5 332 THR A CA 1
ATOM 2614 C C . THR A 1 332 ? 2.404 -39.188 -25.359 1 93.5 332 THR A C 1
ATOM 2616 O O . THR A 1 332 ? 1.424 -39.406 -26.078 1 93.5 332 THR A O 1
ATOM 2619 N N . LYS A 1 333 ? 2.428 -39.188 -24.078 1 94.94 333 LYS A N 1
ATOM 2620 C CA . LYS A 1 333 ? 1.143 -39.406 -23.422 1 94.94 333 LYS A CA 1
ATOM 2621 C C . LYS A 1 333 ? 0.137 -38.344 -23.797 1 94.94 333 LYS A C 1
ATOM 2623 O O . LYS A 1 333 ? -1.036 -38.625 -24.031 1 94.94 333 LYS A O 1
ATOM 2628 N N . PHE A 1 334 ? 0.567 -37.156 -23.812 1 95.94 334 PHE A N 1
ATOM 2629 C CA . PHE A 1 334 ? -0.274 -36.031 -24.219 1 95.94 334 PHE A CA 1
ATOM 2630 C C . PHE A 1 334 ? -0.791 -36.219 -25.641 1 95.94 334 PHE A C 1
ATOM 2632 O O . PHE A 1 334 ? -1.988 -36.094 -25.891 1 95.94 334 PHE A O 1
ATOM 2639 N N . LYS A 1 335 ? 0.041 -36.562 -26.5 1 93.56 335 LYS A N 1
ATOM 2640 C CA . LYS A 1 335 ? -0.303 -36.75 -27.906 1 93.56 335 LYS A CA 1
ATOM 2641 C C . LYS A 1 335 ? -1.3 -37.875 -28.094 1 93.56 335 LYS A C 1
ATOM 2643 O O . LYS A 1 335 ? -2.242 -37.781 -28.875 1 93.56 335 LYS A O 1
ATOM 2648 N N . ASP A 1 336 ? -1.048 -38.875 -27.344 1 94.62 336 ASP A N 1
ATOM 2649 C CA . ASP A 1 336 ? -1.924 -40.062 -27.453 1 94.62 336 ASP A CA 1
ATOM 2650 C C . ASP A 1 336 ? -3.348 -39.719 -27.016 1 94.62 336 ASP A C 1
ATOM 2652 O O . ASP A 1 336 ? -4.312 -40.094 -27.672 1 94.62 336 ASP A O 1
ATOM 2656 N N . VAL A 1 337 ? -3.357 -38.969 -25.969 1 94.5 337 VAL A N 1
ATOM 2657 C CA . VAL A 1 337 ? -4.672 -38.594 -25.453 1 94.5 337 VAL A CA 1
ATOM 2658 C C . VAL A 1 337 ? -5.371 -37.656 -26.422 1 94.5 337 VAL A C 1
ATOM 2660 O O . VAL A 1 337 ? -6.566 -37.812 -26.688 1 94.5 337 VAL A O 1
ATOM 2663 N N . VAL A 1 338 ? -4.707 -36.719 -26.969 1 92.88 338 VAL A N 1
ATOM 2664 C CA . VAL A 1 338 ? -5.27 -35.75 -27.891 1 92.88 338 VAL A CA 1
ATOM 2665 C C . VAL A 1 338 ? -5.785 -36.469 -29.141 1 92.88 338 VAL A C 1
ATOM 2667 O O . VAL A 1 338 ? -6.875 -36.156 -29.625 1 92.88 338 VAL A O 1
ATOM 2670 N N . ASN A 1 339 ? -5.098 -37.438 -29.547 1 89.25 339 ASN A N 1
ATOM 2671 C CA . ASN A 1 339 ? -5.438 -38.156 -30.781 1 89.25 339 ASN A CA 1
ATOM 2672 C C . ASN A 1 339 ? -6.598 -39.125 -30.578 1 89.25 339 ASN A C 1
ATOM 2674 O O . ASN A 1 339 ? -7.312 -39.438 -31.531 1 89.25 339 ASN A O 1
ATOM 2678 N N . SER A 1 340 ? -6.723 -39.5 -29.359 1 89.62 340 SER A N 1
ATOM 2679 C CA . SER A 1 340 ? -7.758 -40.5 -29.094 1 89.62 340 SER A CA 1
ATOM 2680 C C . SER A 1 340 ? -9.031 -39.844 -28.562 1 89.62 340 SER A C 1
ATOM 2682 O O . SER A 1 340 ? -10.062 -40.5 -28.422 1 89.62 340 SER A O 1
ATOM 2684 N N . SER A 1 341 ? -8.883 -38.656 -28.359 1 84.44 341 SER A N 1
ATOM 2685 C CA . SER A 1 341 ? -10.016 -38 -27.703 1 84.44 341 SER A CA 1
ATOM 2686 C C . SER A 1 341 ? -10.992 -37.438 -28.719 1 84.44 341 SER A C 1
ATOM 2688 O O . SER A 1 341 ? -10.578 -36.875 -29.734 1 84.44 341 SER A O 1
ATOM 2690 N N . VAL A 1 342 ? -12.305 -37.781 -28.5 1 78.38 342 VAL A N 1
ATOM 2691 C CA . VAL A 1 342 ? -13.414 -37.188 -29.25 1 78.38 342 VAL A CA 1
ATOM 2692 C C . VAL A 1 342 ? -14.305 -36.375 -28.297 1 78.38 342 VAL A C 1
ATOM 2694 O O . VAL A 1 342 ? -14.789 -36.906 -27.297 1 78.38 342 VAL A O 1
ATOM 2697 N N . ALA A 1 343 ? -14.273 -35.094 -28.5 1 77.5 343 ALA A N 1
ATOM 2698 C CA . ALA A 1 343 ? -15.031 -34.281 -27.547 1 77.5 343 ALA A CA 1
ATOM 2699 C C . ALA A 1 343 ? -16.297 -33.719 -28.188 1 77.5 343 ALA A C 1
ATOM 2701 O O . ALA A 1 343 ? -16.266 -33.281 -29.344 1 77.5 343 ALA A O 1
ATOM 2702 N N . VAL A 1 344 ? -17.328 -33.812 -27.469 1 80.81 344 VAL A N 1
ATOM 2703 C CA . VAL A 1 344 ? -18.609 -33.219 -27.875 1 80.81 344 VAL A CA 1
ATOM 2704 C C . VAL A 1 344 ? -18.656 -31.75 -27.484 1 80.81 344 VAL A C 1
ATOM 2706 O O . VAL A 1 344 ? -19.219 -30.938 -28.219 1 80.81 344 VAL A O 1
ATOM 2709 N N . ASP A 1 345 ? -18.031 -31.5 -26.453 1 88.88 345 ASP A N 1
ATOM 2710 C CA . ASP A 1 345 ? -18 -30.109 -25.984 1 88.88 345 ASP A CA 1
ATOM 2711 C C . ASP A 1 345 ? -17.219 -29.219 -26.938 1 88.88 345 ASP A C 1
ATOM 2713 O O . ASP A 1 345 ? -16.125 -29.578 -27.375 1 88.88 345 ASP A O 1
ATOM 2717 N N . GLU A 1 346 ? -17.719 -28.125 -27.25 1 91.62 346 GLU A N 1
ATOM 2718 C CA . GLU A 1 346 ? -17.141 -27.234 -28.281 1 91.62 346 GLU A CA 1
ATOM 2719 C C . GLU A 1 346 ? -15.773 -26.719 -27.859 1 91.62 346 GLU A C 1
ATOM 2721 O O . GLU A 1 346 ? -14.883 -26.578 -28.688 1 91.62 346 GLU A O 1
ATOM 2726 N N . ILE A 1 347 ? -15.664 -26.469 -26.625 1 92 347 ILE A N 1
ATOM 2727 C CA . ILE A 1 347 ? -14.406 -25.938 -26.109 1 92 347 ILE A CA 1
ATOM 2728 C C . ILE A 1 347 ? -13.32 -27.016 -26.203 1 92 347 ILE A C 1
ATOM 2730 O O . ILE A 1 347 ? -12.219 -26.75 -26.688 1 92 347 ILE A O 1
ATOM 2734 N N . LEU A 1 348 ? -13.617 -28.172 -25.812 1 94.12 348 LEU A N 1
ATOM 2735 C CA . LEU A 1 348 ? -12.664 -29.281 -25.859 1 94.12 348 LEU A CA 1
ATOM 2736 C C . LEU A 1 348 ? -12.367 -29.672 -27.297 1 94.12 348 LEU A C 1
ATOM 2738 O O . LEU A 1 348 ? -11.227 -30.031 -27.625 1 94.12 348 LEU A O 1
ATOM 2742 N N . LYS A 1 349 ? -13.422 -29.656 -28.094 1 92.69 349 LYS A N 1
ATOM 2743 C CA . LYS A 1 349 ? -13.242 -29.969 -29.5 1 92.69 349 LYS A CA 1
ATOM 2744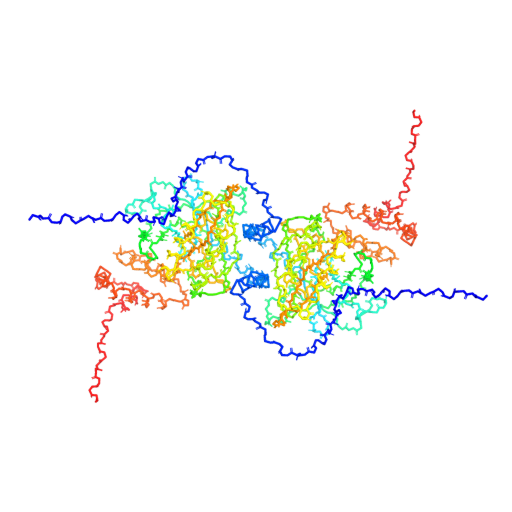 C C . LYS A 1 349 ? -12.227 -29.031 -30.156 1 92.69 349 LYS A C 1
ATOM 2746 O O . LYS A 1 349 ? -11.328 -29.484 -30.859 1 92.69 349 LYS A O 1
ATOM 2751 N N . ALA A 1 350 ? -12.445 -27.781 -29.875 1 91.69 350 ALA A N 1
ATOM 2752 C CA . ALA A 1 350 ? -11.531 -26.797 -30.438 1 91.69 350 ALA A CA 1
ATOM 2753 C C . ALA A 1 350 ? -10.117 -27 -29.906 1 91.69 350 ALA A C 1
ATOM 2755 O O . ALA A 1 350 ? -9.141 -26.812 -30.641 1 91.69 350 ALA A O 1
ATOM 2756 N N . PHE A 1 351 ? -10.055 -27.328 -28.703 1 94.38 351 PHE A N 1
ATOM 2757 C CA . PHE A 1 351 ? -8.766 -27.562 -28.062 1 94.38 351 PHE A CA 1
ATOM 2758 C C . PHE A 1 351 ? -8.047 -28.75 -28.703 1 94.38 351 PHE A C 1
ATOM 2760 O O . PHE A 1 351 ? -6.883 -28.625 -29.094 1 94.38 351 PHE A O 1
ATOM 2767 N N . PHE A 1 352 ? -8.688 -29.891 -28.891 1 93.81 352 PHE A N 1
ATOM 2768 C CA . PHE A 1 352 ? -8.062 -31.078 -29.438 1 93.81 352 PHE A CA 1
ATOM 2769 C C . PHE A 1 352 ? -7.711 -30.891 -30.906 1 93.81 352 PHE A C 1
ATOM 2771 O O . PHE A 1 352 ? -6.684 -31.391 -31.375 1 93.81 352 PHE A O 1
ATOM 2778 N N . GLU A 1 353 ? -8.531 -30.156 -31.562 1 90.69 353 GLU A N 1
ATOM 2779 C CA . GLU A 1 353 ? -8.242 -29.859 -32.969 1 90.69 353 GLU A CA 1
ATOM 2780 C C . GLU A 1 353 ? -6.961 -29.031 -33.094 1 90.69 353 GLU A C 1
ATOM 2782 O O . GLU A 1 353 ? -6.18 -29.234 -34.031 1 90.69 353 GLU A O 1
ATOM 2787 N N . PHE A 1 354 ? -6.785 -28.156 -32.188 1 92.62 354 PHE A N 1
ATOM 2788 C CA . PHE A 1 354 ? -5.605 -27.297 -32.188 1 92.62 354 PHE A CA 1
ATOM 2789 C C . PHE A 1 354 ? -4.336 -28.125 -32.031 1 92.62 354 PHE A C 1
ATOM 2791 O O . PHE A 1 354 ? -3.305 -27.797 -32.625 1 92.62 354 PHE A O 1
ATOM 2798 N N . PHE A 1 355 ? -4.367 -29.188 -31.312 1 92.94 355 PHE A N 1
ATOM 2799 C CA . PHE A 1 355 ? -3.166 -29.953 -31.016 1 92.94 355 PHE A CA 1
ATOM 2800 C C . PHE A 1 355 ? -3.037 -31.141 -31.953 1 92.94 355 PHE A C 1
ATOM 2802 O O . PHE A 1 355 ? -1.979 -31.781 -32.031 1 92.94 355 PHE A O 1
ATOM 2809 N N . SER A 1 356 ? -4.137 -31.5 -32.625 1 83.81 356 SER A N 1
ATOM 2810 C CA . SER A 1 356 ? -4.086 -32.594 -33.594 1 83.81 356 SER A CA 1
ATOM 2811 C C . SER A 1 356 ? -3.555 -32.125 -34.938 1 83.81 356 SER A C 1
ATOM 2813 O O . SER A 1 356 ? -3.068 -32.938 -35.75 1 83.81 356 SER A O 1
ATOM 2815 N N . ARG A 1 357 ? -3.818 -30.875 -35.375 1 65.44 357 ARG A N 1
ATOM 2816 C CA . ARG A 1 357 ? -3.443 -30.375 -36.688 1 65.44 357 ARG A CA 1
ATOM 2817 C C . ARG A 1 357 ? -1.951 -30.562 -36.938 1 65.44 357 ARG A C 1
ATOM 2819 O O . ARG A 1 357 ? -1.121 -30.031 -36.219 1 65.44 357 ARG A O 1
ATOM 2826 N N . ARG A 1 358 ? -1.628 -31.75 -37.438 1 53.47 358 ARG A N 1
ATOM 2827 C CA . ARG A 1 358 ? -0.321 -32 -38.031 1 53.47 358 ARG A CA 1
ATOM 2828 C C . ARG A 1 358 ? 0.172 -30.781 -38.812 1 53.47 358 ARG A C 1
ATOM 2830 O O . ARG A 1 358 ? -0.611 -30.109 -39.469 1 53.47 358 ARG A O 1
ATOM 2837 N N . GLU A 1 359 ? 1.071 -30.016 -38.25 1 48.59 359 GLU A N 1
ATOM 2838 C CA . GLU A 1 359 ? 1.711 -29.031 -39.094 1 48.59 359 GLU A CA 1
ATOM 2839 C C . GLU A 1 359 ? 1.786 -29.531 -40.531 1 48.59 359 GLU A C 1
ATOM 2841 O O . GLU A 1 359 ? 2.365 -30.578 -40.812 1 48.59 359 GLU A O 1
ATOM 2846 N N . GLN A 1 360 ? 0.746 -29.5 -41.219 1 41.78 360 GLN A N 1
ATOM 2847 C CA . GLN A 1 360 ? 0.998 -29.75 -42.625 1 41.78 360 GLN A CA 1
ATOM 2848 C C . GLN A 1 360 ? 2.268 -29.047 -43.094 1 41.78 360 GLN A C 1
ATOM 2850 O O . GLN A 1 360 ? 2.49 -27.875 -42.781 1 41.78 360 GLN A O 1
ATOM 2855 N N . PRO A 1 361 ? 3.35 -29.781 -43.406 1 43.5 361 PRO A N 1
ATOM 2856 C CA . PRO A 1 361 ? 4.508 -29.141 -44.031 1 43.5 361 PRO A CA 1
ATOM 2857 C C . PRO A 1 361 ? 4.109 -28.047 -45.031 1 43.5 361 PRO A C 1
ATOM 2859 O O . PRO A 1 361 ? 3.123 -28.188 -45.75 1 43.5 361 PRO A O 1
ATOM 2862 N N . GLU A 1 362 ? 4.141 -26.844 -44.656 1 41.59 362 GLU A N 1
ATOM 2863 C CA . GLU A 1 362 ? 4.004 -25.859 -45.719 1 41.59 362 GLU A CA 1
ATOM 2864 C C . GLU A 1 362 ? 4.594 -26.375 -47.031 1 41.59 362 GLU A C 1
ATOM 2866 O O . GLU A 1 362 ? 5.727 -26.859 -47.062 1 41.59 362 GLU A O 1
ATOM 2871 N N . PRO A 1 363 ? 3.771 -26.766 -47.906 1 40.22 363 PRO A N 1
ATOM 2872 C CA . PRO A 1 363 ? 4.367 -27.125 -49.188 1 40.22 363 PRO A CA 1
ATOM 2873 C C . PRO A 1 363 ? 5.465 -26.156 -49.625 1 40.22 363 PRO A C 1
ATOM 2875 O O . PRO A 1 363 ? 5.34 -24.938 -49.406 1 40.22 363 PRO A O 1
ATOM 2878 N N . MET A 1 364 ? 6.773 -26.531 -49.438 1 37.12 364 MET A N 1
ATOM 2879 C CA . MET A 1 364 ? 7.84 -25.812 -50.125 1 37.12 364 MET A CA 1
ATOM 2880 C C . MET A 1 364 ? 7.395 -25.375 -51.531 1 37.12 364 MET A C 1
ATOM 2882 O O . MET A 1 364 ? 7.09 -26.219 -52.375 1 37.12 364 MET A O 1
ATOM 2886 N N . ASP A 1 365 ? 6.613 -24.359 -51.594 1 33.09 365 ASP A N 1
ATOM 2887 C CA . ASP A 1 365 ? 6.457 -23.812 -52.938 1 33.09 365 ASP A CA 1
ATOM 2888 C C . ASP A 1 365 ? 7.781 -23.844 -53.688 1 33.09 365 ASP A C 1
ATOM 2890 O O . ASP A 1 365 ? 8.773 -23.25 -53.25 1 33.09 365 ASP A O 1
ATOM 2894 N N . ILE A 1 366 ? 8.078 -24.922 -54.281 1 35.69 366 ILE A N 1
ATOM 2895 C CA . ILE A 1 366 ? 9.047 -25.016 -55.375 1 35.69 366 ILE A CA 1
ATOM 2896 C C . ILE A 1 366 ? 8.805 -23.891 -56.375 1 35.69 366 ILE A C 1
ATOM 2898 O O . ILE A 1 366 ? 7.848 -23.938 -57.125 1 35.69 366 ILE A O 1
ATOM 2902 N N . ASN A 1 367 ? 8.609 -22.609 -55.844 1 26.83 367 ASN A N 1
ATOM 2903 C CA . ASN A 1 367 ? 8.961 -21.656 -56.906 1 26.83 367 ASN A CA 1
ATOM 2904 C C . ASN A 1 367 ? 10.477 -21.547 -57.062 1 26.83 367 ASN A C 1
ATOM 2906 O O . ASN A 1 367 ? 11.219 -21.562 -56.062 1 26.83 367 ASN A O 1
ATOM 2910 N N . MET B 1 1 ? 46.094 -55.062 -12.812 1 19.92 1 MET B N 1
ATOM 2911 C CA . MET B 1 1 ? 45.344 -54.812 -11.602 1 19.92 1 MET B CA 1
ATOM 2912 C C . MET B 1 1 ? 44.719 -53.406 -11.633 1 19.92 1 MET B C 1
ATOM 2914 O O . MET B 1 1 ? 45.406 -52.438 -11.836 1 19.92 1 MET B O 1
ATOM 2918 N N . ALA B 1 2 ? 43.25 -53.219 -11.672 1 23.52 2 ALA B N 1
ATOM 2919 C CA . ALA B 1 2 ? 42.312 -52.281 -12.266 1 23.52 2 ALA B CA 1
ATOM 2920 C C . ALA B 1 2 ? 42.094 -51.062 -11.375 1 23.52 2 ALA B C 1
ATOM 2922 O O . ALA B 1 2 ? 41.844 -51.188 -10.18 1 23.52 2 ALA B O 1
ATOM 2923 N N . PRO B 1 3 ? 42.625 -49.781 -11.68 1 24.59 3 PRO B N 1
ATOM 2924 C CA . PRO B 1 3 ? 42.719 -48.531 -10.945 1 24.59 3 PRO B CA 1
ATOM 2925 C C . PRO B 1 3 ? 41.344 -47.938 -10.617 1 24.59 3 PRO B C 1
ATOM 2927 O O . PRO B 1 3 ? 40.469 -47.875 -11.492 1 24.59 3 PRO B O 1
ATOM 2930 N N . GLY B 1 4 ? 40.656 -48.188 -9.43 1 25.39 4 GLY B N 1
ATOM 2931 C CA . GLY B 1 4 ? 39.344 -47.969 -8.852 1 25.39 4 GLY B CA 1
ATOM 2932 C C . GLY B 1 4 ? 39 -46.469 -8.758 1 25.39 4 GLY B C 1
ATOM 2933 O O . GLY B 1 4 ? 39.812 -45.688 -8.305 1 25.39 4 GLY B O 1
ATOM 2934 N N . ASN B 1 5 ? 38 -45.875 -9.586 1 24.27 5 ASN B N 1
ATOM 2935 C CA . ASN B 1 5 ? 37.406 -44.594 -10.008 1 24.27 5 ASN B CA 1
ATOM 2936 C C . ASN B 1 5 ? 36.75 -43.875 -8.836 1 24.27 5 ASN B C 1
ATOM 2938 O O . ASN B 1 5 ? 35.781 -44.375 -8.258 1 24.27 5 ASN B O 1
ATOM 2942 N N . GLN B 1 6 ? 37.438 -43.031 -7.969 1 23.47 6 GLN B N 1
ATOM 2943 C CA . GLN B 1 6 ? 37.125 -42.25 -6.785 1 23.47 6 GLN B CA 1
ATOM 2944 C C . GLN B 1 6 ? 36.062 -41.188 -7.082 1 23.47 6 GLN B C 1
ATOM 2946 O O . GLN B 1 6 ? 36.344 -40.188 -7.754 1 23.47 6 GLN B O 1
ATOM 2951 N N . LEU B 1 7 ? 34.75 -41.469 -7.219 1 25.58 7 LEU B N 1
ATOM 2952 C CA . LEU B 1 7 ? 33.562 -40.656 -7.484 1 25.58 7 LEU B CA 1
ATOM 2953 C C . LEU B 1 7 ? 33.375 -39.625 -6.387 1 25.58 7 LEU B C 1
ATOM 2955 O O . LEU B 1 7 ? 33.219 -39.969 -5.215 1 25.58 7 LEU B O 1
ATOM 2959 N N . SER B 1 8 ? 33.812 -38.312 -6.547 1 22.97 8 SER B N 1
ATOM 2960 C CA . SER B 1 8 ? 33.875 -37.062 -5.777 1 22.97 8 SER B CA 1
ATOM 2961 C C . SER B 1 8 ? 32.469 -36.656 -5.285 1 22.97 8 SER B C 1
ATOM 2963 O O . SER B 1 8 ? 31.484 -36.875 -5.984 1 22.97 8 SER B O 1
ATOM 2965 N N . ASP B 1 9 ? 32.219 -36.438 -3.947 1 22.12 9 ASP B N 1
ATOM 2966 C CA . ASP B 1 9 ? 31.219 -36.094 -2.951 1 22.12 9 ASP B CA 1
ATOM 2967 C C . ASP B 1 9 ? 30.594 -34.719 -3.266 1 22.12 9 ASP B C 1
ATOM 2969 O O . ASP B 1 9 ? 31.109 -33.688 -2.859 1 22.12 9 ASP B O 1
ATOM 2973 N N . SER B 1 10 ? 30.219 -34.344 -4.445 1 24.23 10 SER B N 1
ATOM 2974 C CA . SER B 1 10 ? 29.578 -33.062 -4.699 1 24.23 10 SER B CA 1
ATOM 2975 C C . SER B 1 10 ? 28.344 -32.875 -3.814 1 24.23 10 SER B C 1
ATOM 2977 O O . SER B 1 10 ? 27.359 -33.625 -3.938 1 24.23 10 SER B O 1
ATOM 2979 N N . LYS B 1 11 ? 28.516 -32.531 -2.504 1 26.58 11 LYS B N 1
ATOM 2980 C CA . LYS B 1 11 ? 27.484 -32.094 -1.574 1 26.58 11 LYS B CA 1
ATOM 2981 C C . LYS B 1 11 ? 26.547 -31.109 -2.232 1 26.58 11 LYS B C 1
ATOM 2983 O O . LYS B 1 11 ? 26.969 -30.016 -2.641 1 26.58 11 LYS B O 1
ATOM 2988 N N . LYS B 1 12 ? 25.609 -31.484 -2.902 1 27.41 12 LYS B N 1
ATOM 2989 C CA . LYS B 1 12 ? 24.453 -30.797 -3.465 1 27.41 12 LYS B CA 1
ATOM 2990 C C . LYS B 1 12 ? 23.906 -29.766 -2.486 1 27.41 12 LYS B C 1
ATOM 2992 O O . LYS B 1 12 ? 23.594 -30.094 -1.342 1 27.41 12 LYS B O 1
ATOM 2997 N N . LEU B 1 13 ? 24.297 -28.484 -2.477 1 28.2 13 LEU B N 1
ATOM 2998 C CA . LEU B 1 13 ? 23.578 -27.359 -1.897 1 28.2 13 LEU B CA 1
ATOM 2999 C C . LEU B 1 13 ? 22.062 -27.578 -1.973 1 28.2 13 LEU B C 1
ATOM 3001 O O . LEU B 1 13 ? 21.484 -27.578 -3.062 1 28.2 13 LEU B O 1
ATOM 3005 N N . GLN B 1 14 ? 21.531 -28.484 -1.261 1 28.09 14 GLN B N 1
ATOM 3006 C CA . GLN B 1 14 ? 20.094 -28.656 -1.173 1 28.09 14 GLN B CA 1
ATOM 3007 C C . GLN B 1 14 ? 19.391 -27.312 -1.014 1 28.09 14 GLN B C 1
ATOM 3009 O O . GLN B 1 14 ? 19.688 -26.562 -0.09 1 28.09 14 GLN B O 1
ATOM 3014 N N . VAL B 1 15 ? 19.078 -26.641 -1.964 1 31.09 15 VAL B N 1
ATOM 3015 C CA . VAL B 1 15 ? 18.078 -25.578 -1.945 1 31.09 15 VAL B CA 1
ATOM 3016 C C . VAL B 1 15 ? 17.062 -25.859 -0.839 1 31.09 15 VAL B C 1
ATOM 3018 O O . VAL B 1 15 ? 16.344 -26.859 -0.879 1 31.09 15 VAL B O 1
ATOM 3021 N N . ASN B 1 16 ? 17.484 -25.812 0.393 1 29.86 16 ASN B N 1
ATOM 3022 C CA . ASN B 1 16 ? 16.484 -25.891 1.456 1 29.86 16 ASN B CA 1
ATOM 3023 C C . ASN B 1 16 ? 15.242 -25.062 1.121 1 29.86 16 ASN B C 1
ATOM 3025 O O . ASN B 1 16 ? 15.289 -23.844 1.123 1 29.86 16 ASN B O 1
ATOM 3029 N N . LEU B 1 17 ? 14.297 -25.438 0.479 1 32.09 17 LEU B N 1
ATOM 3030 C CA . LEU B 1 17 ? 12.898 -25.188 0.826 1 32.09 17 LEU B CA 1
ATOM 3031 C C . LEU B 1 17 ? 12.719 -25.125 2.338 1 32.09 17 LEU B C 1
ATOM 3033 O O . LEU B 1 17 ? 12.164 -24.156 2.859 1 32.09 17 LEU B O 1
ATOM 3037 N N . SER B 1 18 ? 11.922 -25.625 3.34 1 30.77 18 SER B N 1
ATOM 3038 C CA . SER B 1 18 ? 12.094 -25.641 4.789 1 30.77 18 SER B CA 1
ATOM 3039 C C . SER B 1 18 ? 13.383 -26.359 5.18 1 30.77 18 SER B C 1
ATOM 3041 O O . SER B 1 18 ? 13.391 -27.203 6.07 1 30.77 18 SER B O 1
ATOM 3043 N N . ALA B 1 19 ? 14.391 -26.578 4.543 1 27.94 19 ALA B N 1
ATOM 3044 C CA . ALA B 1 19 ? 15.539 -27.234 5.164 1 27.94 19 ALA B CA 1
ATOM 3045 C C . ALA B 1 19 ? 16.188 -26.328 6.203 1 27.94 19 ALA B C 1
ATOM 3047 O O . ALA B 1 19 ? 16.672 -25.234 5.875 1 27.94 19 ALA B O 1
ATOM 3048 N N . ARG B 1 20 ? 15.867 -26.562 7.496 1 27.59 20 ARG B N 1
ATOM 3049 C CA . ARG B 1 20 ? 16.5 -26.156 8.75 1 27.59 20 ARG B CA 1
ATOM 3050 C C . ARG B 1 20 ? 18 -26.359 8.703 1 27.59 20 ARG B C 1
ATOM 3052 O O . ARG B 1 20 ? 18.484 -27.484 8.766 1 27.59 20 ARG B O 1
ATOM 3059 N N . PHE B 1 21 ? 18.828 -25.719 8.086 1 26.77 21 PHE B N 1
ATOM 3060 C CA . PHE B 1 21 ? 20.234 -25.766 8.438 1 26.77 21 PHE B CA 1
ATOM 3061 C C . PHE B 1 21 ? 20.469 -25.266 9.859 1 26.77 21 PHE B C 1
ATOM 3063 O O . PHE B 1 21 ? 20.266 -24.078 10.141 1 26.77 21 PHE B O 1
ATOM 3070 N N . ASN B 1 22 ? 20.219 -26.125 10.898 1 25.59 22 ASN B N 1
ATOM 3071 C CA . ASN B 1 22 ? 20.703 -26.031 12.273 1 25.59 22 ASN B CA 1
ATOM 3072 C C . ASN B 1 22 ? 22.219 -25.891 12.328 1 25.59 22 ASN B C 1
ATOM 3074 O O . ASN B 1 22 ? 22.953 -26.891 12.281 1 25.59 22 ASN B O 1
ATOM 3078 N N . ILE B 1 23 ? 22.859 -25 11.719 1 27.06 23 ILE B N 1
ATOM 3079 C CA . ILE B 1 23 ? 24.266 -24.859 12.102 1 27.06 23 ILE B CA 1
ATOM 3080 C C . ILE B 1 23 ? 24.375 -24.5 13.578 1 27.06 23 ILE B C 1
ATOM 3082 O O . ILE B 1 23 ? 23.859 -23.469 14.016 1 27.06 23 ILE B O 1
ATOM 3086 N N . LEU B 1 24 ? 24.594 -25.469 14.445 1 24.31 24 LEU B N 1
ATOM 3087 C CA . LEU B 1 24 ? 25.047 -25.438 15.836 1 24.31 24 LEU B CA 1
ATOM 3088 C C . LEU B 1 24 ? 26.312 -24.594 15.977 1 24.31 24 LEU B C 1
ATOM 3090 O O . LEU B 1 24 ? 27.391 -24.984 15.531 1 24.31 24 LEU B O 1
ATOM 3094 N N . VAL B 1 25 ? 26.297 -23.312 15.742 1 27 25 VAL B N 1
ATOM 3095 C CA . VAL B 1 25 ? 27.438 -22.516 16.156 1 27 25 VAL B CA 1
ATOM 3096 C C . VAL B 1 25 ? 27.641 -22.641 17.672 1 27 25 VAL B C 1
ATOM 3098 O O . VAL B 1 25 ? 26.703 -22.422 18.438 1 27 25 VAL B O 1
ATOM 3101 N N . LYS B 1 26 ? 28.656 -23.328 18.125 1 24.77 26 LYS B N 1
ATOM 3102 C CA . LYS B 1 26 ? 29.266 -23.281 19.453 1 24.77 26 LYS B CA 1
ATOM 3103 C C . LYS B 1 26 ? 29.5 -21.828 19.891 1 24.77 26 LYS B C 1
ATOM 3105 O O . LYS B 1 26 ? 30 -21.016 19.109 1 24.77 26 LYS B O 1
ATOM 3110 N N . SER B 1 27 ? 29 -21.328 21.062 1 25.12 27 SER B N 1
ATOM 3111 C CA . SER B 1 27 ? 28.859 -20.125 21.875 1 25.12 27 SER B CA 1
ATOM 3112 C C . SER B 1 27 ? 30.219 -19.547 22.25 1 25.12 27 SER B C 1
ATOM 3114 O O . SER B 1 27 ? 30.656 -19.672 23.406 1 25.12 27 SER B O 1
ATOM 3116 N N . LYS B 1 28 ? 31.344 -19.719 21.594 1 29.62 28 LYS B N 1
ATOM 3117 C CA . LYS B 1 28 ? 32.344 -18.984 22.375 1 29.62 28 LYS B CA 1
ATOM 3118 C C . LYS B 1 28 ? 32 -17.484 22.406 1 29.62 28 LYS B C 1
ATOM 3120 O O . LYS B 1 28 ? 31.703 -16.891 21.375 1 29.62 28 LYS B O 1
ATOM 3125 N N . LYS B 1 29 ? 32 -16.781 23.531 1 27.06 29 LYS B N 1
ATOM 3126 C CA . LYS B 1 29 ? 31.734 -15.469 24.109 1 27.06 29 LYS B CA 1
ATOM 3127 C C . LYS B 1 29 ? 32.656 -14.414 23.484 1 27.06 29 LYS B C 1
ATOM 3129 O O . LYS B 1 29 ? 33.719 -14.102 24.047 1 27.06 29 LYS B O 1
ATOM 3134 N N . ALA B 1 30 ? 33.094 -14.43 22.203 1 27.98 30 ALA B N 1
ATOM 3135 C CA . ALA B 1 30 ? 33.969 -13.305 21.953 1 27.98 30 ALA B CA 1
ATOM 3136 C C . ALA B 1 30 ? 33.25 -11.977 22.094 1 27.98 30 ALA B C 1
ATOM 3138 O O . ALA B 1 30 ? 32.062 -11.883 21.766 1 27.98 30 ALA B O 1
ATOM 3139 N N . GLN B 1 31 ? 33.844 -10.984 22.688 1 26.83 31 GLN B N 1
ATOM 3140 C CA . GLN B 1 31 ? 33.562 -9.57 22.938 1 26.83 31 GLN B CA 1
ATOM 3141 C C . GLN B 1 31 ? 33.125 -8.859 21.656 1 26.83 31 GLN B C 1
ATOM 3143 O O . GLN B 1 31 ? 33.906 -8.734 20.719 1 26.83 31 GLN B O 1
ATOM 3148 N N . VAL B 1 32 ? 31.969 -9.07 21.219 1 30.02 32 VAL B N 1
ATOM 3149 C CA . VAL B 1 32 ? 31.438 -8.492 20 1 30.02 32 VAL B CA 1
ATOM 3150 C C . VAL B 1 32 ? 31.625 -6.973 20.016 1 30.02 32 VAL B C 1
ATOM 3152 O O . VAL B 1 32 ? 31.109 -6.293 20.906 1 30.02 32 VAL B O 1
ATOM 3155 N N . PRO B 1 33 ? 32.719 -6.5 19.438 1 27.09 33 PRO B N 1
ATOM 3156 C CA . PRO B 1 33 ? 32.906 -5.047 19.406 1 27.09 33 PRO B CA 1
ATOM 3157 C C . PRO B 1 33 ? 31.625 -4.309 19.016 1 27.09 33 PRO B C 1
ATOM 3159 O O . PRO B 1 33 ? 30.766 -4.871 18.344 1 27.09 33 PRO B O 1
ATOM 3162 N N . LYS B 1 34 ? 31.438 -3.131 19.656 1 31.5 34 LYS B N 1
ATOM 3163 C CA . LYS B 1 34 ? 30.344 -2.16 19.547 1 31.5 34 LYS B CA 1
ATOM 3164 C C . LYS B 1 34 ? 30 -1.872 18.094 1 31.5 34 LYS B C 1
ATOM 3166 O O . LYS B 1 34 ? 30.859 -1.415 17.328 1 31.5 34 LYS B O 1
ATOM 3171 N N . LEU B 1 35 ? 29.062 -2.559 17.531 1 31.83 35 LEU B N 1
ATOM 3172 C CA . LEU B 1 35 ? 28.5 -2.314 16.203 1 31.83 35 LEU B CA 1
ATOM 3173 C C . LEU B 1 35 ? 28.328 -0.82 15.953 1 31.83 35 LEU B C 1
ATOM 3175 O O . LEU B 1 35 ? 27.703 -0.122 16.766 1 31.83 35 LEU B O 1
ATOM 3179 N N . SER B 1 36 ? 29.172 -0.198 15.18 1 28.89 36 SER B N 1
ATOM 3180 C CA . SER B 1 36 ? 29.156 1.236 14.914 1 28.89 36 SER B CA 1
ATOM 3181 C C . SER B 1 36 ? 27.766 1.719 14.562 1 28.89 36 SER B C 1
ATOM 3183 O O . SER B 1 36 ? 26.922 0.939 14.086 1 28.89 36 SER B O 1
ATOM 3185 N N . ARG B 1 37 ? 27.312 2.949 15.078 1 30.05 37 ARG B N 1
ATOM 3186 C CA . ARG B 1 37 ? 26.078 3.711 14.938 1 30.05 37 ARG B CA 1
ATOM 3187 C C . ARG B 1 37 ? 25.562 3.67 13.492 1 30.05 37 ARG B C 1
ATOM 3189 O O . ARG B 1 37 ? 24.359 3.701 13.258 1 30.05 37 ARG B O 1
ATOM 3196 N N . ILE B 1 38 ? 26.484 3.693 12.57 1 29.45 38 ILE B N 1
ATOM 3197 C CA . ILE B 1 38 ? 26.125 3.688 11.164 1 29.45 38 ILE B CA 1
ATOM 3198 C C . ILE B 1 38 ? 25.516 2.332 10.789 1 29.45 38 ILE B C 1
ATOM 3200 O O . ILE B 1 38 ? 24.594 2.258 9.984 1 29.45 38 ILE B O 1
ATOM 3204 N N . GLN B 1 39 ? 26.062 1.387 11.359 1 33.28 39 GLN B N 1
ATOM 3205 C CA . GLN B 1 39 ? 25.594 0.032 11.086 1 33.28 39 GLN B CA 1
ATOM 3206 C C . GLN B 1 39 ? 24.156 -0.158 11.555 1 33.28 39 GLN B C 1
ATOM 3208 O O . GLN B 1 39 ? 23.375 -0.881 10.922 1 33.28 39 GLN B O 1
ATOM 3213 N N . ASN B 1 40 ? 23.828 0.56 12.617 1 32.44 40 ASN B N 1
ATOM 3214 C CA . ASN B 1 40 ? 22.469 0.471 13.141 1 32.44 40 ASN B CA 1
ATOM 3215 C C . ASN B 1 40 ? 21.453 1.09 12.188 1 32.44 40 ASN B C 1
ATOM 3217 O O . ASN B 1 40 ? 20.312 0.626 12.102 1 32.44 40 ASN B O 1
ATOM 3221 N N . ILE B 1 41 ? 21.875 2.168 11.523 1 33.03 41 ILE B N 1
ATOM 3222 C CA . ILE B 1 41 ? 20.953 2.891 10.664 1 33.03 41 ILE B CA 1
ATOM 3223 C C . ILE B 1 41 ? 20.641 2.059 9.422 1 33.03 41 ILE B C 1
ATOM 3225 O O . ILE B 1 41 ? 19.484 1.962 9 1 33.03 41 ILE B O 1
ATOM 3229 N N . PHE B 1 42 ? 21.75 1.448 8.859 1 33.06 42 PHE B N 1
ATOM 3230 C CA . PHE B 1 42 ? 21.547 0.574 7.703 1 33.06 42 PHE B CA 1
ATOM 3231 C C . PHE B 1 42 ? 20.719 -0.646 8.086 1 33.06 42 PHE B C 1
ATOM 3233 O O . PHE B 1 42 ? 19.938 -1.143 7.277 1 33.06 42 PHE B O 1
ATOM 3240 N N . ARG B 1 43 ? 20.953 -1.096 9.227 1 35.12 43 ARG B N 1
ATOM 3241 C CA . ARG B 1 43 ? 20.141 -2.17 9.797 1 35.12 43 ARG B CA 1
ATOM 3242 C C . ARG B 1 43 ? 18.672 -1.775 9.852 1 35.12 43 ARG B C 1
ATOM 3244 O O . ARG B 1 43 ? 17.797 -2.617 9.672 1 35.12 43 ARG B O 1
ATOM 3251 N N . GLN B 1 44 ? 18.516 -0.526 10.117 1 35 44 GLN B N 1
ATOM 3252 C CA . GLN B 1 44 ? 17.172 0.013 10.188 1 35 44 GLN B CA 1
ATOM 3253 C C . GLN B 1 44 ? 16.531 0.058 8.805 1 35 44 GLN B C 1
ATOM 3255 O O . GLN B 1 44 ? 15.328 -0.193 8.656 1 35 44 GLN B O 1
ATOM 3260 N N . GLU B 1 45 ? 17.297 0.344 7.777 1 35.84 45 GLU B N 1
ATOM 3261 C CA . GLU B 1 45 ? 16.766 0.44 6.422 1 35.84 45 GLU B CA 1
ATOM 3262 C C . GLU B 1 45 ? 16.344 -0.931 5.895 1 35.84 45 GLU B C 1
ATOM 3264 O O . GLU B 1 45 ? 15.312 -1.061 5.23 1 35.84 45 GLU B O 1
ATOM 3269 N N . PHE B 1 46 ? 17.281 -1.935 5.949 1 34.88 46 PHE B N 1
ATOM 3270 C CA . PHE B 1 46 ? 17.047 -3.307 5.523 1 34.88 46 PHE B CA 1
ATOM 3271 C C . PHE B 1 46 ? 16.109 -4.016 6.5 1 34.88 46 PHE B C 1
ATOM 3273 O O . PHE B 1 46 ? 15.344 -4.898 6.105 1 34.88 46 PHE B O 1
ATOM 3280 N N . GLY B 1 47 ? 16.312 -3.859 7.801 1 36.47 47 GLY B N 1
ATOM 3281 C CA . GLY B 1 47 ? 15.281 -4.168 8.773 1 36.47 47 GLY B CA 1
ATOM 3282 C C . GLY B 1 47 ? 13.93 -3.582 8.414 1 36.47 47 GLY B C 1
ATOM 3283 O O . GLY B 1 47 ? 12.922 -3.883 9.055 1 36.47 47 GLY B O 1
ATOM 3284 N N . SER B 1 48 ? 13.914 -2.617 7.66 1 38 48 SER B N 1
ATOM 3285 C CA . SER B 1 48 ? 12.828 -1.827 7.094 1 38 48 SER B CA 1
ATOM 3286 C C . SER B 1 48 ? 12.023 -2.637 6.082 1 38 48 SER B C 1
ATOM 3288 O O . SER B 1 48 ? 10.875 -2.295 5.777 1 38 48 SER B O 1
ATOM 3290 N N . SER B 1 49 ? 12.672 -3.586 5.48 1 39.84 49 SER B N 1
ATOM 3291 C CA . SER B 1 49 ? 11.883 -4.398 4.562 1 39.84 49 SER B CA 1
ATOM 3292 C C . SER B 1 49 ? 10.742 -5.109 5.289 1 39.84 49 SER B C 1
ATOM 3294 O O . SER B 1 49 ? 9.664 -5.297 4.73 1 39.84 49 SER B O 1
ATOM 3296 N N . ALA B 1 50 ? 11.172 -5.793 6.5 1 39.28 50 ALA B N 1
ATOM 3297 C CA . ALA B 1 50 ? 10.141 -6.473 7.277 1 39.28 50 ALA B CA 1
ATOM 3298 C C . ALA B 1 50 ? 8.969 -5.539 7.562 1 39.28 50 ALA B C 1
ATOM 3300 O O . ALA B 1 50 ? 7.832 -5.988 7.727 1 39.28 50 ALA B O 1
ATOM 3301 N N . LYS B 1 51 ? 9.281 -4.266 7.633 1 48.19 51 LYS B N 1
ATOM 3302 C CA . LYS B 1 51 ? 8.281 -3.273 8.016 1 48.19 51 LYS B CA 1
ATOM 3303 C C . LYS B 1 51 ? 7.523 -2.76 6.793 1 48.19 51 LYS B C 1
ATOM 3305 O O . LYS B 1 51 ? 6.688 -1.861 6.906 1 48.19 51 LYS B O 1
ATOM 3310 N N . ARG B 1 52 ? 7.902 -3.666 5.734 1 60.78 52 ARG B N 1
ATOM 3311 C CA . ARG B 1 52 ? 7.285 -3.066 4.555 1 60.78 52 ARG B CA 1
ATOM 3312 C C . ARG B 1 52 ? 5.969 -3.758 4.215 1 60.78 52 ARG B C 1
ATOM 3314 O O . ARG B 1 52 ? 5.121 -3.186 3.529 1 60.78 52 ARG B O 1
ATOM 3321 N N . CYS B 1 53 ? 5.801 -4.855 4.91 1 78.81 53 CYS B N 1
ATOM 3322 C CA . CYS B 1 53 ? 4.535 -5.5 4.582 1 78.81 53 CYS B CA 1
ATOM 3323 C C . CYS B 1 53 ? 3.391 -4.891 5.383 1 78.81 53 CYS B C 1
ATOM 3325 O O . CYS B 1 53 ? 3.586 -4.449 6.516 1 78.81 53 CYS B O 1
ATOM 3327 N N . GLN B 1 54 ? 2.297 -4.738 4.746 1 86.12 54 GLN B N 1
ATOM 3328 C CA . GLN B 1 54 ? 1.123 -4.141 5.375 1 86.12 54 GLN B CA 1
ATOM 3329 C C . GLN B 1 54 ? -0.024 -5.145 5.461 1 86.12 54 GLN B C 1
ATOM 3331 O O . GLN B 1 54 ? -0.139 -6.039 4.621 1 86.12 54 GLN B O 1
ATOM 3336 N N . ASP B 1 55 ? -0.807 -4.945 6.543 1 90.69 55 ASP B N 1
ATOM 3337 C CA . ASP B 1 55 ? -2.043 -5.715 6.629 1 90.69 55 ASP B CA 1
ATOM 3338 C C . ASP B 1 55 ? -3.021 -5.309 5.527 1 90.69 55 ASP B C 1
ATOM 3340 O O . ASP B 1 55 ? -3.24 -4.121 5.297 1 90.69 55 ASP B O 1
ATOM 3344 N N . VAL B 1 56 ? -3.578 -6.32 4.867 1 93.25 56 VAL B N 1
ATOM 3345 C CA . VAL B 1 56 ? -4.562 -6.039 3.83 1 93.25 56 VAL B CA 1
ATOM 3346 C C . VAL B 1 56 ? -5.746 -5.285 4.43 1 93.25 56 VAL B C 1
ATOM 3348 O O . VAL B 1 56 ? -6.285 -4.367 3.811 1 93.25 56 VAL B O 1
ATOM 3351 N N . LYS B 1 57 ? -6.152 -5.656 5.641 1 92.62 57 LYS B N 1
ATOM 3352 C CA . LYS B 1 57 ? -7.254 -4.984 6.32 1 92.62 57 LYS B CA 1
ATOM 3353 C C . LYS B 1 57 ? -6.973 -3.494 6.48 1 92.62 57 LYS B C 1
ATOM 3355 O O . LYS B 1 57 ? -7.848 -2.662 6.234 1 92.62 57 LYS B O 1
ATOM 3360 N N . THR B 1 58 ? -5.793 -3.209 6.891 1 91.94 58 THR B N 1
ATOM 3361 C CA . THR B 1 58 ? -5.379 -1.82 7.055 1 91.94 58 THR B CA 1
ATOM 3362 C C . THR B 1 58 ? -5.383 -1.092 5.715 1 91.94 58 THR B C 1
ATOM 3364 O O . THR B 1 58 ? -5.855 0.042 5.617 1 91.94 58 THR B O 1
ATOM 3367 N N . MET B 1 59 ? -4.906 -1.741 4.699 1 93.06 59 MET B N 1
ATOM 3368 C CA . MET B 1 59 ? -4.855 -1.12 3.379 1 93.06 59 MET B CA 1
ATOM 3369 C C . MET B 1 59 ? -6.262 -0.879 2.838 1 93.06 59 MET B C 1
ATOM 3371 O O . MET B 1 59 ? -6.523 0.153 2.219 1 93.06 59 MET B O 1
ATOM 3375 N N . LYS B 1 60 ? -7.148 -1.823 3.029 1 94.56 60 LYS B N 1
ATOM 3376 C CA . LYS B 1 60 ? -8.539 -1.637 2.625 1 94.56 60 LYS B CA 1
ATOM 3377 C C . LYS B 1 60 ? -9.148 -0.416 3.307 1 94.56 60 LYS B C 1
ATOM 3379 O O . LYS B 1 60 ? -9.844 0.376 2.666 1 94.56 60 LYS B O 1
ATOM 3384 N N . LYS B 1 61 ? -8.875 -0.296 4.566 1 94.88 61 LYS B N 1
ATOM 3385 C CA . LYS B 1 61 ? -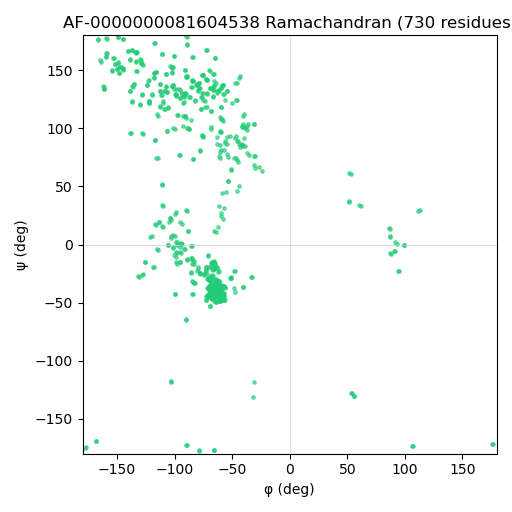9.359 0.857 5.32 1 94.88 61 LYS B CA 1
ATOM 3386 C C . LYS B 1 61 ? -8.812 2.16 4.75 1 94.88 61 LYS B C 1
ATOM 3388 O O . LYS B 1 61 ? -9.547 3.131 4.574 1 94.88 61 LYS B O 1
ATOM 3393 N N . LEU B 1 62 ? -7.562 2.182 4.438 1 95.56 62 LEU B N 1
ATOM 3394 C CA . LEU B 1 62 ? -6.918 3.375 3.9 1 95.56 62 LEU B CA 1
ATOM 3395 C C . LEU B 1 62 ? -7.48 3.725 2.527 1 95.56 62 LEU B C 1
ATOM 3397 O O . LEU B 1 62 ? -7.594 4.902 2.18 1 95.56 62 LEU B O 1
ATOM 3401 N N . MET B 1 63 ? -7.824 2.74 1.778 1 95.06 63 MET B N 1
ATOM 3402 C CA . MET B 1 63 ? -8.43 2.996 0.474 1 95.06 63 MET B CA 1
ATOM 3403 C C . MET B 1 63 ? -9.805 3.635 0.627 1 95.06 63 MET B C 1
ATOM 3405 O O . MET B 1 63 ? -10.172 4.516 -0.15 1 95.06 63 MET B O 1
ATOM 3409 N N . GLU B 1 64 ? -10.5 3.232 1.604 1 95.88 64 GLU B N 1
ATOM 3410 C CA . GLU B 1 64 ? -11.773 3.881 1.893 1 95.88 64 GLU B CA 1
ATOM 3411 C C . GLU B 1 64 ? -11.57 5.332 2.322 1 95.88 64 GLU B C 1
ATOM 3413 O O . GLU B 1 64 ? -12.297 6.223 1.877 1 95.88 64 GLU B O 1
ATOM 3418 N N . LEU B 1 65 ? -10.609 5.527 3.154 1 97.06 65 LEU B N 1
ATOM 3419 C CA . LEU B 1 65 ? -10.336 6.867 3.662 1 97.06 65 LEU B CA 1
ATOM 3420 C C . LEU B 1 65 ? -9.828 7.777 2.547 1 97.06 65 LEU B C 1
ATOM 3422 O O . LEU B 1 65 ? -10.008 8.992 2.605 1 97.06 65 LEU B O 1
ATOM 3426 N N . SER B 1 66 ? -9.219 7.164 1.545 1 96.94 66 SER B N 1
ATOM 3427 C CA . SER B 1 66 ? -8.688 7.938 0.427 1 96.94 66 SER B CA 1
ATOM 3428 C C . SER B 1 66 ? -9.805 8.664 -0.322 1 96.94 66 SER B C 1
ATOM 3430 O O . SER B 1 66 ? -9.555 9.656 -1.003 1 96.94 66 SER B O 1
ATOM 3432 N N . ASN B 1 67 ? -11.047 8.234 -0.177 1 96.19 67 ASN B N 1
ATOM 3433 C CA . ASN B 1 67 ? -12.188 8.867 -0.839 1 96.19 67 ASN B CA 1
ATOM 3434 C C . ASN B 1 67 ? -12.422 10.281 -0.32 1 96.19 67 ASN B C 1
ATOM 3436 O O . ASN B 1 67 ? -13.039 11.102 -0.997 1 96.19 67 ASN B O 1
ATOM 3440 N N . SER B 1 68 ? -11.898 10.57 0.871 1 97.56 68 SER B N 1
ATOM 3441 C CA . SER B 1 68 ? -12.141 11.859 1.507 1 97.56 68 SER B CA 1
ATOM 3442 C C . SER B 1 68 ? -11.016 12.844 1.204 1 97.56 68 SER B C 1
ATOM 3444 O O . SER B 1 68 ? -11.031 13.977 1.682 1 97.56 68 SER B O 1
ATOM 3446 N N . VAL B 1 69 ? -10.016 12.375 0.422 1 97.75 69 VAL B N 1
ATOM 3447 C CA . VAL B 1 69 ? -8.875 13.203 0.066 1 97.75 69 VAL B CA 1
ATOM 3448 C C . VAL B 1 69 ? -9.109 13.852 -1.298 1 97.75 69 VAL B C 1
ATOM 3450 O O . VAL B 1 69 ? -9.539 13.188 -2.24 1 97.75 69 VAL B O 1
ATOM 3453 N N . CYS B 1 70 ? -8.844 15.148 -1.384 1 96.38 70 CYS B N 1
ATOM 3454 C CA . CYS B 1 70 ? -9.156 15.859 -2.621 1 96.38 70 CYS B CA 1
ATOM 3455 C C . CYS B 1 70 ? -7.949 16.656 -3.113 1 96.38 70 CYS B C 1
ATOM 3457 O O . CYS B 1 70 ? -7.004 16.875 -2.359 1 96.38 70 CYS B O 1
ATOM 3459 N N . GLN B 1 71 ? -7.992 16.938 -4.367 1 96 71 GLN B N 1
ATOM 3460 C CA . GLN B 1 71 ? -7.062 17.875 -4.984 1 96 71 GLN B CA 1
ATOM 3461 C C . GLN B 1 71 ? -7.645 19.281 -5.016 1 96 71 GLN B C 1
ATOM 3463 O O . GLN B 1 71 ? -8.805 19.469 -5.383 1 96 71 GLN B O 1
ATOM 3468 N N . VAL B 1 72 ? -6.902 20.219 -4.57 1 96 72 VAL B N 1
ATOM 3469 C CA . VAL B 1 72 ? -7.301 21.625 -4.629 1 96 72 VAL B CA 1
ATOM 3470 C C . VAL B 1 72 ? -6.789 22.25 -5.922 1 96 72 VAL B C 1
ATOM 3472 O O . VAL B 1 72 ? -5.59 22.203 -6.211 1 96 72 VAL B O 1
ATOM 3475 N N . ARG B 1 73 ? -7.703 22.828 -6.605 1 93.94 73 ARG B N 1
ATOM 3476 C CA . ARG B 1 73 ? -7.363 23.453 -7.883 1 93.94 73 ARG B CA 1
ATOM 3477 C C . ARG B 1 73 ? -7.727 24.938 -7.883 1 93.94 73 ARG B C 1
ATOM 3479 O O . ARG B 1 73 ? -8.75 25.328 -7.324 1 93.94 73 ARG B O 1
ATOM 3486 N N . ILE B 1 74 ? -6.871 25.656 -8.484 1 93.69 74 ILE B N 1
ATOM 3487 C CA . ILE B 1 74 ? -7.109 27.078 -8.703 1 93.69 74 ILE B CA 1
ATOM 3488 C C . ILE B 1 74 ? -7.043 27.391 -10.195 1 93.69 74 ILE B C 1
ATOM 3490 O O . ILE B 1 74 ? -6.031 27.125 -10.844 1 93.69 74 ILE B O 1
ATOM 3494 N N . ASN B 1 75 ? -8.102 27.922 -10.703 1 92.38 75 ASN B N 1
ATOM 3495 C CA . ASN B 1 75 ? -8.227 28.172 -12.133 1 92.38 75 ASN B CA 1
ATOM 3496 C C . ASN B 1 75 ? -7.898 26.922 -12.945 1 92.38 75 ASN B C 1
ATOM 3498 O O . ASN B 1 75 ? -7.125 26.969 -13.906 1 92.38 75 ASN B O 1
ATOM 3502 N N . GLY B 1 76 ? -8.32 25.828 -12.344 1 89.25 76 GLY B N 1
ATOM 3503 C CA . GLY B 1 76 ? -8.203 24.578 -13.07 1 89.25 76 GLY B CA 1
ATOM 3504 C C . GLY B 1 76 ? -6.863 23.891 -12.867 1 89.25 76 GLY B C 1
ATOM 3505 O O . GLY B 1 76 ? -6.68 22.734 -13.266 1 89.25 76 GLY B O 1
ATOM 3506 N N . LYS B 1 77 ? -5.988 24.547 -12.242 1 91.19 77 LYS B N 1
ATOM 3507 C CA . LYS B 1 77 ? -4.656 23.969 -12.055 1 91.19 77 LYS B CA 1
ATOM 3508 C C . LYS B 1 77 ? -4.496 23.391 -10.648 1 91.19 77 LYS B C 1
ATOM 3510 O O . LYS B 1 77 ? -4.914 24.016 -9.672 1 91.19 77 LYS B O 1
ATOM 3515 N N . PRO B 1 78 ? -3.887 22.219 -10.609 1 92.81 78 PRO B N 1
ATOM 3516 C CA . PRO B 1 78 ? -3.652 21.656 -9.281 1 92.81 78 PRO B CA 1
ATOM 3517 C C . PRO B 1 78 ? -2.672 22.469 -8.445 1 92.81 78 PRO B C 1
ATOM 3519 O O . PRO B 1 78 ? -1.63 22.891 -8.953 1 92.81 78 PRO B O 1
ATOM 3522 N N . ARG B 1 79 ? -3.023 22.656 -7.18 1 93.5 79 ARG B N 1
ATOM 3523 C CA . ARG B 1 79 ? -2.182 23.5 -6.328 1 93.5 79 ARG B CA 1
ATOM 3524 C C . ARG B 1 79 ? -1.805 22.766 -5.047 1 93.5 79 ARG B C 1
ATOM 3526 O O . ARG B 1 79 ? -0.791 23.078 -4.418 1 93.5 79 ARG B O 1
ATOM 3533 N N . GLY B 1 80 ? -2.625 21.844 -4.684 1 95.94 80 GLY B N 1
ATOM 3534 C CA . GLY B 1 80 ? -2.379 21.125 -3.445 1 95.94 80 GLY B CA 1
ATOM 3535 C C . GLY B 1 80 ? -3.406 20.031 -3.172 1 95.94 80 GLY B C 1
ATOM 3536 O O . GLY B 1 80 ? -4.203 19.703 -4.047 1 95.94 80 GLY B O 1
ATOM 3537 N N . SER B 1 81 ? -3.236 19.469 -2.018 1 97.5 81 SER B N 1
ATOM 3538 C CA . SER B 1 81 ? -4.172 18.453 -1.543 1 97.5 81 SER B CA 1
ATOM 3539 C C . SER B 1 81 ? -5 18.969 -0.374 1 97.5 81 SER B C 1
ATOM 3541 O O . SER B 1 81 ? -4.711 20.047 0.178 1 97.5 81 SER B O 1
ATOM 3543 N N . GLY B 1 82 ? -6.055 18.344 -0.047 1 98.31 82 GLY B N 1
ATOM 3544 C CA . GLY B 1 82 ? -6.922 18.562 1.101 1 98.31 82 GLY B CA 1
ATOM 3545 C C . GLY B 1 82 ? -7.77 17.344 1.441 1 98.31 82 GLY B C 1
ATOM 3546 O O . GLY B 1 82 ? -7.668 16.297 0.789 1 98.31 82 GLY B O 1
ATOM 3547 N N . PHE B 1 83 ? -8.508 17.484 2.492 1 98.62 83 PHE B N 1
ATOM 3548 C CA . PHE B 1 83 ? -9.43 16.406 2.836 1 98.62 83 PHE B CA 1
ATOM 3549 C C . PHE B 1 83 ? -10.656 16.953 3.547 1 98.62 83 PHE B C 1
ATOM 3551 O O . PHE B 1 83 ? -10.602 18.016 4.16 1 98.62 83 PHE B O 1
ATOM 3558 N N . LEU B 1 84 ? -11.758 16.266 3.381 1 97.88 84 LEU B N 1
ATOM 3559 C CA . LEU B 1 84 ? -13.016 16.656 4.008 1 97.88 84 LEU B CA 1
ATOM 3560 C C . LEU B 1 84 ? -12.953 16.469 5.52 1 97.88 84 LEU B C 1
ATOM 3562 O O . LEU B 1 84 ? -12.805 15.352 6.008 1 97.88 84 LEU B O 1
ATOM 3566 N N . LEU B 1 85 ? -13.039 17.578 6.199 1 98.12 85 LEU B N 1
ATOM 3567 C CA . LEU B 1 85 ? -12.836 17.578 7.641 1 98.12 85 LEU B CA 1
ATOM 3568 C C . LEU B 1 85 ? -14.148 17.344 8.383 1 98.12 85 LEU B C 1
ATOM 3570 O O . LEU B 1 85 ? -14.297 16.359 9.102 1 98.12 85 LEU B O 1
ATOM 3574 N N . PHE B 1 86 ? -15.07 18.172 8.32 1 96.94 86 PHE B N 1
ATOM 3575 C CA . PHE B 1 86 ? -16.422 18.078 8.844 1 96.94 86 PHE B CA 1
ATOM 3576 C C . PHE B 1 86 ? -17.406 18.828 7.965 1 96.94 86 PHE B C 1
ATOM 3578 O O . PHE B 1 86 ? -17.016 19.75 7.238 1 96.94 86 PHE B O 1
ATOM 3585 N N . GLY B 1 87 ? -18.688 18.359 7.996 1 94.88 87 GLY B N 1
ATOM 3586 C CA . GLY B 1 87 ? -19.641 19.016 7.141 1 94.88 87 GLY B CA 1
ATOM 3587 C C . GLY B 1 87 ? -19.219 19.078 5.688 1 94.88 87 GLY B C 1
ATOM 3588 O O . GLY B 1 87 ? -18.875 18.062 5.09 1 94.88 87 GLY B O 1
ATOM 3589 N N . ASN B 1 88 ? -19.25 20.281 5.113 1 96.44 88 ASN B N 1
ATOM 3590 C CA . ASN B 1 88 ? -18.766 20.516 3.754 1 96.44 88 ASN B CA 1
ATOM 3591 C C . ASN B 1 88 ? -17.484 21.344 3.748 1 96.44 88 ASN B C 1
ATOM 3593 O O . ASN B 1 88 ? -17.266 22.141 2.832 1 96.44 88 ASN B O 1
ATOM 3597 N N . PHE B 1 89 ? -16.703 21.125 4.793 1 97.5 89 PHE B N 1
ATOM 3598 C CA . PHE B 1 89 ? -15.5 21.922 4.949 1 97.5 89 PHE B CA 1
ATOM 3599 C C . PHE B 1 89 ? -14.258 21.094 4.68 1 97.5 89 PHE B C 1
ATOM 3601 O O . PHE B 1 89 ? -14.094 20 5.25 1 97.5 89 PHE B O 1
ATOM 3608 N N . ILE B 1 90 ? -13.375 21.672 3.863 1 98.06 90 ILE B N 1
ATOM 3609 C CA . ILE B 1 90 ? -12.102 21.047 3.508 1 98.06 90 ILE B CA 1
ATOM 3610 C C . ILE B 1 90 ? -10.969 21.688 4.309 1 98.06 90 ILE B C 1
ATOM 3612 O O . ILE B 1 90 ? -10.922 22.906 4.461 1 98.06 90 ILE B O 1
ATOM 3616 N N . LEU B 1 91 ? -10.102 20.844 4.805 1 98.62 91 LEU B N 1
ATOM 3617 C CA . LEU B 1 91 ? -8.867 21.312 5.414 1 98.62 91 LEU B CA 1
ATOM 3618 C C . LEU B 1 91 ? -7.699 21.203 4.438 1 98.62 91 LEU B C 1
ATOM 3620 O O . LEU B 1 91 ? -7.543 20.172 3.77 1 98.62 91 LEU B O 1
ATOM 3624 N N . THR B 1 92 ? -6.941 22.234 4.234 1 98.31 92 THR B N 1
ATOM 3625 C CA . THR B 1 92 ? -5.703 22.281 3.465 1 98.31 92 THR B CA 1
ATOM 3626 C C . THR B 1 92 ? -4.707 23.25 4.094 1 98.31 92 THR B C 1
ATOM 3628 O O . THR B 1 92 ? -4.949 23.781 5.184 1 98.31 92 THR B O 1
ATOM 3631 N N . ASN B 1 93 ? -3.521 23.312 3.502 1 96.94 93 ASN B N 1
ATOM 3632 C CA . ASN B 1 93 ? -2.551 24.297 3.982 1 96.94 93 ASN B CA 1
ATOM 3633 C C . ASN B 1 93 ? -2.889 25.703 3.504 1 96.94 93 ASN B C 1
ATOM 3635 O O . ASN B 1 93 ? -3.373 25.875 2.385 1 96.94 93 ASN B O 1
ATOM 3639 N N . ALA B 1 94 ? -2.58 26.625 4.359 1 96.06 94 ALA B N 1
ATOM 3640 C CA . ALA B 1 94 ? -2.826 28.031 4.023 1 96.06 94 ALA B CA 1
ATOM 3641 C C . ALA B 1 94 ? -2.016 28.453 2.801 1 96.06 94 ALA B C 1
ATOM 3643 O O . ALA B 1 94 ? -2.512 29.188 1.942 1 96.06 94 ALA B O 1
ATOM 3644 N N . HIS B 1 95 ? -0.825 28.016 2.717 1 92.94 95 HIS B N 1
ATOM 3645 C CA . HIS B 1 95 ? 0.047 28.453 1.638 1 92.94 95 HIS B CA 1
ATOM 3646 C C . HIS B 1 95 ? -0.439 27.938 0.287 1 92.94 95 HIS B C 1
ATOM 3648 O O . HIS B 1 95 ? 0.004 28.422 -0.76 1 92.94 95 HIS B O 1
ATOM 3654 N N . VAL B 1 96 ? -1.299 26.969 0.303 1 94.12 96 VAL B N 1
ATOM 3655 C CA . VAL B 1 96 ? -1.889 26.438 -0.926 1 94.12 96 VAL B CA 1
ATOM 3656 C C . VAL B 1 96 ? -2.852 27.469 -1.513 1 94.12 96 VAL B C 1
ATOM 3658 O O . VAL B 1 96 ? -2.959 27.609 -2.734 1 94.12 96 VAL B O 1
ATOM 3661 N N . ILE B 1 97 ? -3.523 28.328 -0.638 1 94.06 97 ILE B N 1
ATOM 3662 C CA . ILE B 1 97 ? -4.645 29.125 -1.114 1 94.06 97 ILE B CA 1
ATOM 3663 C C . ILE B 1 97 ? -4.398 30.594 -0.807 1 94.06 97 ILE B C 1
ATOM 3665 O O . ILE B 1 97 ? -5.078 31.469 -1.348 1 94.06 97 ILE B O 1
ATOM 3669 N N . GLN B 1 98 ? -3.475 30.906 0.03 1 89.19 98 GLN B N 1
ATOM 3670 C CA . GLN B 1 98 ? -3.342 32.25 0.595 1 89.19 98 GLN B CA 1
ATOM 3671 C C . GLN B 1 98 ? -3.184 33.312 -0.504 1 89.19 98 GLN B C 1
ATOM 3673 O O . GLN B 1 98 ? -3.703 34.406 -0.387 1 89.19 98 GLN B O 1
ATOM 3678 N N . ALA B 1 99 ? -2.525 32.969 -1.525 1 87.5 99 ALA B N 1
ATOM 3679 C CA . ALA B 1 99 ? -2.262 33.938 -2.604 1 87.5 99 ALA B CA 1
ATOM 3680 C C . ALA B 1 99 ? -3.537 34.25 -3.381 1 87.5 99 ALA B C 1
ATOM 3682 O O . ALA B 1 99 ? -3.59 35.219 -4.133 1 87.5 99 ALA B O 1
ATOM 3683 N N . PHE B 1 100 ? -4.527 33.5 -3.096 1 87.56 100 PHE B N 1
ATOM 3684 C CA . PHE B 1 100 ? -5.723 33.625 -3.92 1 87.56 100 PHE B CA 1
ATOM 3685 C C . PHE B 1 100 ? -6.926 34 -3.072 1 87.56 100 PHE B C 1
ATOM 3687 O O . PHE B 1 100 ? -8.07 33.906 -3.523 1 87.56 100 PHE B O 1
ATOM 3694 N N . CYS B 1 101 ? -6.625 34.25 -1.855 1 83.31 101 CYS B N 1
ATOM 3695 C CA . CYS B 1 101 ? -7.699 34.688 -0.958 1 83.31 101 CYS B CA 1
ATOM 3696 C C . CYS B 1 101 ? -7.449 36.094 -0.42 1 83.31 101 CYS B C 1
ATOM 3698 O O . CYS B 1 101 ? -6.297 36.469 -0.238 1 83.31 101 CYS B O 1
ATOM 3700 N N . ASN B 1 102 ? -8.508 36.812 -0.277 1 80.12 102 ASN B N 1
ATOM 3701 C CA . ASN B 1 102 ? -8.406 38.156 0.3 1 80.12 102 ASN B CA 1
ATOM 3702 C C . ASN B 1 102 ? -8.547 38.125 1.819 1 80.12 102 ASN B C 1
ATOM 3704 O O . ASN B 1 102 ? -8.719 37.062 2.408 1 80.12 102 ASN B O 1
ATOM 3708 N N . ASP B 1 103 ? -8.453 39.219 2.432 1 73.06 103 ASP B N 1
ATOM 3709 C CA . ASP B 1 103 ? -8.43 39.312 3.889 1 73.06 103 ASP B CA 1
ATOM 3710 C C . ASP B 1 103 ? -9.758 38.875 4.492 1 73.06 103 ASP B C 1
ATOM 3712 O O . ASP B 1 103 ? -9.812 38.438 5.645 1 73.06 103 ASP B O 1
ATOM 3716 N N . ASN B 1 104 ? -10.766 38.906 3.699 1 71.38 104 ASN B N 1
ATOM 3717 C CA . ASN B 1 104 ? -12.094 38.594 4.215 1 71.38 104 ASN B CA 1
ATOM 3718 C C . ASN B 1 104 ? -12.5 37.156 3.879 1 71.38 104 ASN B C 1
ATOM 3720 O O . ASN B 1 104 ? -13.656 36.781 4.074 1 71.38 104 ASN B O 1
ATOM 3724 N N . GLY B 1 105 ? -11.648 36.438 3.371 1 75.44 105 GLY B N 1
ATOM 3725 C CA . GLY B 1 105 ? -11.969 35.062 3.057 1 75.44 105 GLY B CA 1
ATOM 3726 C C . GLY B 1 105 ? -12.492 34.875 1.645 1 75.44 105 GLY B C 1
ATOM 3727 O O . GLY B 1 105 ? -12.758 33.75 1.218 1 75.44 105 GLY B O 1
ATOM 3728 N N . GLY B 1 106 ? -12.672 36 0.997 1 82.44 106 GLY B N 1
ATOM 3729 C CA . GLY B 1 106 ? -13.102 35.938 -0.389 1 82.44 106 GLY B CA 1
ATOM 3730 C C . GLY B 1 106 ? -12.031 35.406 -1.323 1 82.44 106 GLY B C 1
ATOM 3731 O O . GLY B 1 106 ? -10.836 35.531 -1.033 1 82.44 106 GLY B O 1
ATOM 3732 N N . LEU B 1 107 ? -12.539 34.75 -2.385 1 86.5 107 LEU B N 1
ATOM 3733 C CA . LEU B 1 107 ? -11.633 34.188 -3.369 1 86.5 107 LEU B CA 1
ATOM 3734 C C . LEU B 1 107 ? -11.484 35.094 -4.582 1 86.5 107 LEU B C 1
ATOM 3736 O O . LEU B 1 107 ? -12.477 35.594 -5.102 1 86.5 107 LEU B O 1
ATOM 3740 N N . ASN B 1 108 ? -10.297 35.344 -4.93 1 87.75 108 ASN B N 1
ATOM 3741 C CA . ASN B 1 108 ? -10.008 36.188 -6.09 1 87.75 108 ASN B CA 1
ATOM 3742 C C . ASN B 1 108 ? -10.016 35.375 -7.383 1 87.75 108 ASN B C 1
ATOM 3744 O O . ASN B 1 108 ? -10.039 35.938 -8.477 1 87.75 108 ASN B O 1
ATOM 3748 N N . GLU B 1 109 ? -9.93 34.156 -7.184 1 91 109 GLU B N 1
ATOM 3749 C CA . GLU B 1 109 ? -9.922 33.219 -8.297 1 91 109 GLU B CA 1
ATOM 3750 C C . GLU B 1 109 ? -10.867 32.031 -8.039 1 91 109 GLU B C 1
ATOM 3752 O O . GLU B 1 109 ? -11.352 31.859 -6.922 1 91 109 GLU B O 1
ATOM 3757 N N . GLN B 1 110 ? -11.078 31.391 -9.117 1 92.19 110 GLN B N 1
ATOM 3758 C CA . GLN B 1 110 ? -11.914 30.203 -8.953 1 92.19 110 GLN B CA 1
ATOM 3759 C C . GLN B 1 110 ? -11.148 29.078 -8.266 1 92.19 110 GLN B C 1
ATOM 3761 O O . GLN B 1 110 ? -10.086 28.672 -8.742 1 92.19 110 GLN B O 1
ATOM 3766 N N . VAL B 1 111 ? -11.617 28.672 -7.129 1 94.38 111 VAL B N 1
ATOM 3767 C CA . VAL B 1 111 ? -11.055 27.547 -6.387 1 94.38 111 VAL B CA 1
ATOM 3768 C C . VAL B 1 111 ? -12.047 26.375 -6.387 1 94.38 111 VAL B C 1
ATOM 3770 O O . VAL B 1 111 ? -13.242 26.578 -6.156 1 94.38 111 VAL B O 1
ATOM 3773 N N . ALA B 1 112 ? -11.57 25.219 -6.754 1 94.06 112 ALA B N 1
ATOM 3774 C CA . ALA B 1 112 ? -12.383 24 -6.773 1 94.06 112 ALA B CA 1
ATOM 3775 C C . ALA B 1 112 ? -11.602 22.797 -6.242 1 94.06 112 ALA B C 1
ATOM 3777 O O . ALA B 1 112 ? -10.375 22.859 -6.133 1 94.06 112 ALA B O 1
ATOM 3778 N N . VAL B 1 113 ? -12.375 21.781 -5.82 1 95.19 113 VAL B N 1
ATOM 3779 C CA . VAL B 1 113 ? -11.727 20.547 -5.355 1 95.19 113 VAL B CA 1
ATOM 3780 C C . VAL B 1 113 ? -12.305 19.344 -6.09 1 95.19 113 VAL B C 1
ATOM 3782 O O . VAL B 1 113 ? -13.414 19.406 -6.625 1 95.19 113 VAL B O 1
ATOM 3785 N N . THR B 1 114 ? -11.531 18.312 -6.172 1 94.06 114 THR B N 1
ATOM 3786 C CA . THR B 1 114 ? -11.992 17.031 -6.707 1 94.06 114 THR B CA 1
ATOM 3787 C C . THR B 1 114 ? -11.5 15.875 -5.848 1 94.06 114 THR B C 1
ATOM 3789 O O . THR B 1 114 ? -10.336 15.844 -5.441 1 94.06 114 THR B O 1
ATOM 3792 N N . PHE B 1 115 ? -12.445 14.898 -5.566 1 92.69 115 PHE B N 1
ATOM 3793 C CA . PHE B 1 115 ? -12.125 13.734 -4.75 1 92.69 115 PHE B CA 1
ATOM 3794 C C . PHE B 1 115 ? -11.742 12.547 -5.629 1 92.69 115 PHE B C 1
ATOM 3796 O O . PHE B 1 115 ? -11.18 11.562 -5.141 1 92.69 115 PHE B O 1
ATOM 3803 N N . SER B 1 116 ? -12.023 12.602 -6.887 1 81.44 116 SER B N 1
ATOM 3804 C CA . SER B 1 116 ? -12.023 11.406 -7.719 1 81.44 116 SER B CA 1
ATOM 3805 C C . SER B 1 116 ? -10.953 11.477 -8.797 1 81.44 116 SER B C 1
ATOM 3807 O O . SER B 1 116 ? -11.016 10.758 -9.797 1 81.44 116 SER B O 1
ATOM 3809 N N . PHE B 1 117 ? -10.039 12.32 -8.648 1 79.19 117 PHE B N 1
ATOM 3810 C CA . PHE B 1 117 ? -8.984 12.367 -9.648 1 79.19 117 PHE B CA 1
ATOM 3811 C C . PHE B 1 117 ? -7.984 11.234 -9.438 1 79.19 117 PHE B C 1
ATOM 3813 O O . PHE B 1 117 ? -6.906 11.453 -8.875 1 79.19 117 PHE B O 1
ATOM 3820 N N . GLU B 1 118 ? -8.445 10.125 -9.938 1 77.31 118 GLU B N 1
ATOM 3821 C CA . GLU B 1 118 ? -7.621 8.938 -9.719 1 77.31 118 GLU B CA 1
ATOM 3822 C C . GLU B 1 118 ? -7.07 8.406 -11.039 1 77.31 118 GLU B C 1
ATOM 3824 O O . GLU B 1 118 ? -6.359 7.398 -11.055 1 77.31 118 GLU B O 1
ATOM 3829 N N . SER B 1 119 ? -7.508 9.031 -12.109 1 71.31 119 SER B N 1
ATOM 3830 C CA . SER B 1 119 ? -6.953 8.75 -13.438 1 71.31 119 SER B CA 1
ATOM 3831 C C . SER B 1 119 ? -6.902 10.016 -14.289 1 71.31 119 SER B C 1
ATOM 3833 O O . SER B 1 119 ? -7.742 10.906 -14.141 1 71.31 119 SER B O 1
ATOM 3835 N N . LEU B 1 120 ? -5.977 10.039 -15.141 1 62.34 120 LEU B N 1
ATOM 3836 C CA . LEU B 1 120 ? -5.773 11.234 -15.953 1 62.34 120 LEU B CA 1
ATOM 3837 C C . LEU B 1 120 ? -6.973 11.477 -16.859 1 62.34 120 LEU B C 1
ATOM 3839 O O . LEU B 1 120 ? -7.215 12.609 -17.281 1 62.34 120 LEU B O 1
ATOM 3843 N N . GLU B 1 121 ? -7.715 10.422 -16.969 1 60.69 121 GLU B N 1
ATOM 3844 C CA . GLU B 1 121 ? -8.852 10.523 -17.875 1 60.69 121 GLU B CA 1
ATOM 3845 C C . GLU B 1 121 ? -10.086 11.047 -17.156 1 60.69 121 GLU B C 1
ATOM 3847 O O . GLU B 1 121 ? -11.047 11.484 -17.781 1 60.69 121 GLU B O 1
ATOM 3852 N N . GLU B 1 122 ? -10 11.062 -15.883 1 64.81 122 GLU B N 1
ATOM 3853 C CA . GLU B 1 122 ? -11.148 11.484 -15.094 1 64.81 122 GLU B CA 1
ATOM 3854 C C . GLU B 1 122 ? -11.141 12.992 -14.859 1 64.81 122 GLU B C 1
ATOM 3856 O O . GLU B 1 122 ? -10.266 13.516 -14.172 1 64.81 122 GLU B O 1
ATOM 3861 N N . LYS B 1 123 ? -11.914 13.664 -15.625 1 61.59 123 LYS B N 1
ATOM 3862 C CA . LYS B 1 123 ? -11.93 15.117 -15.477 1 61.59 123 LYS B CA 1
ATOM 3863 C C . LYS B 1 123 ? -13.172 15.586 -14.719 1 61.59 123 LYS B C 1
ATOM 3865 O O . LYS B 1 123 ? -13.336 16.781 -14.461 1 61.59 123 LYS B O 1
ATOM 3870 N N . ASP B 1 124 ? -13.914 14.68 -14.25 1 67.69 124 ASP B N 1
ATOM 3871 C CA . ASP B 1 124 ? -15.188 15.094 -13.664 1 67.69 124 ASP B CA 1
ATOM 3872 C C . ASP B 1 124 ? -15.109 15.102 -12.141 1 67.69 124 ASP B C 1
ATOM 3874 O O . ASP B 1 124 ? -14.078 14.75 -11.562 1 67.69 124 ASP B O 1
ATOM 3878 N N . GLY B 1 125 ? -15.906 15.945 -11.578 1 82.31 125 GLY B N 1
ATOM 3879 C CA . GLY B 1 125 ? -16.156 15.891 -10.148 1 82.31 125 GLY B CA 1
ATOM 3880 C C . GLY B 1 125 ? -15.609 17.078 -9.398 1 82.31 125 GLY B C 1
ATOM 3881 O O . GLY B 1 125 ? -15.242 16.969 -8.227 1 82.31 125 GLY B O 1
ATOM 3882 N N . LEU B 1 126 ? -15.594 18.156 -10.18 1 89.56 126 LEU B N 1
ATOM 3883 C CA . LEU B 1 126 ? -15.141 19.375 -9.508 1 89.56 126 LEU B CA 1
ATOM 3884 C C . LEU B 1 126 ? -16.266 19.969 -8.656 1 89.56 126 LEU B C 1
ATOM 3886 O O . LEU B 1 126 ? -17.422 20 -9.078 1 89.56 126 LEU B O 1
ATOM 3890 N N . ILE B 1 127 ? -15.883 20.328 -7.496 1 93.69 127 ILE B N 1
ATOM 3891 C CA . ILE B 1 127 ? -16.781 21.016 -6.578 1 93.69 127 ILE B CA 1
ATOM 3892 C C . ILE B 1 127 ? -16.219 22.391 -6.234 1 93.69 127 ILE B C 1
ATOM 3894 O O . ILE B 1 127 ? -15.078 22.5 -5.777 1 93.69 127 ILE B O 1
ATOM 3898 N N . ASP B 1 128 ? -17.016 23.391 -6.371 1 93.81 128 ASP B N 1
ATOM 3899 C CA . ASP B 1 128 ? -16.547 24.75 -6.137 1 93.81 128 ASP B CA 1
ATOM 3900 C C . ASP B 1 128 ? -16.391 25.031 -4.641 1 93.81 128 ASP B C 1
ATOM 3902 O O . ASP B 1 128 ? -17.203 24.578 -3.836 1 93.81 128 ASP B O 1
ATOM 3906 N N . VAL B 1 129 ? -15.406 25.812 -4.406 1 94.81 129 VAL B N 1
ATOM 3907 C CA . VAL B 1 129 ? -15.242 26.375 -3.064 1 94.81 129 VAL B CA 1
ATOM 3908 C C . VAL B 1 129 ? -15.984 27.703 -2.963 1 94.81 129 VAL B C 1
ATOM 3910 O O . VAL B 1 129 ? -15.773 28.609 -3.779 1 94.81 129 VAL B O 1
ATOM 3913 N N . GLU B 1 130 ? -16.766 27.812 -1.941 1 93.06 130 GLU B N 1
ATOM 3914 C CA . GLU B 1 130 ? -17.578 29.016 -1.776 1 93.06 130 GLU B CA 1
ATOM 3915 C C . GLU B 1 130 ? -16.781 30.125 -1.086 1 93.06 130 GLU B C 1
ATOM 3917 O O . GLU B 1 130 ? -16.875 31.297 -1.46 1 93.06 130 GLU B O 1
ATOM 3922 N N . GLU B 1 131 ? -16.078 29.734 -0.107 1 92.81 131 GLU B N 1
ATOM 3923 C CA . GLU B 1 131 ? -15.328 30.719 0.667 1 92.81 131 GLU B CA 1
ATOM 3924 C C . GLU B 1 131 ? -14.266 30.062 1.53 1 92.81 131 GLU B C 1
ATOM 3926 O O . GLU B 1 131 ? -14.336 28.859 1.803 1 92.81 131 GLU B O 1
ATOM 3931 N N . VAL B 1 132 ? -13.312 30.828 1.86 1 95.62 132 VAL B N 1
ATOM 3932 C CA . VAL B 1 132 ? -12.352 30.469 2.898 1 95.62 132 VAL B CA 1
ATOM 3933 C C . VAL B 1 132 ? -12.852 30.969 4.254 1 95.62 132 VAL B C 1
ATOM 3935 O O . VAL B 1 132 ? -12.766 32.156 4.559 1 95.62 132 VAL B O 1
ATOM 3938 N N . VAL B 1 133 ? -13.273 30.047 5.102 1 95.56 133 VAL B N 1
ATOM 3939 C CA . VAL B 1 133 ? -13.945 30.438 6.332 1 95.56 133 VAL B CA 1
ATOM 3940 C C . VAL B 1 133 ? -12.914 30.719 7.426 1 95.56 133 VAL B C 1
ATOM 3942 O O . VAL B 1 133 ? -13.203 31.438 8.391 1 95.56 133 VAL B O 1
ATOM 3945 N N . GLY B 1 134 ? -11.781 30.141 7.289 1 95.44 134 GLY B N 1
ATOM 3946 C CA . GLY B 1 134 ? -10.664 30.359 8.195 1 95.44 134 GLY B CA 1
ATOM 3947 C C . GLY B 1 134 ? -9.312 30.094 7.551 1 95.44 134 GLY B C 1
ATOM 3948 O O . GLY B 1 134 ? -9.203 29.281 6.637 1 95.44 134 GLY B O 1
ATOM 3949 N N . ILE B 1 135 ? -8.328 30.781 8 1 95.25 135 ILE B N 1
ATOM 3950 C CA . ILE B 1 135 ? -6.984 30.641 7.441 1 95.25 135 ILE B CA 1
ATOM 3951 C C . ILE B 1 135 ? -5.957 31.203 8.422 1 95.25 135 ILE B C 1
ATOM 3953 O O . ILE B 1 135 ? -6.207 32.188 9.094 1 95.25 135 ILE B O 1
ATOM 3957 N N . GLU B 1 136 ? -4.98 30.531 8.633 1 93.56 136 GLU B N 1
ATOM 3958 C CA . GLU B 1 136 ? -3.84 30.984 9.422 1 93.56 136 GLU B CA 1
ATOM 3959 C C . GLU B 1 136 ? -2.52 30.594 8.766 1 93.56 136 GLU B C 1
ATOM 3961 O O . GLU B 1 136 ? -2.311 29.438 8.422 1 93.56 136 GLU B O 1
ATOM 3966 N N . TYR B 1 137 ? -1.731 31.594 8.516 1 91.69 137 TYR B N 1
ATOM 3967 C CA . TYR B 1 137 ? -0.404 31.359 7.965 1 91.69 137 TYR B CA 1
ATOM 3968 C C . TYR B 1 137 ? 0.636 32.25 8.633 1 91.69 137 TYR B C 1
ATOM 3970 O O . TYR B 1 137 ? 0.847 33.375 8.203 1 91.69 137 TYR B O 1
ATOM 3978 N N . ILE B 1 138 ? 1.292 31.672 9.617 1 85.12 138 ILE B N 1
ATOM 3979 C CA . ILE B 1 138 ? 2.4 32.344 10.289 1 85.12 138 ILE B CA 1
ATOM 3980 C C . ILE B 1 138 ? 3.623 31.422 10.305 1 85.12 138 ILE B C 1
ATOM 3982 O O . ILE B 1 138 ? 3.758 30.578 11.188 1 85.12 138 ILE B O 1
ATOM 3986 N N . PRO B 1 139 ? 4.469 31.562 9.422 1 75.06 139 PRO B N 1
ATOM 3987 C CA . PRO B 1 139 ? 5.586 30.625 9.227 1 75.06 139 PRO B CA 1
ATOM 3988 C C . PRO B 1 139 ? 6.371 30.375 10.508 1 75.06 139 PRO B C 1
ATOM 3990 O O . PRO B 1 139 ? 6.887 29.266 10.711 1 75.06 139 PRO B O 1
ATOM 3993 N N . GLU B 1 140 ? 6.383 31.359 11.391 1 71.06 140 GLU B N 1
ATOM 3994 C CA . GLU B 1 140 ? 7.211 31.266 12.586 1 71.06 140 GLU B CA 1
ATOM 3995 C C . GLU B 1 140 ? 6.496 30.5 13.695 1 71.06 140 GLU B C 1
ATOM 3997 O O . GLU B 1 140 ? 7.121 30.078 14.672 1 71.06 140 GLU B O 1
ATOM 4002 N N . VAL B 1 141 ? 5.254 30.328 13.484 1 75.5 141 VAL B N 1
ATOM 4003 C CA . VAL B 1 141 ? 4.465 29.688 14.531 1 75.5 141 VAL B CA 1
ATOM 4004 C C . VAL B 1 141 ? 3.982 28.312 14.047 1 75.5 141 VAL B C 1
ATOM 4006 O O . VAL B 1 141 ? 3.24 28.219 13.062 1 75.5 141 VAL B O 1
ATOM 4009 N N . SER B 1 142 ? 4.422 27.359 14.766 1 74.12 142 SER B N 1
ATOM 4010 C CA . SER B 1 142 ? 4.051 26 14.398 1 74.12 142 SER B CA 1
ATOM 4011 C C . SER B 1 142 ? 2.539 25.812 14.406 1 74.12 142 SER B C 1
ATOM 4013 O O . SER B 1 142 ? 1.849 26.344 15.281 1 74.12 142 SER B O 1
ATOM 4015 N N . GLY B 1 143 ? 2.031 25.203 13.414 1 77.62 143 GLY B N 1
ATOM 4016 C CA . GLY B 1 143 ? 0.619 24.875 13.359 1 77.62 143 GLY B CA 1
ATOM 4017 C C . GLY B 1 143 ? -0.218 25.922 12.664 1 77.62 143 GLY B C 1
ATOM 4018 O O . GLY B 1 143 ? -1.438 25.797 12.555 1 77.62 143 GLY B O 1
ATOM 4019 N N . THR B 1 144 ? 0.408 26.984 12.18 1 89.75 144 THR B N 1
ATOM 4020 C CA . THR B 1 144 ? -0.352 28.094 11.602 1 89.75 144 THR B CA 1
ATOM 4021 C C . THR B 1 144 ? -0.374 28 10.078 1 89.75 144 THR B C 1
ATOM 4023 O O . THR B 1 144 ? -0.573 29 9.391 1 89.75 144 THR B O 1
ATOM 4026 N N . ASP B 1 145 ? -0.294 26.938 9.5 1 94.62 145 ASP B N 1
ATOM 4027 C CA . ASP B 1 145 ? -0.431 26.719 8.062 1 94.62 145 ASP B CA 1
ATOM 4028 C C . ASP B 1 145 ? -1.643 25.844 7.75 1 94.62 145 ASP B C 1
ATOM 4030 O O . ASP B 1 145 ? -1.493 24.688 7.383 1 94.62 145 ASP B O 1
ATOM 4034 N N . TRP B 1 146 ? -2.828 26.531 7.891 1 96.94 146 TRP B N 1
ATOM 4035 C CA . TRP B 1 146 ? -4.055 25.797 7.598 1 96.94 146 TRP B CA 1
ATOM 4036 C C . TRP B 1 146 ? -5.129 26.734 7.043 1 96.94 146 TRP B C 1
ATOM 4038 O O . TRP B 1 146 ? -5.117 27.922 7.32 1 96.94 146 TRP B O 1
ATOM 4048 N N . ALA B 1 147 ? -5.922 26.203 6.199 1 97.31 147 ALA B N 1
ATOM 4049 C CA . ALA B 1 147 ? -7.094 26.891 5.656 1 97.31 147 ALA B CA 1
ATOM 4050 C C . ALA B 1 147 ? -8.312 25.969 5.648 1 97.31 147 ALA B C 1
ATOM 4052 O O . ALA B 1 147 ? -8.195 24.766 5.371 1 97.31 147 ALA B O 1
ATOM 4053 N N . LEU B 1 148 ? -9.375 26.516 6.004 1 97.62 148 LEU B N 1
ATOM 4054 C CA . LEU B 1 148 ? -10.656 25.828 5.996 1 97.62 148 LEU B CA 1
ATOM 4055 C C . LEU B 1 148 ? -11.555 26.344 4.875 1 97.62 148 LEU B C 1
ATOM 4057 O O . LEU B 1 148 ? -11.922 27.516 4.859 1 97.62 148 LEU B O 1
ATOM 4061 N N . LEU B 1 149 ? -11.875 25.438 3.924 1 97 149 LEU B N 1
ATOM 4062 C CA . LEU B 1 149 ? -12.633 25.797 2.73 1 97 149 LEU B CA 1
ATOM 4063 C C . LEU B 1 149 ? -14.055 25.266 2.805 1 97 149 LEU B C 1
ATOM 4065 O O . LEU B 1 149 ? -14.273 24.094 3.109 1 97 149 LEU B O 1
ATOM 4069 N N . LYS B 1 150 ? -14.984 26.109 2.537 1 96 150 LYS B N 1
ATOM 4070 C CA . LYS B 1 150 ? -16.391 25.688 2.469 1 96 150 LYS B CA 1
ATOM 4071 C C . LYS B 1 150 ? -16.781 25.312 1.045 1 96 150 LYS B C 1
ATOM 4073 O O . LYS B 1 150 ? -16.609 26.094 0.113 1 96 150 LYS B O 1
ATOM 4078 N N . LEU B 1 151 ? -17.25 24.047 0.874 1 95.75 151 LEU B N 1
ATOM 4079 C CA . LEU B 1 151 ? -17.703 23.578 -0.43 1 95.75 151 LEU B CA 1
ATOM 4080 C C . LEU B 1 151 ? -19.156 23.984 -0.684 1 95.75 151 LEU B C 1
ATOM 4082 O O . LEU B 1 151 ? -19.922 24.156 0.26 1 95.75 151 LEU B O 1
ATOM 4086 N N . SER B 1 152 ? -19.438 23.922 -1.98 1 90.69 152 SER B N 1
ATOM 4087 C CA . SER B 1 152 ? -20.828 24.156 -2.369 1 90.69 152 SER B CA 1
ATOM 4088 C C . SER B 1 152 ? -21.688 22.938 -2.092 1 90.69 152 SER B C 1
ATOM 4090 O O . SER B 1 152 ? -21.234 21.797 -2.24 1 90.69 152 SER B O 1
ATOM 4092 N N . ALA B 1 153 ? -22.734 22.75 -1.271 1 67.25 153 ALA B N 1
ATOM 4093 C CA . ALA B 1 153 ? -23.547 21.781 -0.545 1 67.25 153 ALA B CA 1
ATOM 4094 C C . ALA B 1 153 ? -24.281 20.844 -1.507 1 67.25 153 ALA B C 1
ATOM 4096 O O . ALA B 1 153 ? -24.922 19.875 -1.081 1 67.25 153 ALA B O 1
ATOM 4097 N N . ASP B 1 154 ? -24.078 20.766 -2.617 1 68.75 154 ASP B N 1
ATOM 4098 C CA . ASP B 1 154 ? -25.125 20.141 -3.418 1 68.75 154 ASP B CA 1
ATOM 4099 C C . ASP B 1 154 ? -24.734 18.719 -3.82 1 68.75 154 ASP B C 1
ATOM 4101 O O . ASP B 1 154 ? -25.422 18.078 -4.617 1 68.75 154 ASP B O 1
ATOM 4105 N N . GLN B 1 155 ? -23.812 18.219 -3.082 1 76.06 155 GLN B N 1
ATOM 4106 C CA . GLN B 1 155 ? -23.469 16.875 -3.551 1 76.06 155 GLN B CA 1
ATOM 4107 C C . GLN B 1 155 ? -23.125 15.953 -2.383 1 76.06 155 GLN B C 1
ATOM 4109 O O . GLN B 1 155 ? -22.891 16.422 -1.267 1 76.06 155 GLN B O 1
ATOM 4114 N N . LYS B 1 156 ? -23.375 14.688 -2.621 1 87.38 156 LYS B N 1
ATOM 4115 C CA . LYS B 1 156 ? -22.938 13.68 -1.657 1 87.38 156 LYS B CA 1
ATOM 4116 C C . LYS B 1 156 ? -21.422 13.711 -1.467 1 87.38 156 LYS B C 1
ATOM 4118 O O . LYS B 1 156 ? -20.672 13.664 -2.441 1 87.38 156 LYS B O 1
ATOM 4123 N N . LEU B 1 157 ? -21.062 14 -0.246 1 92.31 157 LEU B N 1
ATOM 4124 C CA . LEU B 1 157 ? -19.641 14.109 0.081 1 92.31 157 LEU B CA 1
ATOM 4125 C C . LEU B 1 157 ? -19.156 12.852 0.783 1 92.31 157 LEU B C 1
ATOM 4127 O O . LEU B 1 157 ? -19.938 12.117 1.375 1 92.31 157 LEU B O 1
ATOM 4131 N N . PRO B 1 158 ? -17.891 12.547 0.651 1 93.81 158 PRO B N 1
ATOM 4132 C CA . PRO B 1 158 ? -17.328 11.391 1.345 1 93.81 158 PRO B CA 1
ATOM 4133 C C . PRO B 1 158 ? -17.328 11.547 2.863 1 93.81 158 PRO B C 1
ATOM 4135 O O . PRO B 1 158 ? -17.875 12.531 3.383 1 93.81 158 PRO B O 1
ATOM 4138 N N . ASP B 1 159 ? -16.781 10.57 3.523 1 94.12 159 ASP B N 1
ATOM 4139 C CA . ASP B 1 159 ? -16.766 10.57 4.984 1 94.12 159 ASP B CA 1
ATOM 4140 C C . ASP B 1 159 ? -15.898 11.711 5.52 1 94.12 159 ASP B C 1
ATOM 4142 O O . ASP B 1 159 ? -14.875 12.047 4.922 1 94.12 159 ASP B O 1
ATOM 4146 N N . ARG B 1 160 ? -16.297 12.234 6.641 1 96.81 160 ARG B N 1
ATOM 4147 C CA . ARG B 1 160 ? -15.57 13.312 7.305 1 96.81 160 ARG B CA 1
ATOM 4148 C C . ARG B 1 160 ? -14.461 12.75 8.195 1 96.81 160 ARG B C 1
ATOM 4150 O O . ARG B 1 160 ? -14.711 11.859 9.016 1 96.81 160 ARG B O 1
ATOM 4157 N N . LEU B 1 161 ? -13.32 13.367 8.094 1 98 161 LEU B N 1
ATOM 4158 C CA . LEU B 1 161 ? -12.148 12.734 8.695 1 98 161 LEU B CA 1
ATOM 4159 C C . LEU B 1 161 ? -11.906 13.273 10.109 1 98 161 LEU B C 1
ATOM 4161 O O . LEU B 1 161 ? -11.102 12.711 10.859 1 98 161 LEU B O 1
ATOM 4165 N N . LEU B 1 162 ? -12.648 14.297 10.539 1 97.81 162 LEU B N 1
ATOM 4166 C CA . LEU B 1 162 ? -12.492 14.773 11.906 1 97.81 162 LEU B CA 1
ATOM 4167 C C . LEU B 1 162 ? -12.836 13.672 12.906 1 97.81 162 LEU B C 1
ATOM 4169 O O . LEU B 1 162 ? -12.227 13.594 13.977 1 97.81 162 LEU B O 1
ATOM 4173 N N . LYS B 1 163 ? -13.734 12.797 12.562 1 95.56 163 LYS B N 1
ATOM 4174 C CA . LYS B 1 163 ? -14.164 11.711 13.438 1 95.56 163 LYS B CA 1
ATOM 4175 C C . LYS B 1 163 ? -13.047 10.703 13.664 1 95.56 163 LYS B C 1
ATOM 4177 O O . LYS B 1 163 ? -13.102 9.891 14.586 1 95.56 163 LYS B O 1
ATOM 4182 N N . ARG B 1 164 ? -12.023 10.797 12.805 1 95.56 164 ARG B N 1
ATOM 4183 C CA . ARG B 1 164 ? -10.898 9.867 12.875 1 95.56 164 ARG B CA 1
ATOM 4184 C C . ARG B 1 164 ? -9.625 10.578 13.336 1 95.56 164 ARG B C 1
ATOM 4186 O O . ARG B 1 164 ? -8.578 10.453 12.703 1 95.56 164 ARG B O 1
ATOM 4193 N N . SER B 1 165 ? -9.727 11.219 14.336 1 95.56 165 SER B N 1
ATOM 4194 C CA . SER B 1 165 ? -8.586 11.938 14.891 1 95.56 165 SER B CA 1
ATOM 4195 C C . SER B 1 165 ? -7.762 11.039 15.805 1 95.56 165 SER B C 1
ATOM 4197 O O . SER B 1 165 ? -8.305 10.414 16.719 1 95.56 165 SER B O 1
ATOM 4199 N N . GLY B 1 166 ? -6.422 10.969 15.531 1 94 166 GLY B N 1
ATOM 4200 C CA . GLY B 1 166 ? -5.555 10.133 16.344 1 94 166 GLY B CA 1
ATOM 4201 C C . GLY B 1 166 ? -4.492 10.922 17.078 1 94 166 GLY B C 1
ATOM 4202 O O . GLY B 1 166 ? -4.367 12.133 16.906 1 94 166 GLY B O 1
ATOM 4203 N N . PHE B 1 167 ? -3.76 10.203 17.938 1 91.38 167 PHE B N 1
ATOM 4204 C CA . PHE B 1 167 ? -2.633 10.766 18.688 1 91.38 167 PHE B CA 1
ATOM 4205 C C . PHE B 1 167 ? -1.362 10.719 17.844 1 91.38 167 PHE B C 1
ATOM 4207 O O . PHE B 1 167 ? -1.115 9.75 17.125 1 91.38 167 PHE B O 1
ATOM 4214 N N . VAL B 1 168 ? -0.631 11.766 18 1 90.69 168 VAL B N 1
ATOM 4215 C CA . VAL B 1 168 ? 0.661 11.781 17.312 1 90.69 168 VAL B CA 1
ATOM 4216 C C . VAL B 1 168 ? 1.641 10.867 18.047 1 90.69 168 VAL B C 1
ATOM 4218 O O . VAL B 1 168 ? 1.826 10.984 19.25 1 90.69 168 VAL B O 1
ATOM 4221 N N . ARG B 1 169 ? 2.143 9.969 17.281 1 88.06 169 ARG B N 1
ATOM 4222 C CA . ARG B 1 169 ? 3.232 9.133 17.781 1 88.06 169 ARG B CA 1
ATOM 4223 C C . ARG B 1 169 ? 4.531 9.43 17.031 1 88.06 169 ARG B C 1
ATOM 4225 O O . ARG B 1 169 ? 4.535 9.57 15.812 1 88.06 169 ARG B O 1
ATOM 4232 N N . HIS B 1 170 ? 5.586 9.484 17.766 1 87 170 HIS B N 1
ATOM 4233 C CA . HIS B 1 170 ? 6.852 9.883 17.156 1 87 170 HIS B CA 1
ATOM 4234 C C . HIS B 1 170 ? 7.66 8.664 16.734 1 87 170 HIS B C 1
ATOM 4236 O O . HIS B 1 170 ? 8.891 8.703 16.703 1 87 170 HIS B O 1
ATOM 4242 N N . SER B 1 171 ? 6.973 7.652 16.625 1 86.19 171 SER B N 1
ATOM 4243 C CA . SER B 1 171 ? 7.512 6.434 16.031 1 86.19 171 SER B CA 1
ATOM 4244 C C . SER B 1 171 ? 6.41 5.582 15.414 1 86.19 171 SER B C 1
ATOM 4246 O O . SER B 1 171 ? 5.223 5.828 15.648 1 86.19 171 SER B O 1
ATOM 4248 N N . GLY B 1 172 ? 6.871 4.762 14.578 1 85.62 172 GLY B N 1
ATOM 4249 C CA . GLY B 1 172 ? 5.898 3.857 13.984 1 85.62 172 GLY B CA 1
ATOM 4250 C C . GLY B 1 172 ? 5.566 4.203 12.547 1 85.62 172 GLY B C 1
ATOM 4251 O O . GLY B 1 172 ? 6.199 5.078 11.945 1 85.62 172 GLY B O 1
ATOM 4252 N N . GLY B 1 173 ? 4.59 3.475 12.031 1 88.12 173 GLY B N 1
ATOM 4253 C CA . GLY B 1 173 ? 4.215 3.623 10.641 1 88.12 173 GLY B CA 1
ATOM 4254 C C . GLY B 1 173 ? 3.139 4.668 10.414 1 88.12 173 GLY B C 1
ATOM 4255 O O . GLY B 1 173 ? 2.25 4.84 11.25 1 88.12 173 GLY B O 1
ATOM 4256 N N . ILE B 1 174 ? 3.262 5.363 9.281 1 93.44 174 ILE B N 1
ATOM 4257 C CA . ILE B 1 174 ? 2.244 6.312 8.859 1 93.44 174 ILE B CA 1
ATOM 4258 C C . ILE B 1 174 ? 1.99 6.16 7.359 1 93.44 174 ILE B C 1
ATOM 4260 O O . ILE B 1 174 ? 2.758 5.496 6.66 1 93.44 174 ILE B O 1
ATOM 4264 N N . CYS B 1 175 ? 0.924 6.777 6.953 1 94.12 175 CYS B N 1
ATOM 4265 C CA . CYS B 1 175 ? 0.543 6.773 5.543 1 94.12 175 CYS B CA 1
ATOM 4266 C C . CYS B 1 175 ? 0.049 8.148 5.109 1 94.12 175 CYS B C 1
ATOM 4268 O O . CYS B 1 175 ? -0.735 8.781 5.816 1 94.12 175 CYS B O 1
ATOM 4270 N N . ILE B 1 176 ? 0.568 8.57 4.02 1 96.5 176 ILE B N 1
ATOM 4271 C CA . ILE B 1 176 ? 0.142 9.852 3.461 1 96.5 176 ILE B CA 1
ATOM 4272 C C . ILE B 1 176 ? -0.608 9.617 2.15 1 96.5 176 ILE B C 1
ATOM 4274 O O . ILE B 1 176 ? -0.167 8.836 1.306 1 96.5 176 ILE B O 1
ATOM 4278 N N . ILE B 1 177 ? -1.744 10.219 1.984 1 97.06 177 ILE B N 1
ATOM 4279 C CA . ILE B 1 177 ? -2.506 10.156 0.742 1 97.06 177 ILE B CA 1
ATOM 4280 C C . ILE B 1 177 ? -2.725 11.562 0.201 1 97.06 177 ILE B C 1
ATOM 4282 O O . ILE B 1 177 ? -3.234 12.438 0.91 1 97.06 177 ILE B O 1
ATOM 4286 N N . GLY B 1 178 ? -2.312 11.781 -0.997 1 96.5 178 GLY B N 1
ATOM 4287 C CA . GLY B 1 178 ? -2.451 13.109 -1.58 1 96.5 178 GLY B CA 1
ATOM 4288 C C . GLY B 1 178 ? -2.18 13.133 -3.072 1 96.5 178 GLY B C 1
ATOM 4289 O O . GLY B 1 178 ? -2.219 12.094 -3.734 1 96.5 178 GLY B O 1
ATOM 4290 N N . TYR B 1 179 ? -2.072 14.328 -3.598 1 94.06 179 TYR B N 1
ATOM 4291 C CA . TYR B 1 179 ? -1.858 14.578 -5.02 1 94.06 179 TYR B CA 1
ATOM 4292 C C . TYR B 1 179 ? -0.524 15.273 -5.258 1 94.06 179 TYR B C 1
ATOM 4294 O O . TYR B 1 179 ? -0.467 16.5 -5.371 1 94.06 179 TYR B O 1
ATOM 4302 N N . PRO B 1 180 ? 0.511 14.453 -5.453 1 89.88 180 PRO B N 1
ATOM 4303 C CA . PRO B 1 180 ? 1.793 15.102 -5.73 1 89.88 180 PRO B CA 1
ATOM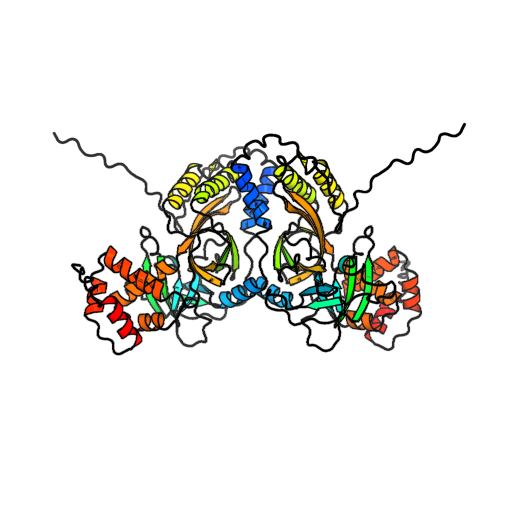 4304 C C . PRO B 1 180 ? 1.845 15.727 -7.125 1 89.88 180 PRO B C 1
ATOM 4306 O O . PRO B 1 180 ? 1.509 15.07 -8.109 1 89.88 180 PRO B O 1
ATOM 4309 N N . GLY B 1 181 ? 2.254 16.953 -7.094 1 83.81 181 GLY B N 1
ATOM 4310 C CA . GLY B 1 181 ? 2.346 17.641 -8.367 1 83.81 181 GLY B CA 1
ATOM 4311 C C . GLY B 1 181 ? 1.041 17.641 -9.141 1 83.81 181 GLY B C 1
ATOM 4312 O O . GLY B 1 181 ? -0.004 18.016 -8.609 1 83.81 181 GLY B O 1
ATOM 4313 N N . GLU B 1 182 ? 1.108 17.281 -10.328 1 81.19 182 GLU B N 1
ATOM 4314 C CA . GLU B 1 182 ? -0.069 17.203 -11.188 1 81.19 182 GLU B CA 1
ATOM 4315 C C . GLU B 1 182 ? -0.509 15.75 -11.383 1 81.19 182 GLU B C 1
ATOM 4317 O O . GLU B 1 182 ? -1.256 15.445 -12.32 1 81.19 182 GLU B O 1
ATOM 4322 N N . SER B 1 183 ? -0.092 15 -10.445 1 83.81 183 SER B N 1
ATOM 4323 C CA . SER B 1 183 ? -0.316 13.562 -10.602 1 83.81 183 SER B CA 1
ATOM 4324 C C . SER B 1 183 ? -1.667 13.156 -10.023 1 83.81 183 SER B C 1
ATOM 4326 O O . SER B 1 183 ? -2.367 13.969 -9.422 1 83.81 183 SER B O 1
ATOM 4328 N N . VAL B 1 184 ? -2 11.93 -10.266 1 91.12 184 VAL B N 1
ATOM 4329 C CA . VAL B 1 184 ? -3.193 11.32 -9.703 1 91.12 184 VAL B CA 1
ATOM 4330 C C . VAL B 1 184 ? -2.982 11.062 -8.211 1 91.12 184 VAL B C 1
ATOM 4332 O O . VAL B 1 184 ? -1.88 11.25 -7.691 1 91.12 184 VAL B O 1
ATOM 4335 N N . LYS B 1 185 ? -4.059 10.766 -7.586 1 94.38 185 LYS B N 1
ATOM 4336 C CA . LYS B 1 185 ? -4 10.484 -6.156 1 94.38 185 LYS B CA 1
ATOM 4337 C C . LYS B 1 185 ? -2.99 9.383 -5.855 1 94.38 185 LYS B C 1
ATOM 4339 O O . LYS B 1 185 ? -2.971 8.344 -6.527 1 94.38 185 LYS B O 1
ATOM 4344 N N . LYS B 1 186 ? -2.15 9.609 -4.883 1 94.25 186 LYS B N 1
ATOM 4345 C CA . LYS B 1 186 ? -1.111 8.656 -4.508 1 94.25 186 LYS B CA 1
ATOM 4346 C C . LYS B 1 186 ? -1.135 8.375 -3.01 1 94.25 186 LYS B C 1
ATOM 4348 O O . LYS B 1 186 ? -1.673 9.164 -2.232 1 94.25 186 LYS B O 1
ATOM 4353 N N . ILE B 1 187 ? -0.624 7.23 -2.641 1 93.25 187 ILE B N 1
ATOM 4354 C CA . ILE B 1 187 ? -0.45 6.82 -1.252 1 93.25 187 ILE B CA 1
ATOM 4355 C C . ILE B 1 187 ? 1.014 6.469 -0.996 1 93.25 187 ILE B C 1
ATOM 4357 O O . ILE B 1 187 ? 1.672 5.867 -1.846 1 93.25 187 ILE B O 1
ATOM 4361 N N . ASP B 1 188 ? 1.519 6.895 0.096 1 92 188 ASP B N 1
ATOM 4362 C CA . ASP B 1 188 ? 2.875 6.57 0.527 1 92 188 ASP B CA 1
ATOM 4363 C C . ASP B 1 188 ? 2.889 6.07 1.97 1 92 188 ASP B C 1
ATOM 4365 O O . ASP B 1 188 ? 2.439 6.77 2.879 1 92 188 ASP B O 1
ATOM 4369 N N . VAL B 1 189 ? 3.375 4.844 2.152 1 88.31 189 VAL B N 1
ATOM 4370 C CA . VAL B 1 189 ? 3.549 4.273 3.486 1 88.31 189 VAL B CA 1
ATOM 4371 C C . VAL B 1 189 ? 4.984 4.484 3.955 1 88.31 189 VAL B C 1
ATOM 4373 O O . VAL B 1 189 ? 5.934 4.105 3.264 1 88.31 189 VAL B O 1
ATOM 4376 N N . CYS B 1 190 ? 5.148 5.078 5.113 1 87.12 190 CYS B N 1
ATOM 4377 C CA . CYS B 1 190 ? 6.496 5.352 5.602 1 87.12 190 CYS B CA 1
ATOM 4378 C C . CYS B 1 190 ? 6.543 5.301 7.125 1 87.12 190 CYS B C 1
ATOM 4380 O O . CYS B 1 190 ? 5.539 4.988 7.77 1 87.12 190 CYS B O 1
ATOM 4382 N N . LEU B 1 191 ? 7.754 5.512 7.625 1 87 191 LEU B N 1
ATOM 4383 C CA . LEU B 1 191 ? 7.973 5.516 9.062 1 87 191 LEU B CA 1
ATOM 4384 C C . LEU B 1 191 ? 8.227 6.93 9.578 1 87 191 LEU B C 1
ATOM 4386 O O . LEU B 1 191 ? 8.859 7.734 8.891 1 87 191 LEU B O 1
ATOM 4390 N N . VAL B 1 192 ? 7.766 7.102 10.758 1 92.81 192 VAL B N 1
ATOM 4391 C CA . VAL B 1 192 ? 8.07 8.367 11.422 1 92.81 192 VAL B CA 1
ATOM 4392 C C . VAL B 1 192 ? 9.562 8.43 11.758 1 92.81 192 VAL B C 1
ATOM 4394 O O . VAL B 1 192 ? 10.148 7.434 12.195 1 92.81 192 VAL B O 1
ATOM 4397 N N . VAL B 1 193 ? 10.148 9.57 11.461 1 93.75 193 VAL B N 1
ATOM 4398 C CA . VAL B 1 193 ? 11.508 9.836 11.906 1 93.75 193 VAL B CA 1
ATOM 4399 C C . VAL B 1 193 ? 11.484 10.531 13.266 1 93.75 193 VAL B C 1
ATOM 4401 O O . VAL B 1 193 ? 11.086 11.695 13.367 1 93.75 193 VAL B O 1
ATOM 4404 N N . SER B 1 194 ? 11.914 9.82 14.219 1 92.75 194 SER B N 1
ATOM 4405 C CA . SER B 1 194 ? 11.93 10.383 15.562 1 92.75 194 SER B CA 1
ATOM 4406 C C . SER B 1 194 ? 12.898 11.555 15.656 1 92.75 194 SER B C 1
ATOM 4408 O O . SER B 1 194 ? 13.789 11.703 14.812 1 92.75 194 SER B O 1
ATOM 4410 N N . GLN B 1 195 ? 12.703 12.359 16.656 1 91.62 195 GLN B N 1
ATOM 4411 C CA . GLN B 1 195 ? 13.539 13.539 16.844 1 91.62 195 GLN B CA 1
ATOM 4412 C C . GLN B 1 195 ? 15.016 13.164 16.922 1 91.62 195 GLN B C 1
ATOM 4414 O O . GLN B 1 195 ? 15.867 13.852 16.359 1 91.62 195 GLN B O 1
ATOM 4419 N N . GLU B 1 196 ? 15.297 12.07 17.531 1 91.12 196 GLU B N 1
ATOM 4420 C CA . GLU B 1 196 ? 16.672 11.633 17.734 1 91.12 196 GLU B CA 1
ATOM 4421 C C . GLU B 1 196 ? 17.328 11.219 16.422 1 91.12 196 GLU B C 1
ATOM 4423 O O . GLU B 1 196 ? 18.547 11.242 16.297 1 91.12 196 GLU B O 1
ATOM 4428 N N . ASN B 1 197 ? 16.516 10.938 15.461 1 91.62 197 ASN B N 1
ATOM 4429 C CA . ASN B 1 197 ? 17.047 10.391 14.227 1 91.62 197 ASN B CA 1
ATOM 4430 C C . ASN B 1 197 ? 17.047 11.422 13.102 1 91.62 197 ASN B C 1
ATOM 4432 O O . ASN B 1 197 ? 17.516 11.148 12 1 91.62 197 ASN B O 1
ATOM 4436 N N . ARG B 1 198 ? 16.594 12.586 13.391 1 93.44 198 ARG B N 1
ATOM 4437 C CA . ARG B 1 198 ? 16.469 13.594 12.344 1 93.44 198 ARG B CA 1
ATOM 4438 C C . ARG B 1 198 ? 17.828 13.992 11.789 1 93.44 198 ARG B C 1
ATOM 4440 O O . ARG B 1 198 ? 18 14.102 10.57 1 93.44 198 ARG B O 1
ATOM 4447 N N . SER B 1 199 ? 18.766 14.172 12.688 1 92.25 199 SER B N 1
ATOM 4448 C CA . SER B 1 199 ? 20.109 14.539 12.258 1 92.25 199 SER B CA 1
ATOM 4449 C C . SER B 1 199 ? 20.75 13.422 11.453 1 92.25 199 SER B C 1
ATOM 4451 O O . SER B 1 199 ? 21.516 13.688 10.508 1 92.25 199 SER B O 1
ATOM 4453 N N . LEU B 1 200 ? 20.484 12.297 11.836 1 90.69 200 LEU B N 1
ATOM 4454 C CA . LEU B 1 200 ? 21.047 11.141 11.141 1 90.69 200 LEU B CA 1
ATOM 4455 C C . LEU B 1 200 ? 20.531 11.07 9.711 1 90.69 200 LEU B C 1
ATOM 4457 O O . LEU B 1 200 ? 21.281 10.711 8.797 1 90.69 200 LEU B O 1
ATOM 4461 N N . VAL B 1 201 ? 19.266 11.32 9.578 1 90.31 201 VAL B N 1
ATOM 4462 C CA . VAL B 1 201 ? 18.672 11.289 8.25 1 90.31 201 VAL B CA 1
ATOM 4463 C C . VAL B 1 201 ? 19.328 12.344 7.363 1 90.31 201 VAL B C 1
ATOM 4465 O O . VAL B 1 201 ? 19.672 12.07 6.207 1 90.31 201 VAL B O 1
ATOM 4468 N N . ALA B 1 202 ? 19.531 13.5 7.871 1 90.94 202 ALA B N 1
ATOM 4469 C CA . ALA B 1 202 ? 20.203 14.57 7.121 1 90.94 202 ALA B CA 1
ATOM 4470 C C . ALA B 1 202 ? 21.625 14.164 6.734 1 90.94 202 ALA B C 1
ATOM 4472 O O . ALA B 1 202 ? 22.062 14.43 5.617 1 90.94 202 ALA B O 1
ATOM 4473 N N . GLU B 1 203 ? 22.297 13.547 7.633 1 88.69 203 GLU B N 1
ATOM 4474 C CA . GLU B 1 203 ? 23.656 13.094 7.383 1 88.69 203 GLU B CA 1
ATOM 4475 C C . GLU B 1 203 ? 23.688 12.031 6.281 1 88.69 203 GLU B C 1
ATOM 4477 O O . GLU B 1 203 ? 24.609 12.016 5.461 1 88.69 203 GLU B O 1
ATOM 4482 N N . ARG B 1 204 ? 22.734 11.172 6.371 1 85.75 204 ARG B N 1
ATOM 4483 C CA . ARG B 1 204 ? 22.656 10.148 5.336 1 85.75 204 ARG B CA 1
ATOM 4484 C C . ARG B 1 204 ? 22.484 10.766 3.955 1 85.75 204 ARG B C 1
ATOM 4486 O O . ARG B 1 204 ? 23.156 10.367 3.002 1 85.75 204 ARG B O 1
ATOM 4493 N N . HIS B 1 205 ? 21.625 11.703 3.881 1 85.69 205 HIS B N 1
ATOM 4494 C CA . HIS B 1 205 ? 21.422 12.383 2.605 1 85.69 205 HIS B CA 1
ATOM 4495 C C . HIS B 1 205 ? 22.688 13.117 2.166 1 85.69 205 HIS B C 1
ATOM 4497 O O . HIS B 1 205 ? 22.984 13.172 0.973 1 85.69 205 HIS B O 1
ATOM 4503 N N . ARG B 1 206 ? 23.391 13.688 3.119 1 86.12 206 ARG B N 1
ATOM 4504 C CA . ARG B 1 206 ? 24.656 14.344 2.807 1 86.12 206 ARG B CA 1
ATOM 4505 C C . ARG B 1 206 ? 25.656 13.359 2.213 1 86.12 206 ARG B C 1
ATOM 4507 O O . ARG B 1 206 ? 26.297 13.648 1.195 1 86.12 206 ARG B O 1
ATOM 4514 N N . LYS B 1 207 ? 25.766 12.242 2.82 1 80.25 207 LYS B N 1
ATOM 4515 C CA . LYS B 1 207 ? 26.703 11.219 2.381 1 80.25 207 LYS B CA 1
ATOM 4516 C C . LYS B 1 207 ? 26.344 10.695 0.994 1 80.25 207 LYS B C 1
ATOM 4518 O O . LYS B 1 207 ? 27.234 10.43 0.175 1 80.25 207 LYS B O 1
ATOM 4523 N N . ASP B 1 208 ? 25.094 10.531 0.842 1 75.62 208 ASP B N 1
ATOM 4524 C CA . ASP B 1 208 ? 24.625 10.008 -0.435 1 75.62 208 ASP B CA 1
ATOM 4525 C C . ASP B 1 208 ? 24.906 10.984 -1.571 1 75.62 208 ASP B C 1
ATOM 4527 O O . ASP B 1 208 ? 24.891 10.602 -2.744 1 75.62 208 ASP B O 1
ATOM 4531 N N . ASN B 1 209 ? 25.109 12.203 -1.201 1 76.06 209 ASN B N 1
ATOM 4532 C CA . ASN B 1 209 ? 25.344 13.227 -2.217 1 76.06 209 ASN B CA 1
ATOM 4533 C C . ASN B 1 209 ? 26.75 13.781 -2.152 1 76.06 209 ASN B C 1
ATOM 4535 O O . ASN B 1 209 ? 27.016 14.898 -2.598 1 76.06 209 ASN B O 1
ATOM 4539 N N . GLN B 1 210 ? 27.625 13.102 -1.566 1 70.88 210 GLN B N 1
ATOM 4540 C CA . GLN B 1 210 ? 29 13.57 -1.368 1 70.88 210 GLN B CA 1
ATOM 4541 C C . GLN B 1 210 ? 29.672 13.859 -2.701 1 70.88 210 GLN B C 1
ATOM 4543 O O . GLN B 1 210 ? 30.5 14.773 -2.803 1 70.88 210 GLN B O 1
ATOM 4548 N N . ASP B 1 211 ? 29.359 13 -3.605 1 60.56 211 ASP B N 1
ATOM 4549 C CA . ASP B 1 211 ? 30.031 13.219 -4.883 1 60.56 211 ASP B CA 1
ATOM 4550 C C . ASP B 1 211 ? 29.453 14.438 -5.605 1 60.56 211 ASP B C 1
ATOM 4552 O O . ASP B 1 211 ? 30.047 14.93 -6.566 1 60.56 211 ASP B O 1
ATOM 4556 N N . CYS B 1 212 ? 28.25 14.805 -5.25 1 53.53 212 CYS B N 1
ATOM 4557 C CA . CYS B 1 212 ? 27.609 15.922 -5.941 1 53.53 212 CYS B CA 1
ATOM 4558 C C . CYS B 1 212 ? 27.922 17.25 -5.254 1 53.53 212 CYS B C 1
ATOM 4560 O O . CYS B 1 212 ? 27.078 18.141 -5.191 1 53.53 212 CYS B O 1
ATOM 4562 N N . VAL B 1 213 ? 29.062 17.312 -4.645 1 50.81 213 VAL B N 1
ATOM 4563 C CA . VAL B 1 213 ? 29.531 18.359 -3.752 1 50.81 213 VAL B CA 1
ATOM 4564 C C . VAL B 1 213 ? 29.266 19.734 -4.383 1 50.81 213 VAL B C 1
ATOM 4566 O O . VAL B 1 213 ? 29.156 20.734 -3.678 1 50.81 213 VAL B O 1
ATOM 4569 N N . GLN B 1 214 ? 29.484 19.828 -5.613 1 49.41 214 GLN B N 1
ATOM 4570 C CA . GLN B 1 214 ? 29.5 21.188 -6.113 1 49.41 214 GLN B CA 1
ATOM 4571 C C . GLN B 1 214 ? 28.172 21.891 -5.852 1 49.41 214 GLN B C 1
ATOM 4573 O O . GLN B 1 214 ? 28.141 23.109 -5.652 1 49.41 214 GLN B O 1
ATOM 4578 N N . LEU B 1 215 ? 27.109 21.188 -5.93 1 50.53 215 LEU B N 1
ATOM 4579 C CA . LEU B 1 215 ? 25.828 21.875 -5.969 1 50.53 215 LEU B CA 1
ATOM 4580 C C . LEU B 1 215 ? 25.156 21.875 -4.598 1 50.53 215 LEU B C 1
ATOM 4582 O O . LEU B 1 215 ? 24.516 22.859 -4.207 1 50.53 215 LEU B O 1
ATOM 4586 N N . LEU B 1 216 ? 25.203 20.734 -3.916 1 59.56 216 LEU B N 1
ATOM 4587 C CA . LEU B 1 216 ? 24.562 20.688 -2.609 1 59.56 216 LEU B CA 1
ATOM 4588 C C . LEU B 1 216 ? 25.578 20.812 -1.487 1 59.56 216 LEU B C 1
ATOM 4590 O O . LEU B 1 216 ? 26.562 20.062 -1.452 1 59.56 216 LEU B O 1
ATOM 4594 N N . ASN B 1 217 ? 25.703 22.094 -0.895 1 63.91 217 ASN B N 1
ATOM 4595 C CA . ASN B 1 217 ? 26.688 22.406 0.135 1 63.91 217 ASN B CA 1
ATOM 4596 C C . ASN B 1 217 ? 26.391 21.656 1.435 1 63.91 217 ASN B C 1
ATOM 4598 O O . ASN B 1 217 ? 25.219 21.438 1.776 1 63.91 217 ASN B O 1
ATOM 4602 N N . ASP B 1 218 ? 27.453 20.969 1.92 1 76.19 218 ASP B N 1
ATOM 4603 C CA . ASP B 1 218 ? 27.422 20.406 3.264 1 76.19 218 ASP B CA 1
ATOM 4604 C C . ASP B 1 218 ? 26.625 21.297 4.219 1 76.19 218 ASP B C 1
ATOM 4606 O O . ASP B 1 218 ? 25.938 20.781 5.109 1 76.19 218 ASP B O 1
ATOM 4610 N N . ARG B 1 219 ? 26.703 22.484 3.803 1 81.38 219 ARG B N 1
ATOM 4611 C CA . ARG B 1 219 ? 26.031 23.453 4.656 1 81.38 219 ARG B CA 1
ATOM 4612 C C . ARG B 1 219 ? 24.516 23.312 4.57 1 81.38 219 ARG B C 1
ATOM 4614 O O . ARG B 1 219 ? 23.812 23.531 5.559 1 81.38 219 ARG B O 1
ATOM 4621 N N . PHE B 1 220 ? 24.109 22.891 3.451 1 85.94 220 PHE B N 1
ATOM 4622 C CA . PHE B 1 220 ? 22.672 22.719 3.27 1 85.94 220 PHE B CA 1
ATOM 4623 C C . PHE B 1 220 ? 22.125 21.641 4.199 1 85.94 220 PHE B C 1
ATOM 4625 O O . PHE B 1 220 ? 21.156 21.859 4.922 1 85.94 220 PHE B O 1
ATOM 4632 N N . PHE B 1 221 ? 22.719 20.578 4.215 1 88.88 221 PHE B N 1
ATOM 4633 C CA . PHE B 1 221 ? 22.25 19.438 4.992 1 88.88 221 PHE B CA 1
ATOM 4634 C C . PHE B 1 221 ? 22.391 19.703 6.488 1 88.88 221 PHE B C 1
ATOM 4636 O O . PHE B 1 221 ? 21.531 19.297 7.277 1 88.88 221 PHE B O 1
ATOM 4643 N N . GLN B 1 222 ? 23.438 20.406 6.836 1 88.38 222 GLN B N 1
ATOM 4644 C CA . GLN B 1 222 ? 23.625 20.781 8.234 1 88.38 222 GLN B CA 1
ATOM 4645 C C . GLN B 1 222 ? 22.547 21.75 8.688 1 88.38 222 GLN B C 1
ATOM 4647 O O . GLN B 1 222 ? 22.031 21.656 9.805 1 88.38 222 GLN B O 1
ATOM 4652 N N . ASN B 1 223 ? 22.25 22.672 7.828 1 90.06 223 ASN B N 1
ATOM 4653 C CA . ASN B 1 223 ? 21.203 23.625 8.133 1 90.06 223 ASN B CA 1
ATOM 4654 C C . ASN B 1 223 ? 19.844 22.938 8.305 1 90.06 223 ASN B C 1
ATOM 4656 O O . ASN B 1 223 ? 19.078 23.281 9.203 1 90.06 223 ASN B O 1
ATOM 4660 N N . VAL B 1 224 ? 19.594 22.016 7.422 1 91 224 VAL B N 1
ATOM 4661 C CA . VAL B 1 224 ? 18.344 21.266 7.523 1 91 224 VAL B CA 1
ATOM 4662 C C . VAL B 1 224 ? 18.281 20.531 8.859 1 91 224 VAL B C 1
ATOM 4664 O O . VAL B 1 224 ? 17.266 20.547 9.539 1 91 224 VAL B O 1
ATOM 4667 N N . ALA B 1 225 ? 19.359 19.922 9.18 1 91.75 225 ALA B N 1
ATOM 4668 C CA . ALA B 1 225 ? 19.422 19.203 10.445 1 91.75 225 ALA B CA 1
ATOM 4669 C C . ALA B 1 225 ? 19.125 20.125 11.625 1 91.75 225 ALA B C 1
ATOM 4671 O O . ALA B 1 225 ? 18.375 19.766 12.531 1 91.75 225 ALA B O 1
ATOM 4672 N N . ASP B 1 226 ? 19.641 21.281 11.578 1 91.94 226 ASP B N 1
ATOM 4673 C CA . ASP B 1 226 ? 19.469 22.234 12.664 1 91.94 226 ASP B CA 1
ATOM 4674 C C . ASP B 1 226 ? 18.031 22.734 12.742 1 91.94 226 ASP B C 1
ATOM 4676 O O . ASP B 1 226 ? 17.438 22.812 13.828 1 91.94 226 ASP B O 1
ATOM 4680 N N . VAL B 1 227 ? 17.516 23.031 11.68 1 89.31 227 VAL B N 1
ATOM 4681 C CA . VAL B 1 227 ? 16.188 23.609 11.625 1 89.31 227 VAL B CA 1
ATOM 4682 C C . VAL B 1 227 ? 15.148 22.562 12.062 1 89.31 227 VAL B C 1
ATOM 4684 O O . VAL B 1 227 ? 14.266 22.859 12.875 1 89.31 227 VAL B O 1
ATOM 4687 N N . VAL B 1 228 ? 15.281 21.375 11.547 1 90.94 228 VAL B N 1
ATOM 4688 C CA . VAL B 1 228 ? 14.281 20.344 11.836 1 90.94 228 VAL B CA 1
ATOM 4689 C C . VAL B 1 228 ? 14.383 19.922 13.305 1 90.94 228 VAL B C 1
ATOM 4691 O O . VAL B 1 228 ? 13.375 19.594 13.93 1 90.94 228 VAL B O 1
ATOM 4694 N N . GLN B 1 229 ? 15.586 19.984 13.836 1 91.25 229 GLN B N 1
ATOM 4695 C CA . GLN B 1 229 ? 15.789 19.625 15.234 1 91.25 229 GLN B CA 1
ATOM 4696 C C . GLN B 1 229 ? 15.102 20.625 16.172 1 91.25 229 GLN B C 1
ATOM 4698 O O . GLN B 1 229 ? 14.656 20.25 17.266 1 91.25 229 GLN B O 1
ATOM 4703 N N . GLN B 1 230 ? 15.008 21.828 15.734 1 88.62 230 GLN B N 1
ATOM 4704 C CA . GLN B 1 230 ? 14.422 22.875 16.562 1 88.62 230 GLN B CA 1
ATOM 4705 C C . GLN B 1 230 ? 12.898 22.812 16.531 1 88.62 230 GLN B C 1
ATOM 4707 O O . GLN B 1 230 ? 12.234 23.328 17.438 1 88.62 230 GLN B O 1
ATOM 4712 N N . ARG B 1 231 ? 12.367 22.219 15.578 1 89.69 231 ARG B N 1
ATOM 4713 C CA . ARG B 1 231 ? 10.922 22.141 15.422 1 89.69 231 ARG B CA 1
ATOM 4714 C C . ARG B 1 231 ? 10.375 20.844 16 1 89.69 231 ARG B C 1
ATOM 4716 O O . ARG B 1 231 ? 9.859 19.984 15.266 1 89.69 231 ARG B O 1
ATOM 4723 N N . LYS B 1 232 ? 10.273 20.781 17.266 1 88.31 232 LYS B N 1
ATOM 4724 C CA . LYS B 1 232 ? 10 19.547 18 1 88.31 232 LYS B CA 1
ATOM 4725 C C . LYS B 1 232 ? 8.547 19.109 17.812 1 88.31 232 LYS B C 1
ATOM 4727 O O . LYS B 1 232 ? 8.227 17.938 17.984 1 88.31 232 LYS B O 1
ATOM 4732 N N . GLN B 1 233 ? 7.746 20.016 17.422 1 88.5 233 GLN B N 1
ATOM 4733 C CA . GLN B 1 233 ? 6.324 19.703 17.359 1 88.5 233 GLN B CA 1
ATOM 4734 C C . GLN B 1 233 ? 5.965 19.031 16.047 1 88.5 233 GLN B C 1
ATOM 4736 O O . GLN B 1 233 ? 4.883 18.453 15.906 1 88.5 233 GLN B O 1
ATOM 4741 N N . LEU B 1 234 ? 6.859 19.047 15.133 1 92.56 234 LEU B N 1
ATOM 4742 C CA . LEU B 1 234 ? 6.566 18.516 13.805 1 92.56 234 LEU B CA 1
ATOM 4743 C C . LEU B 1 234 ? 6.648 17 13.805 1 92.56 234 LEU B C 1
ATOM 4745 O O . LEU B 1 234 ? 7.48 16.406 14.5 1 92.56 234 LEU B O 1
ATOM 4749 N N . LEU B 1 235 ? 5.684 16.422 13.102 1 95 235 LEU B N 1
ATOM 4750 C CA . LEU B 1 235 ? 5.848 15.023 12.711 1 95 235 LEU B CA 1
ATOM 4751 C C . LEU B 1 235 ? 6.711 14.914 11.453 1 95 235 LEU B C 1
ATOM 4753 O O . LEU B 1 235 ? 6.395 15.516 10.422 1 95 235 LEU B O 1
ATOM 4757 N N . THR B 1 236 ? 7.805 14.133 11.602 1 95.44 236 THR B N 1
ATOM 4758 C CA . THR B 1 236 ? 8.734 14.078 10.477 1 95.44 236 THR B CA 1
ATOM 4759 C C . THR B 1 236 ? 8.828 12.656 9.922 1 95.44 236 THR B C 1
ATOM 4761 O O . THR B 1 236 ? 8.656 11.68 10.656 1 95.44 236 THR B O 1
ATOM 4764 N N . TYR B 1 237 ? 9.031 12.539 8.664 1 93.5 237 TYR B N 1
ATOM 4765 C CA . TYR B 1 237 ? 9.117 11.258 7.957 1 93.5 237 TYR B CA 1
ATOM 4766 C C . TYR B 1 237 ? 9.844 11.422 6.629 1 93.5 237 TYR B C 1
ATOM 4768 O O . TYR B 1 237 ? 10.047 12.539 6.152 1 93.5 237 TYR B O 1
ATOM 4776 N N . GLU B 1 238 ? 10.297 10.375 6.117 1 89.88 238 GLU B N 1
ATOM 4777 C CA . GLU B 1 238 ? 10.82 10.344 4.754 1 89.88 238 GLU B CA 1
ATOM 4778 C C . GLU B 1 238 ? 9.766 9.852 3.768 1 89.88 238 GLU B C 1
ATOM 4780 O O . GLU B 1 238 ? 9.312 8.711 3.852 1 89.88 238 GLU B O 1
ATOM 4785 N N . SER B 1 239 ? 9.344 10.703 2.959 1 88.5 239 SER B N 1
ATOM 4786 C CA . SER B 1 239 ? 8.281 10.406 2 1 88.5 239 SER B CA 1
ATOM 4787 C C . SER B 1 239 ? 8.641 10.906 0.606 1 88.5 239 SER B C 1
ATOM 4789 O O . SER B 1 239 ? 9.492 11.789 0.458 1 88.5 239 SER B O 1
ATOM 4791 N N . CYS B 1 240 ? 8.008 10.297 -0.363 1 83.38 240 CYS B N 1
ATOM 4792 C CA . CYS B 1 240 ? 8.195 10.75 -1.735 1 83.38 240 CYS B CA 1
ATOM 4793 C C . CYS B 1 240 ? 7.066 11.672 -2.17 1 83.38 240 CYS B C 1
ATOM 4795 O O . CYS B 1 240 ? 7.02 12.102 -3.324 1 83.38 240 CYS B O 1
ATOM 4797 N N . LEU B 1 241 ? 6.176 11.938 -1.295 1 87.44 241 LEU B N 1
ATOM 4798 C CA . LEU B 1 241 ? 5.121 12.898 -1.588 1 87.44 241 LEU B CA 1
ATOM 4799 C C . LEU B 1 241 ? 5.562 14.312 -1.245 1 87.44 241 LEU B C 1
ATOM 4801 O O . LEU B 1 241 ? 5.512 14.719 -0.082 1 87.44 241 LEU B O 1
ATOM 4805 N N . TYR B 1 242 ? 5.961 14.984 -2.346 1 83.12 242 TYR B N 1
ATOM 4806 C CA . TYR B 1 242 ? 6.504 16.328 -2.174 1 83.12 242 TYR B CA 1
ATOM 4807 C C . TYR B 1 242 ? 5.48 17.391 -2.566 1 83.12 242 TYR B C 1
ATOM 4809 O O . TYR B 1 242 ? 4.336 17.344 -2.113 1 83.12 242 TYR B O 1
ATOM 4817 N N . ASP B 1 243 ? 5.918 18.125 -3.572 1 82.5 243 ASP B N 1
ATOM 4818 C CA . ASP B 1 243 ? 5.109 19.25 -4.039 1 82.5 243 ASP B CA 1
ATOM 4819 C C . ASP B 1 243 ? 3.727 18.781 -4.484 1 82.5 243 ASP B C 1
ATOM 4821 O O . ASP B 1 243 ? 3.6 17.75 -5.145 1 82.5 243 ASP B O 1
ATOM 4825 N N . GLY B 1 244 ? 2.771 19.578 -4.082 1 88.75 244 GLY B N 1
ATOM 4826 C CA . GLY B 1 244 ? 1.397 19.25 -4.438 1 88.75 244 GLY B CA 1
ATOM 4827 C C . GLY B 1 244 ? 0.675 18.453 -3.373 1 88.75 244 GLY B C 1
ATOM 4828 O O . GLY B 1 244 ? -0.557 18.438 -3.336 1 88.75 244 GLY B O 1
ATOM 4829 N N . SER B 1 245 ? 1.493 17.797 -2.561 1 93.31 245 SER B N 1
ATOM 4830 C CA . SER B 1 245 ? 0.892 16.969 -1.525 1 93.31 245 SER B CA 1
ATOM 4831 C C . SER B 1 245 ? 0.557 17.781 -0.282 1 93.31 245 SER B C 1
ATOM 4833 O O . SER B 1 245 ? -0.076 17.281 0.647 1 93.31 245 SER B O 1
ATOM 4835 N N . SER B 1 246 ? 0.866 19.031 -0.324 1 96.44 246 SER B N 1
ATOM 4836 C CA . SER B 1 246 ? 0.53 19.875 0.812 1 96.44 246 SER B CA 1
ATOM 4837 C C . SER B 1 246 ? -0.967 19.844 1.1 1 96.44 246 SER B C 1
ATOM 4839 O O . SER B 1 246 ? -1.783 20 0.188 1 96.44 246 SER B O 1
ATOM 4841 N N . GLY B 1 247 ? -1.236 19.609 2.32 1 98.06 247 GLY B N 1
ATOM 4842 C CA . GLY B 1 247 ? -2.629 19.547 2.738 1 98.06 247 GLY B CA 1
ATOM 4843 C C . GLY B 1 247 ? -3.146 18.125 2.863 1 98.06 247 GLY B C 1
ATOM 4844 O O . GLY B 1 247 ? -4.285 17.906 3.285 1 98.06 247 GLY B O 1
ATOM 4845 N N . SER B 1 248 ? -2.287 17.172 2.574 1 98.31 248 SER B N 1
ATOM 4846 C CA . SER B 1 248 ? -2.678 15.766 2.643 1 98.31 248 SER B CA 1
ATOM 4847 C C . SER B 1 248 ? -2.826 15.305 4.086 1 98.31 248 SER B C 1
ATOM 4849 O O . SER B 1 248 ? -2.049 15.703 4.957 1 98.31 248 SER B O 1
ATOM 4851 N N . PRO B 1 249 ? -3.809 14.461 4.328 1 98.62 249 PRO B N 1
ATOM 4852 C CA . PRO B 1 249 ? -3.859 13.836 5.652 1 98.62 249 PRO B CA 1
ATOM 4853 C C . PRO B 1 249 ? -2.76 12.797 5.859 1 98.62 249 PRO B C 1
ATOM 4855 O O . PRO B 1 249 ? -2.398 12.086 4.922 1 98.62 249 PRO B O 1
ATOM 4858 N N . VAL B 1 250 ? -2.225 12.758 7.016 1 98.06 250 VAL B N 1
ATOM 4859 C CA . VAL B 1 250 ? -1.291 11.727 7.465 1 98.06 250 VAL B CA 1
ATOM 4860 C C . VAL B 1 250 ? -1.995 10.773 8.43 1 98.06 250 VAL B C 1
ATOM 4862 O O . VAL B 1 250 ? -2.461 11.188 9.492 1 98.06 250 VAL B O 1
ATOM 4865 N N . PHE B 1 251 ? -2.076 9.477 8.047 1 97.75 251 PHE B N 1
ATOM 4866 C CA . PHE B 1 251 ? -2.785 8.477 8.836 1 97.75 251 PHE B CA 1
ATOM 4867 C C . PHE B 1 251 ? -1.806 7.605 9.617 1 97.75 251 PHE B C 1
ATOM 4869 O O . PHE B 1 251 ? -0.697 7.336 9.148 1 97.75 251 PHE B O 1
ATOM 4876 N N . ASN B 1 252 ? -2.256 7.191 10.742 1 94.38 252 ASN B N 1
ATOM 4877 C CA . ASN B 1 252 ? -1.521 6.113 11.398 1 94.38 252 ASN B CA 1
ATOM 4878 C C . ASN B 1 252 ? -2.039 4.742 10.977 1 94.38 252 ASN B C 1
ATOM 4880 O O . ASN B 1 252 ? -2.879 4.641 10.078 1 94.38 252 ASN B O 1
ATOM 4884 N N . GLU B 1 253 ? -1.578 3.725 11.578 1 86.44 253 GLU B N 1
ATOM 4885 C CA . GLU B 1 253 ? -1.879 2.348 11.195 1 86.44 253 GLU B CA 1
ATOM 4886 C C . GLU B 1 253 ? -3.348 2.014 11.438 1 86.44 253 GLU B C 1
ATOM 4888 O O . GLU B 1 253 ? -3.9 1.117 10.797 1 86.44 253 GLU B O 1
ATOM 4893 N N . ASP B 1 254 ? -3.918 2.773 12.289 1 90.5 254 ASP B N 1
ATOM 4894 C CA . ASP B 1 254 ? -5.32 2.523 12.617 1 90.5 254 ASP B CA 1
ATOM 4895 C C . ASP B 1 254 ? -6.246 3.326 11.711 1 90.5 254 ASP B C 1
ATOM 4897 O O . ASP B 1 254 ? -7.469 3.215 11.805 1 90.5 254 ASP B O 1
ATOM 4901 N N . GLY B 1 255 ? -5.699 4.141 10.859 1 94.56 255 GLY B N 1
ATOM 4902 C CA . GLY B 1 255 ? -6.504 4.941 9.945 1 94.56 255 GLY B CA 1
ATOM 4903 C C . GLY B 1 255 ? -6.953 6.258 10.555 1 94.56 255 GLY B C 1
ATOM 4904 O O . GLY B 1 255 ? -7.891 6.887 10.055 1 94.56 255 GLY B O 1
ATOM 4905 N N . ASN B 1 256 ? -6.352 6.621 11.656 1 96.81 256 ASN B N 1
ATOM 4906 C CA . ASN B 1 256 ? -6.648 7.926 12.242 1 96.81 256 ASN B CA 1
ATOM 4907 C C . ASN B 1 256 ? -5.73 9.008 11.688 1 96.81 256 ASN B C 1
ATOM 4909 O O . ASN B 1 256 ? -4.547 8.766 11.453 1 96.81 256 ASN B O 1
ATOM 4913 N N . VAL B 1 257 ? -6.316 10.203 11.547 1 98.06 257 VAL B N 1
ATOM 4914 C CA . VAL B 1 257 ? -5.516 11.336 11.094 1 98.06 257 VAL B CA 1
ATOM 4915 C C . VAL B 1 257 ? -4.66 11.859 12.242 1 98.06 257 VAL B C 1
ATOM 4917 O O . VAL B 1 257 ? -5.18 12.211 13.305 1 98.06 257 VAL B O 1
ATOM 4920 N N . VAL B 1 258 ? -3.344 11.961 11.984 1 97.56 258 VAL B N 1
ATOM 4921 C CA . VAL B 1 258 ? -2.471 12.383 13.078 1 97.56 258 VAL B CA 1
ATOM 4922 C C . VAL B 1 258 ? -1.78 13.695 12.719 1 97.56 258 VAL B C 1
ATOM 4924 O O . VAL B 1 258 ? -1.273 14.398 13.594 1 97.56 258 VAL B O 1
ATOM 4927 N N . ALA B 1 259 ? -1.745 13.992 11.438 1 97.38 259 ALA B N 1
ATOM 4928 C CA . ALA B 1 259 ? -1.107 15.219 10.977 1 97.38 259 ALA B CA 1
ATOM 4929 C C . ALA B 1 259 ? -1.612 15.617 9.594 1 97.38 259 ALA B C 1
ATOM 4931 O O . ALA B 1 259 ? -2.35 14.859 8.953 1 97.38 259 ALA B O 1
ATOM 4932 N N . MET B 1 260 ? -1.354 16.781 9.25 1 97.88 260 MET B N 1
ATOM 4933 C CA . MET B 1 260 ? -1.502 17.266 7.879 1 97.88 260 MET B CA 1
ATOM 4934 C C . MET B 1 260 ? -0.141 17.531 7.246 1 97.88 260 MET B C 1
ATOM 4936 O O . MET B 1 260 ? 0.65 18.312 7.773 1 97.88 260 MET B O 1
ATOM 4940 N N . HIS B 1 261 ? 0.123 16.859 6.117 1 97.19 261 HIS B N 1
ATOM 4941 C CA . HIS B 1 261 ? 1.375 17.062 5.398 1 97.19 261 HIS B CA 1
ATOM 4942 C C . HIS B 1 261 ? 1.509 18.5 4.918 1 97.19 261 HIS B C 1
ATOM 4944 O O . HIS B 1 261 ? 0.589 19.047 4.301 1 97.19 261 HIS B O 1
ATOM 4950 N N . SER B 1 262 ? 2.691 19.062 5.18 1 95.19 262 SER B N 1
ATOM 4951 C CA . SER B 1 262 ? 2.777 20.5 4.926 1 95.19 262 SER B CA 1
ATOM 4952 C C . SER B 1 262 ? 4.02 20.844 4.109 1 95.19 262 SER B C 1
ATOM 4954 O O . SER B 1 262 ? 4.055 21.875 3.424 1 95.19 262 SER B O 1
ATOM 4956 N N . GLY B 1 263 ? 5.016 20.016 4.258 1 92 263 GLY B N 1
ATOM 4957 C CA . GLY B 1 263 ? 6.191 20.391 3.49 1 92 263 GLY B CA 1
ATOM 4958 C C . GLY B 1 263 ? 7.375 19.469 3.73 1 92 263 GLY B C 1
ATOM 4959 O O . GLY B 1 263 ? 7.223 18.391 4.301 1 92 263 GLY B O 1
ATOM 4960 N N . GLY B 1 264 ? 8.469 19.906 3.174 1 92.06 264 GLY B N 1
ATOM 4961 C CA . GLY B 1 264 ? 9.734 19.203 3.289 1 92.06 264 GLY B CA 1
ATOM 4962 C C . GLY B 1 264 ? 10.922 20.047 2.854 1 92.06 264 GLY B C 1
ATOM 4963 O O . GLY B 1 264 ? 10.766 21.219 2.504 1 92.06 264 GLY B O 1
ATOM 4964 N N . TYR B 1 265 ? 12.07 19.484 3.014 1 91.5 265 TYR B N 1
ATOM 4965 C CA . TYR B 1 265 ? 13.328 20.125 2.635 1 91.5 265 TYR B CA 1
ATOM 4966 C C . TYR B 1 265 ? 13.898 19.484 1.369 1 91.5 265 TYR B C 1
ATOM 4968 O O . TYR B 1 265 ? 14.656 18.516 1.438 1 91.5 265 TYR B O 1
ATOM 4976 N N . LEU B 1 266 ? 13.586 20.188 0.308 1 87.81 266 LEU B N 1
ATOM 4977 C CA . LEU B 1 266 ? 13.82 19.609 -1.013 1 87.81 266 LEU B CA 1
ATOM 4978 C C . LEU B 1 266 ? 15.211 19.984 -1.525 1 87.81 266 LEU B C 1
ATOM 4980 O O . LEU B 1 266 ? 15.758 21.016 -1.142 1 87.81 266 LEU B O 1
ATOM 4984 N N . TYR B 1 267 ? 15.797 19.094 -2.355 1 83.88 267 TYR B N 1
ATOM 4985 C CA . TYR B 1 267 ? 17.031 19.359 -3.088 1 83.88 267 TYR B CA 1
ATOM 4986 C C . TYR B 1 267 ? 17.078 18.562 -4.383 1 83.88 267 TYR B C 1
ATOM 4988 O O . TYR B 1 267 ? 16.328 17.594 -4.551 1 83.88 267 TYR B O 1
ATOM 4996 N N . ASN B 1 268 ? 17.828 19.031 -5.34 1 82 268 ASN B N 1
ATOM 4997 C CA . ASN B 1 268 ? 18.062 18.281 -6.57 1 82 268 ASN B CA 1
ATOM 4998 C C . ASN B 1 268 ? 19.422 17.578 -6.539 1 82 268 ASN B C 1
ATOM 5000 O O . ASN B 1 268 ? 20.406 18.141 -6.094 1 82 268 ASN B O 1
ATOM 5004 N N . ASP B 1 269 ? 19.312 16.297 -6.953 1 74.12 269 ASP B N 1
ATOM 5005 C CA . ASP B 1 269 ? 20.594 15.594 -7.031 1 74.12 269 ASP B CA 1
ATOM 5006 C C . ASP B 1 269 ? 21.344 15.969 -8.305 1 74.12 269 ASP B C 1
ATOM 5008 O O . ASP B 1 269 ? 20.922 16.844 -9.055 1 74.12 269 ASP B O 1
ATOM 5012 N N . ALA B 1 270 ? 22.562 15.305 -8.484 1 71.12 270 ALA B N 1
ATOM 5013 C CA . ALA B 1 270 ? 23.438 15.633 -9.609 1 71.12 270 ALA B CA 1
ATOM 5014 C C . ALA B 1 270 ? 22.75 15.359 -10.945 1 71.12 270 ALA B C 1
ATOM 5016 O O . ALA B 1 270 ? 23.062 16 -11.953 1 71.12 270 ALA B O 1
ATOM 5017 N N . LYS B 1 271 ? 21.766 14.516 -10.977 1 74.12 271 LYS B N 1
ATOM 5018 C CA . LYS B 1 271 ? 21.062 14.156 -12.203 1 74.12 271 LYS B CA 1
ATOM 5019 C C . LYS B 1 271 ? 19.812 15.016 -12.391 1 74.12 271 LYS B C 1
ATOM 5021 O O . LYS B 1 271 ? 19.047 14.797 -13.32 1 74.12 271 LYS B O 1
ATOM 5026 N N . GLY B 1 272 ? 19.578 15.93 -11.484 1 74.94 272 GLY B N 1
ATOM 5027 C CA . GLY B 1 272 ? 18.438 16.828 -11.586 1 74.94 272 GLY B CA 1
ATOM 5028 C C . GLY B 1 272 ? 17.172 16.25 -10.977 1 74.94 272 GLY B C 1
ATOM 5029 O O . GLY B 1 272 ? 16.094 16.828 -11.125 1 74.94 272 GLY B O 1
ATOM 5030 N N . GLN B 1 273 ? 17.312 15.141 -10.359 1 76.5 273 GLN B N 1
ATOM 5031 C CA . GLN B 1 273 ? 16.141 14.539 -9.727 1 76.5 273 GLN B CA 1
ATOM 5032 C C . GLN B 1 273 ? 15.844 15.188 -8.383 1 76.5 273 GLN B C 1
ATOM 5034 O O . GLN B 1 273 ? 16.766 15.492 -7.613 1 76.5 273 GLN B O 1
ATOM 5039 N N . ARG B 1 274 ? 14.602 15.445 -8.141 1 81.25 274 ARG B N 1
ATOM 5040 C CA . ARG B 1 274 ? 14.164 16.094 -6.91 1 81.25 274 ARG B CA 1
ATOM 5041 C C . ARG B 1 274 ? 14.094 15.102 -5.754 1 81.25 274 ARG B C 1
ATOM 5043 O O . ARG B 1 274 ? 13.594 13.992 -5.918 1 81.25 274 ARG B O 1
ATOM 5050 N N . HIS B 1 275 ? 14.68 15.539 -4.625 1 82.19 275 HIS B N 1
ATOM 5051 C CA . HIS B 1 275 ? 14.641 14.789 -3.379 1 82.19 275 HIS B CA 1
ATOM 5052 C C . HIS B 1 275 ? 14.258 15.68 -2.203 1 82.19 275 HIS B C 1
ATOM 5054 O O . HIS B 1 275 ? 14.195 16.906 -2.344 1 82.19 275 HIS B O 1
ATOM 5060 N N . SER B 1 276 ? 13.922 15.039 -1.152 1 88.31 276 SER B N 1
ATOM 5061 C CA . SER B 1 276 ? 13.703 15.742 0.108 1 88.31 276 SER B CA 1
ATOM 5062 C C . SER B 1 276 ? 14.5 15.102 1.241 1 88.31 276 SER B C 1
ATOM 5064 O O . SER B 1 276 ? 14.531 13.875 1.372 1 88.31 276 SER B O 1
ATOM 5066 N N . VAL B 1 277 ? 15.227 15.883 1.937 1 90.12 277 VAL B N 1
ATOM 5067 C CA . VAL B 1 277 ? 15.953 15.367 3.09 1 90.12 277 VAL B CA 1
ATOM 5068 C C . VAL B 1 277 ? 14.969 14.734 4.078 1 90.12 277 VAL B C 1
ATOM 5070 O O . VAL B 1 277 ? 15.172 13.609 4.535 1 90.12 277 VAL B O 1
ATOM 5073 N N . ILE B 1 278 ? 13.969 15.453 4.328 1 93.19 278 ILE B N 1
ATOM 5074 C CA . ILE B 1 278 ? 12.969 15.055 5.312 1 93.19 278 ILE B CA 1
ATOM 5075 C C . ILE B 1 278 ? 11.68 15.844 5.09 1 93.19 278 ILE B C 1
ATOM 5077 O O . ILE B 1 278 ? 11.727 17.031 4.77 1 93.19 278 ILE B O 1
ATOM 5081 N N . GLU B 1 279 ? 10.578 15.156 5.148 1 94.56 279 GLU B N 1
ATOM 5082 C CA . GLU B 1 279 ? 9.25 15.766 5.055 1 94.56 279 GLU B CA 1
ATOM 5083 C C . GLU B 1 279 ? 8.617 15.914 6.438 1 94.56 279 GLU B C 1
ATOM 5085 O O . GLU B 1 279 ? 9.062 15.297 7.402 1 94.56 279 GLU B O 1
ATOM 5090 N N . PHE B 1 280 ? 7.566 16.812 6.504 1 94.56 280 PHE B N 1
ATOM 5091 C CA . PHE B 1 280 ? 6.957 17.031 7.812 1 94.56 280 PHE B CA 1
ATOM 5092 C C . PHE B 1 280 ? 5.477 17.359 7.672 1 94.56 280 PHE B C 1
ATOM 5094 O O . PHE B 1 280 ? 5.031 17.781 6.602 1 94.56 280 PHE B O 1
ATOM 5101 N N . GLY B 1 281 ? 4.754 17.109 8.695 1 95.44 281 GLY B N 1
ATOM 5102 C CA . GLY B 1 281 ? 3.367 17.516 8.859 1 95.44 281 GLY B CA 1
ATOM 5103 C C . GLY B 1 281 ? 3.088 18.156 10.211 1 95.44 281 GLY B C 1
ATOM 5104 O O . GLY B 1 281 ? 3.775 17.859 11.195 1 95.44 281 GLY B O 1
ATOM 5105 N N . TYR B 1 282 ? 2.18 19.031 10.242 1 95.62 282 TYR B N 1
ATOM 5106 C CA . TYR B 1 282 ? 1.726 19.609 11.508 1 95.62 282 TYR B CA 1
ATOM 5107 C C . TYR B 1 282 ? 0.737 18.688 12.203 1 95.62 282 TYR B C 1
ATOM 5109 O O . TYR B 1 282 ? -0.154 18.125 11.562 1 95.62 282 TYR B O 1
ATOM 5117 N N . PRO B 1 283 ? 0.909 18.594 13.484 1 95.62 283 PRO B N 1
ATOM 5118 C CA . PRO B 1 283 ? -0.022 17.719 14.211 1 95.62 283 PRO B CA 1
ATOM 5119 C C . PRO B 1 283 ? -1.479 18.141 14.031 1 95.62 283 PRO B C 1
ATOM 5121 O O . PRO B 1 283 ? -1.796 19.328 14.102 1 95.62 283 PRO B O 1
ATOM 5124 N N . PHE B 1 284 ? -2.258 17.188 13.844 1 96.75 284 PHE B N 1
ATOM 5125 C CA . PHE B 1 284 ? -3.668 17.391 13.539 1 96.75 284 PHE B CA 1
ATOM 5126 C C . PHE B 1 284 ? -4.371 18.109 14.68 1 96.75 284 PHE B C 1
ATOM 5128 O O . PHE B 1 284 ? -5.145 19.047 14.453 1 96.75 284 PHE B O 1
ATOM 5135 N N . ILE B 1 285 ? -4.105 17.797 15.906 1 94.88 285 ILE B N 1
ATOM 5136 C CA . ILE B 1 285 ? -4.758 18.359 17.078 1 94.88 285 ILE B CA 1
ATOM 5137 C C . ILE B 1 285 ? -4.453 19.844 17.188 1 94.88 285 ILE B C 1
ATOM 5139 O O . ILE B 1 285 ? -5.328 20.641 17.531 1 94.88 285 ILE B O 1
ATOM 5143 N N . ASN B 1 286 ? -3.27 20.203 16.891 1 94.44 286 ASN B N 1
ATOM 5144 C CA . ASN B 1 286 ? -2.893 21.625 16.953 1 94.44 286 ASN B CA 1
ATOM 5145 C C . ASN B 1 286 ? -3.686 22.453 15.953 1 94.44 286 ASN B C 1
ATOM 5147 O O . ASN B 1 286 ? -4.09 23.578 16.266 1 94.44 286 ASN B O 1
ATOM 5151 N N . ILE B 1 287 ? -3.902 21.891 14.836 1 96.5 287 ILE B N 1
ATOM 5152 C CA . ILE B 1 287 ? -4.637 22.594 13.789 1 96.5 287 ILE B CA 1
ATOM 5153 C C . ILE B 1 287 ? -6.094 22.781 14.211 1 96.5 287 ILE B C 1
ATOM 5155 O O . ILE B 1 287 ? -6.648 23.875 14.109 1 96.5 287 ILE B O 1
ATOM 5159 N N . ILE B 1 288 ? -6.68 21.719 14.719 1 96.94 288 ILE B N 1
ATOM 5160 C CA . ILE B 1 288 ? -8.086 21.766 15.102 1 96.94 288 ILE B CA 1
ATOM 5161 C C . ILE B 1 288 ? -8.289 22.766 16.219 1 96.94 288 ILE B C 1
ATOM 5163 O O . ILE B 1 288 ? -9.266 23.531 16.219 1 96.94 288 ILE B O 1
ATOM 5167 N N . GLU B 1 289 ? -7.395 22.828 17.172 1 96.38 289 GLU B N 1
ATOM 5168 C CA . GLU B 1 289 ? -7.477 23.797 18.266 1 96.38 289 GLU B CA 1
ATOM 5169 C C . GLU B 1 289 ? -7.484 25.234 17.734 1 96.38 289 GLU B C 1
ATOM 5171 O O . GLU B 1 289 ? -8.281 26.062 18.188 1 96.38 289 GLU B O 1
ATOM 5176 N N . ARG B 1 290 ? -6.691 25.438 16.828 1 96.06 290 ARG B N 1
ATOM 5177 C CA . ARG B 1 290 ? -6.582 26.781 16.266 1 96.06 290 ARG B CA 1
ATOM 5178 C C . ARG B 1 290 ? -7.809 27.141 15.438 1 96.06 290 ARG B C 1
ATOM 5180 O O . ARG B 1 290 ? -8.242 28.297 15.414 1 96.06 290 ARG B O 1
ATOM 5187 N N . ILE B 1 291 ? -8.328 26.172 14.742 1 97.19 291 ILE B N 1
ATOM 5188 C CA . ILE B 1 291 ? -9.562 26.375 13.992 1 97.19 291 ILE B CA 1
ATOM 5189 C C . ILE B 1 291 ? -10.688 26.781 14.945 1 97.19 291 ILE B C 1
ATOM 5191 O O . ILE B 1 291 ? -11.391 27.766 14.703 1 97.19 291 ILE B O 1
ATOM 5195 N N . ILE B 1 292 ? -10.82 26.062 16.047 1 97.19 292 ILE B N 1
ATOM 5196 C CA . ILE B 1 292 ? -11.867 26.344 17.016 1 97.19 292 ILE B CA 1
ATOM 5197 C C . ILE B 1 292 ? -11.695 27.766 17.562 1 97.19 292 ILE B C 1
ATOM 5199 O O . ILE B 1 292 ? -12.656 28.531 17.625 1 97.19 292 ILE B O 1
ATOM 5203 N N . ILE B 1 293 ? -10.523 28.141 17.906 1 96.94 293 ILE B N 1
ATOM 5204 C CA . ILE B 1 293 ? -10.242 29.469 18.453 1 96.94 293 ILE B CA 1
ATOM 5205 C C . ILE B 1 293 ? -10.641 30.531 17.438 1 96.94 293 ILE B C 1
ATOM 5207 O O . ILE B 1 293 ? -11.336 31.5 17.781 1 96.94 293 ILE B O 1
ATOM 5211 N N . GLN B 1 294 ? -10.219 30.281 16.219 1 96.19 294 GLN B N 1
ATOM 5212 C CA . GLN B 1 294 ? -10.508 31.297 15.219 1 96.19 294 GLN B CA 1
ATOM 5213 C C . GLN B 1 294 ? -12.008 31.391 14.945 1 96.19 294 GLN B C 1
ATOM 5215 O O . GLN B 1 294 ? -12.531 32.469 14.703 1 96.19 294 GLN B O 1
ATOM 5220 N N . MET B 1 295 ? -12.727 30.266 14.914 1 96.5 295 MET B N 1
ATOM 5221 C CA . MET B 1 295 ? -14.164 30.297 14.688 1 96.5 295 MET B CA 1
ATOM 5222 C C . MET B 1 295 ? -14.875 31.078 15.789 1 96.5 295 MET B C 1
ATOM 5224 O O . MET B 1 295 ? -15.859 31.766 15.531 1 96.5 295 MET B O 1
ATOM 5228 N N . VAL B 1 296 ? -14.391 31.031 17.016 1 96.44 296 VAL B N 1
ATOM 5229 C CA . VAL B 1 296 ? -14.953 31.766 18.141 1 96.44 296 VAL B CA 1
ATOM 5230 C C . VAL B 1 296 ? -14.625 33.25 17.984 1 96.44 296 VAL B C 1
ATOM 5232 O O . VAL B 1 296 ? -15.523 34.094 18.031 1 96.44 296 VAL B O 1
ATOM 5235 N N . GLU B 1 297 ? -13.398 33.531 17.703 1 95.88 297 GLU B N 1
ATOM 5236 C CA . GLU B 1 297 ? -12.945 34.906 17.625 1 95.88 297 GLU B CA 1
ATOM 5237 C C . GLU B 1 297 ? -13.648 35.656 16.5 1 95.88 297 GLU B C 1
ATOM 5239 O O . GLU B 1 297 ? -13.906 36.844 16.594 1 95.88 297 GLU B O 1
ATOM 5244 N N . ARG B 1 298 ? -13.984 34.938 15.484 1 93.81 298 ARG B N 1
ATOM 5245 C CA . ARG B 1 298 ? -14.633 35.531 14.328 1 93.81 298 ARG B CA 1
ATOM 5246 C C . ARG B 1 298 ? -16.141 35.406 14.406 1 93.81 298 ARG B C 1
ATOM 5248 O O . ARG B 1 298 ? -16.859 35.812 13.484 1 93.81 298 ARG B O 1
ATOM 5255 N N . GLU B 1 299 ? -16.609 34.781 15.406 1 95 299 GLU B N 1
ATOM 5256 C CA . GLU B 1 299 ? -18.031 34.562 15.672 1 95 299 GLU B CA 1
ATOM 5257 C C . GLU B 1 299 ? -18.703 33.781 14.547 1 95 299 GLU B C 1
ATOM 5259 O O . GLU B 1 299 ? -19.797 34.125 14.117 1 95 299 GLU B O 1
ATOM 5264 N N . LYS B 1 300 ? -17.891 32.875 13.977 1 95 300 LYS B N 1
ATOM 5265 C CA . LYS B 1 300 ? -18.453 31.938 13.008 1 95 300 LYS B CA 1
ATOM 5266 C C . LYS B 1 300 ? -19.078 30.734 13.703 1 95 300 LYS B C 1
ATOM 5268 O O . LYS B 1 300 ? -18.609 29.609 13.523 1 95 300 LYS B O 1
ATOM 5273 N N . PHE B 1 301 ? -20.234 30.984 14.305 1 95.69 301 PHE B N 1
ATOM 5274 C CA . PHE B 1 301 ? -20.812 30.016 15.219 1 95.69 301 PHE B CA 1
ATOM 5275 C C . PHE B 1 301 ? -21.469 28.875 14.438 1 95.69 301 PHE B C 1
ATOM 5277 O O . PHE B 1 301 ? -21.578 27.75 14.938 1 95.69 301 PHE B O 1
ATOM 5284 N N . ASP B 1 302 ? -21.859 29.156 13.219 1 95 302 ASP B N 1
ATOM 5285 C CA . ASP B 1 302 ? -22.438 28.094 12.391 1 95 302 ASP B CA 1
ATOM 5286 C C . ASP B 1 302 ? -21.375 27.047 12.039 1 95 302 ASP B C 1
ATOM 5288 O O . ASP B 1 302 ? -21.656 25.844 12.078 1 95 302 ASP B O 1
ATOM 5292 N N . VAL B 1 303 ? -20.172 27.516 11.711 1 96.56 303 VAL B N 1
ATOM 5293 C CA . VAL B 1 303 ? -19.062 26.625 11.398 1 96.56 303 VAL B CA 1
ATOM 5294 C C . VAL B 1 303 ? -18.625 25.875 12.656 1 96.56 303 VAL B C 1
ATOM 5296 O O . VAL B 1 303 ? -18.391 24.672 12.609 1 96.56 303 VAL B O 1
ATOM 5299 N N . LEU B 1 304 ? -18.578 26.641 13.742 1 96.75 304 LEU B N 1
ATOM 5300 C CA . LEU B 1 304 ? -18.188 26.047 15.016 1 96.75 304 LEU B CA 1
ATOM 5301 C C . LEU B 1 304 ? -19.156 24.938 15.414 1 96.75 304 LEU B C 1
ATOM 5303 O O . LEU B 1 304 ? -18.719 23.875 15.867 1 96.75 304 LEU B O 1
ATOM 5307 N N . LYS B 1 305 ? -20.422 25.188 15.258 1 96 305 LYS B N 1
ATOM 5308 C CA . LYS B 1 305 ? -21.438 24.203 15.602 1 96 305 LYS B CA 1
ATOM 5309 C C . LYS B 1 305 ? -21.266 22.922 14.805 1 96 305 LYS B C 1
ATOM 5311 O O . LYS B 1 305 ? -21.359 21.828 15.359 1 96 305 LYS B O 1
ATOM 5316 N N . GLU B 1 306 ? -20.984 23.062 13.531 1 95.69 306 GLU B N 1
ATOM 5317 C CA . GLU B 1 306 ? -20.781 21.891 12.68 1 95.69 306 GLU B CA 1
ATOM 5318 C C . GLU B 1 306 ? -19.531 21.125 13.094 1 95.69 306 GLU B C 1
ATOM 5320 O O . GLU B 1 306 ? -19.516 19.891 13.07 1 95.69 306 GLU B O 1
ATOM 5325 N N . CYS B 1 307 ? -18.531 21.844 13.438 1 96.75 307 CYS B N 1
ATOM 5326 C CA . CYS B 1 307 ? -17.281 21.219 13.898 1 96.75 307 CYS B CA 1
ATOM 5327 C C . CYS B 1 307 ? -17.516 20.422 15.172 1 96.75 307 CYS B C 1
ATOM 5329 O O . CYS B 1 307 ? -17.109 19.266 15.266 1 96.75 307 CYS B O 1
ATOM 5331 N N . LEU B 1 308 ? -18.234 21.016 16.078 1 95.19 308 LEU B N 1
ATOM 5332 C CA . LEU B 1 308 ? -18.469 20.406 17.391 1 95.19 308 LEU B CA 1
ATOM 5333 C C . LEU B 1 308 ? -19.469 19.266 17.281 1 95.19 308 LEU B C 1
ATOM 5335 O O . LEU B 1 308 ? -19.469 18.344 18.109 1 95.19 308 LEU B O 1
ATOM 5339 N N . ALA B 1 309 ? -20.297 19.297 16.312 1 94.12 309 ALA B N 1
ATOM 5340 C CA . ALA B 1 309 ? -21.312 18.266 16.109 1 94.12 309 ALA B CA 1
ATOM 5341 C C . ALA B 1 309 ? -20.688 16.969 15.594 1 94.12 309 ALA B C 1
ATOM 5343 O O . ALA B 1 309 ? -21.266 15.891 15.727 1 94.12 309 ALA B O 1
ATOM 5344 N N . CYS B 1 310 ? -19.562 17.156 14.977 1 91.56 310 CYS B N 1
ATOM 5345 C CA . CYS B 1 310 ? -18.828 15.984 14.516 1 91.56 310 CYS B CA 1
ATOM 5346 C C . CYS B 1 310 ? -18.141 15.289 15.68 1 91.56 310 CYS B C 1
ATOM 5348 O O . CYS B 1 310 ? -16.984 15.586 15.984 1 91.56 310 CYS B O 1
ATOM 5350 N N . THR B 1 311 ? -18.766 14.352 16.266 1 86.62 311 THR B N 1
ATOM 5351 C CA . THR B 1 311 ? -18.281 13.711 17.484 1 86.62 311 THR B CA 1
ATOM 5352 C C . THR B 1 311 ? -17.125 12.75 17.156 1 86.62 311 THR B C 1
ATOM 5354 O O . THR B 1 311 ? -17.172 12.031 16.156 1 86.62 311 THR B O 1
ATOM 5357 N N . CYS B 1 312 ? -16.109 12.945 17.922 1 87.31 312 CYS B N 1
ATOM 5358 C CA . CYS B 1 312 ? -14.969 12.031 17.828 1 87.31 312 CYS B CA 1
ATOM 5359 C C . CYS B 1 312 ? -14.406 11.734 19.203 1 87.31 312 CYS B C 1
ATOM 5361 O O . CYS B 1 312 ? -14.742 12.406 20.188 1 87.31 312 CYS B O 1
ATOM 5363 N N . ASP B 1 313 ? -13.555 10.703 19.266 1 87.12 313 ASP B N 1
ATOM 5364 C CA . ASP B 1 313 ? -13.008 10.234 20.531 1 87.12 313 ASP B CA 1
ATOM 5365 C C . ASP B 1 313 ? -12.094 11.289 21.156 1 87.12 313 ASP B C 1
ATOM 5367 O O . ASP B 1 313 ? -11.898 11.297 22.375 1 87.12 313 ASP B O 1
ATOM 5371 N N . ARG B 1 314 ? -11.703 12.281 20.391 1 90.88 314 ARG B N 1
ATOM 5372 C CA . ARG B 1 314 ? -10.703 13.227 20.875 1 90.88 314 ARG B CA 1
ATOM 5373 C C . ARG B 1 314 ? -11.328 14.594 21.125 1 90.88 314 ARG B C 1
ATOM 5375 O O . ARG B 1 314 ? -10.617 15.578 21.344 1 90.88 314 ARG B O 1
ATOM 5382 N N . GLN B 1 315 ? -12.555 14.664 21.172 1 91.69 315 GLN B N 1
ATOM 5383 C CA . GLN B 1 315 ? -13.25 15.938 21.297 1 91.69 315 GLN B CA 1
ATOM 5384 C C . GLN B 1 315 ? -12.828 16.672 22.562 1 91.69 315 GLN B C 1
ATOM 5386 O O . GLN B 1 315 ? -12.562 17.875 22.531 1 91.69 315 GLN B O 1
ATOM 5391 N N . GLN B 1 316 ? -12.797 15.898 23.656 1 92.5 316 GLN B N 1
ATOM 5392 C CA . GLN B 1 316 ? -12.406 16.516 24.922 1 92.5 316 GLN B CA 1
ATOM 5393 C C . GLN B 1 316 ? -10.961 17 24.859 1 92.5 316 GLN B C 1
ATOM 5395 O O . GLN B 1 316 ? -10.617 18.031 25.453 1 92.5 316 GLN B O 1
ATOM 5400 N N . ASP B 1 317 ? -10.156 16.281 24.156 1 94.62 317 ASP B N 1
ATOM 5401 C CA . ASP B 1 317 ? -8.758 16.688 24 1 94.62 317 ASP B CA 1
ATOM 5402 C C . ASP B 1 317 ? -8.656 18.031 23.266 1 94.62 317 ASP B C 1
ATOM 5404 O O . ASP B 1 317 ? -7.82 18.859 23.625 1 94.62 317 ASP B O 1
ATOM 5408 N N . PHE B 1 318 ? -9.453 18.234 22.281 1 94.94 318 PHE B N 1
ATOM 5409 C CA . PHE B 1 318 ? -9.469 19.5 21.547 1 94.94 318 PHE B CA 1
ATOM 5410 C C . PHE B 1 318 ? -9.828 20.656 22.484 1 94.94 318 PHE B C 1
ATOM 5412 O O . PHE B 1 318 ? -9.156 21.688 22.484 1 94.94 318 PHE B O 1
ATOM 5419 N N . LEU B 1 319 ? -10.883 20.453 23.25 1 95.19 319 LEU B N 1
ATOM 5420 C CA . LEU B 1 319 ? -11.391 21.516 24.109 1 95.19 319 LEU B CA 1
ATOM 5421 C C . LEU B 1 319 ? -10.383 21.844 25.219 1 95.19 319 LEU B C 1
ATOM 5423 O O . LEU B 1 319 ? -10.156 23.016 25.531 1 95.19 319 LEU B O 1
ATOM 5427 N N . ASP B 1 320 ? -9.805 20.781 25.75 1 96.06 320 ASP B N 1
ATOM 5428 C CA . ASP B 1 320 ? -8.773 21 26.766 1 96.06 320 ASP B CA 1
ATOM 5429 C C . ASP B 1 320 ? -7.574 21.734 26.188 1 96.06 320 ASP B C 1
ATOM 5431 O O . ASP B 1 320 ? -6.988 22.594 26.859 1 96.06 320 ASP B O 1
ATOM 5435 N N . GLY B 1 321 ? -7.238 21.391 25 1 95.12 321 GLY B N 1
ATOM 5436 C CA . GLY B 1 321 ? -6.145 22.078 24.344 1 95.12 321 GLY B CA 1
ATOM 5437 C C . GLY B 1 321 ? -6.434 23.531 24.078 1 95.12 321 GLY B C 1
ATOM 5438 O O . GLY B 1 321 ? -5.566 24.391 24.266 1 95.12 321 GLY B O 1
ATOM 5439 N N . VAL B 1 322 ? -7.609 23.812 23.656 1 96.38 322 VAL B N 1
ATOM 5440 C CA . VAL B 1 322 ? -8.031 25.188 23.438 1 96.38 322 VAL B CA 1
ATOM 5441 C C . VAL B 1 322 ? -7.961 25.969 24.75 1 96.38 322 VAL B C 1
ATOM 5443 O O . VAL B 1 322 ? -7.453 27.094 24.781 1 96.38 322 VAL B O 1
ATOM 5446 N N . LYS B 1 323 ? -8.477 25.359 25.781 1 95.88 323 LYS B N 1
ATOM 5447 C CA . LYS B 1 323 ? -8.453 26.016 27.078 1 95.88 323 LYS B CA 1
ATOM 5448 C C . LYS B 1 323 ? -7.027 26.359 27.5 1 95.88 323 LYS B C 1
ATOM 5450 O O . LYS B 1 323 ? -6.762 27.484 27.953 1 95.88 323 LYS B O 1
ATOM 5455 N N . LYS B 1 324 ? -6.172 25.453 27.359 1 95 324 LYS B N 1
ATOM 5456 C CA . LYS B 1 324 ? -4.77 25.672 27.703 1 95 324 LYS B CA 1
ATOM 5457 C C . LYS B 1 324 ? -4.164 26.797 26.859 1 95 324 LYS B C 1
ATOM 5459 O O . LYS B 1 324 ? -3.428 27.641 27.391 1 95 324 LYS B O 1
ATOM 5464 N N . LEU B 1 325 ? -4.445 26.797 25.609 1 93.12 325 LEU B N 1
ATOM 5465 C CA . LEU B 1 325 ? -3.902 27.797 24.703 1 93.12 325 LEU B CA 1
ATOM 5466 C C . LEU B 1 325 ? -4.445 29.188 25.047 1 93.12 325 LEU B C 1
ATOM 5468 O O . LEU B 1 325 ? -3.699 30.172 25.047 1 93.12 325 LEU B O 1
ATOM 5472 N N . VAL B 1 326 ? -5.688 29.281 25.281 1 94.62 326 VAL B N 1
ATOM 5473 C CA . VAL B 1 326 ? -6.344 30.547 25.594 1 94.62 326 VAL B CA 1
ATOM 5474 C C . VAL B 1 326 ? -5.766 31.125 26.875 1 94.62 326 VAL B C 1
ATOM 5476 O O . VAL B 1 326 ? -5.504 32.312 26.969 1 94.62 326 VAL B O 1
ATOM 5479 N N . GLU B 1 327 ? -5.559 30.281 27.844 1 92.62 327 GLU B N 1
ATOM 5480 C CA . GLU B 1 327 ? -5.027 30.719 29.125 1 92.62 327 GLU B CA 1
ATOM 5481 C C . GLU B 1 327 ? -3.549 31.078 29.016 1 92.62 327 GLU B C 1
ATOM 5483 O O . GLU B 1 327 ? -3.119 32.094 29.547 1 92.62 327 GLU B O 1
ATOM 5488 N N . SER B 1 328 ? -2.824 30.266 28.359 1 92.75 328 SER B N 1
ATOM 5489 C CA . SER B 1 328 ? -1.383 30.469 28.266 1 92.75 328 SER B CA 1
ATOM 5490 C C . SER B 1 328 ? -1.058 31.719 27.438 1 92.75 328 SER B C 1
ATOM 5492 O O . SER B 1 328 ? -0.116 32.438 27.766 1 92.75 328 SER B O 1
ATOM 5494 N N . ARG B 1 329 ? -1.821 32 26.422 1 91.38 329 ARG B N 1
ATOM 5495 C CA . ARG B 1 329 ? -1.529 33.125 25.531 1 91.38 329 ARG B CA 1
ATOM 5496 C C . ARG B 1 329 ? -2.416 34.312 25.844 1 91.38 329 ARG B C 1
ATOM 5498 O O . ARG B 1 329 ? -2.32 35.375 25.188 1 91.38 329 ARG B O 1
ATOM 5505 N N . ASN B 1 330 ? -3.273 34.188 26.75 1 90.25 330 ASN B N 1
ATOM 5506 C CA . ASN B 1 330 ? -4.203 35.219 27.156 1 90.25 330 ASN B CA 1
ATOM 5507 C C . ASN B 1 330 ? -4.961 35.812 25.969 1 90.25 330 ASN B C 1
ATOM 5509 O O . ASN B 1 330 ? -4.922 37 25.719 1 90.25 330 ASN B O 1
ATOM 5513 N N . LEU B 1 331 ? -5.68 34.938 25.344 1 93.38 331 LEU B N 1
ATOM 5514 C CA . LEU B 1 331 ? -6.453 35.344 24.172 1 93.38 331 LEU B CA 1
ATOM 5515 C C . LEU B 1 331 ? -7.699 36.125 24.594 1 93.38 331 LEU B C 1
ATOM 5517 O O . LEU B 1 331 ? -8.781 35.562 24.719 1 93.38 331 LEU B O 1
ATOM 5521 N N . THR B 1 332 ? -7.605 37.344 24.641 1 93.44 332 THR B N 1
ATOM 5522 C CA . THR B 1 332 ? -8.641 38.219 25.188 1 93.44 332 THR B CA 1
ATOM 5523 C C . THR B 1 332 ? -9.867 38.25 24.266 1 93.44 332 THR B C 1
ATOM 5525 O O . THR B 1 332 ? -11 38.281 24.75 1 93.44 332 THR B O 1
ATOM 5528 N N . LYS B 1 333 ? -9.57 38.25 23.016 1 94.88 333 LYS B N 1
ATOM 5529 C CA . LYS B 1 333 ? -10.695 38.281 22.094 1 94.88 333 LYS B CA 1
ATOM 5530 C C . LYS B 1 333 ? -11.57 37.031 22.25 1 94.88 333 LYS B C 1
ATOM 5532 O O . LYS B 1 333 ? -12.797 37.125 22.219 1 94.88 333 LYS B O 1
ATOM 5537 N N . PHE B 1 334 ? -10.961 35.969 22.391 1 95.81 334 PHE B N 1
ATOM 5538 C CA . PHE B 1 334 ? -11.68 34.719 22.609 1 95.81 334 PHE B CA 1
ATOM 5539 C C . PHE B 1 334 ? -12.531 34.781 23.875 1 95.81 334 PHE B C 1
ATOM 5541 O O . PHE B 1 334 ? -13.711 34.438 23.859 1 95.81 334 PHE B O 1
ATOM 5548 N N . LYS B 1 335 ? -11.969 35.25 24.906 1 93.31 335 LYS B N 1
ATOM 5549 C CA . LYS B 1 335 ? -12.648 35.344 26.203 1 93.31 335 LYS B CA 1
ATOM 5550 C C . LYS B 1 335 ? -13.836 36.281 26.125 1 93.31 335 LYS B C 1
ATOM 5552 O O . LYS B 1 335 ? -14.898 36 26.688 1 93.31 335 LYS B O 1
ATOM 5557 N N . ASP B 1 336 ? -13.602 37.344 25.438 1 94.44 336 ASP B N 1
ATOM 5558 C CA . ASP B 1 336 ? -14.648 38.344 25.312 1 94.44 336 ASP B CA 1
ATOM 5559 C C . ASP B 1 336 ? -15.867 37.781 24.578 1 94.44 336 ASP B C 1
ATOM 5561 O O . ASP B 1 336 ? -17 38 25 1 94.44 336 ASP B O 1
ATOM 5565 N N . VAL B 1 337 ? -15.523 37.062 23.562 1 94.38 337 VAL B N 1
ATOM 5566 C CA . VAL B 1 337 ? -16.609 36.5 22.766 1 94.38 337 VAL B CA 1
ATOM 5567 C C . VAL B 1 337 ? -17.344 35.406 23.578 1 94.38 337 VAL B C 1
ATOM 5569 O O . VAL B 1 337 ? -18.578 35.344 23.562 1 94.38 337 VAL B O 1
ATOM 5572 N N . VAL B 1 338 ? -16.672 34.594 24.281 1 92.69 338 VAL B N 1
ATOM 5573 C CA . VAL B 1 338 ? -17.25 33.531 25.078 1 92.69 338 VAL B CA 1
ATOM 5574 C C . VAL B 1 338 ? -18.141 34.125 26.172 1 92.69 338 VAL B C 1
ATOM 5576 O O . VAL B 1 338 ? -19.25 33.625 26.406 1 92.69 338 VAL B O 1
ATOM 5579 N N . ASN B 1 339 ? -17.75 35.219 26.703 1 88.94 339 ASN B N 1
ATOM 5580 C CA . ASN B 1 339 ? -18.469 35.812 27.812 1 88.94 339 ASN B CA 1
ATOM 5581 C C . ASN B 1 339 ? -19.688 36.594 27.328 1 88.94 339 ASN B C 1
ATOM 5583 O O . ASN B 1 339 ? -20.641 36.781 28.094 1 88.94 339 ASN B O 1
ATOM 5587 N N . SER B 1 340 ? -19.609 36.969 26.109 1 89.44 340 SER B N 1
ATOM 5588 C CA . SER B 1 340 ? -20.703 37.781 25.594 1 89.44 340 SER B CA 1
ATOM 5589 C C . SER B 1 340 ? -21.703 36.938 24.828 1 89.44 340 SER B C 1
ATOM 5591 O O . SER B 1 340 ? -22.766 37.438 24.438 1 89.44 340 SER B O 1
ATOM 5593 N N . SER B 1 341 ? -21.312 35.781 24.688 1 84.44 341 SER B N 1
ATOM 5594 C CA . SER B 1 341 ? -22.141 34.969 23.797 1 84.44 341 SER B CA 1
ATOM 5595 C C . SER B 1 341 ? -23.219 34.219 24.578 1 84.44 341 SER B C 1
ATOM 5597 O O . SER B 1 341 ? -22.953 33.688 25.656 1 84.44 341 SER B O 1
ATOM 5599 N N . VAL B 1 342 ? -24.484 34.375 24.062 1 78.38 342 VAL B N 1
ATOM 5600 C CA . VAL B 1 342 ? -25.625 33.594 24.562 1 78.38 342 VAL B CA 1
ATOM 5601 C C . VAL B 1 342 ? -26.141 32.656 23.453 1 78.38 342 VAL B C 1
ATOM 5603 O O . VAL B 1 342 ? -26.469 33.125 22.359 1 78.38 342 VAL B O 1
ATOM 5606 N N . ALA B 1 343 ? -25.922 31.375 23.672 1 76.94 343 ALA B N 1
ATOM 5607 C CA . ALA B 1 343 ? -26.297 30.484 22.578 1 76.94 343 ALA B CA 1
ATOM 5608 C C . ALA B 1 343 ? -27.562 29.688 22.938 1 76.94 343 ALA B C 1
ATOM 5610 O O . ALA B 1 343 ? -27.719 29.234 24.062 1 76.94 343 ALA B O 1
ATOM 5611 N N . VAL B 1 344 ? -28.406 29.625 22 1 80.31 344 VAL B N 1
ATOM 5612 C CA . VAL B 1 344 ? -29.625 28.844 22.125 1 80.31 344 VAL B CA 1
ATOM 5613 C C . VAL B 1 344 ? -29.359 27.391 21.75 1 80.31 344 VAL B C 1
ATOM 5615 O O . VAL B 1 344 ? -29.922 26.469 22.359 1 80.31 344 VAL B O 1
ATOM 5618 N N . ASP B 1 345 ? -28.469 27.25 20.875 1 88.75 345 ASP B N 1
ATOM 5619 C CA . ASP B 1 345 ? -28.109 25.906 20.453 1 88.75 345 ASP B CA 1
ATOM 5620 C C . ASP B 1 345 ? -27.422 25.141 21.578 1 88.75 345 ASP B C 1
ATOM 5622 O O . ASP B 1 345 ? -26.531 25.656 22.25 1 88.75 345 ASP B O 1
ATOM 5626 N N . GLU B 1 346 ? -27.797 23.953 21.797 1 91.5 346 GLU B N 1
ATOM 5627 C CA . GLU B 1 346 ? -27.344 23.172 22.938 1 91.5 346 GLU B CA 1
ATOM 5628 C C . GLU B 1 346 ? -25.844 22.891 22.844 1 91.5 346 GLU B C 1
ATOM 5630 O O . GLU B 1 346 ? -25.141 22.875 23.859 1 91.5 346 GLU B O 1
ATOM 5635 N N . ILE B 1 347 ? -25.406 22.672 21.672 1 91.88 347 ILE B N 1
ATOM 5636 C CA . ILE B 1 347 ? -23.984 22.375 21.484 1 91.88 347 ILE B CA 1
ATOM 5637 C C . ILE B 1 347 ? -23.141 23.609 21.797 1 91.88 347 ILE B C 1
ATOM 5639 O O . ILE B 1 347 ? -22.156 23.516 22.531 1 91.88 347 ILE B O 1
ATOM 5643 N N . LEU B 1 348 ? -23.547 24.719 21.328 1 94 348 LEU B N 1
ATOM 5644 C CA . LEU B 1 348 ? -22.812 25.969 21.562 1 94 348 LEU B CA 1
ATOM 5645 C C . LEU B 1 348 ? -22.922 26.391 23.031 1 94 348 LEU B C 1
ATOM 5647 O O . LEU B 1 348 ? -21.969 26.906 23.594 1 94 348 LEU B O 1
ATOM 5651 N N . LYS B 1 349 ? -24.109 26.156 23.562 1 92.5 349 LYS B N 1
ATOM 5652 C CA . LYS B 1 349 ? -24.312 26.484 24.969 1 92.5 349 LYS B CA 1
ATOM 5653 C C . LYS B 1 349 ? -23.328 25.703 25.844 1 92.5 349 LYS B C 1
ATOM 5655 O O . LYS B 1 349 ? -22.703 26.281 26.734 1 92.5 349 LYS B O 1
ATOM 5660 N N . ALA B 1 350 ? -23.266 24.438 25.547 1 91.56 350 ALA B N 1
ATOM 5661 C CA . ALA B 1 350 ? -22.344 23.594 26.312 1 91.56 350 ALA B CA 1
ATOM 5662 C C . ALA B 1 350 ? -20.906 24.047 26.125 1 91.56 350 ALA B C 1
ATOM 5664 O O . ALA B 1 350 ? -20.109 24.016 27.062 1 91.56 350 ALA B O 1
ATOM 5665 N N . PHE B 1 351 ? -20.641 24.422 24.953 1 94.25 351 PHE B N 1
ATOM 5666 C CA . PHE B 1 351 ? -19.281 24.875 24.609 1 94.25 351 PHE B CA 1
ATOM 5667 C C . PHE B 1 351 ? -18.938 26.141 25.391 1 94.25 351 PHE B C 1
ATOM 5669 O O . PHE B 1 351 ? -17.891 26.203 26.031 1 94.25 351 PHE B O 1
ATOM 5676 N N . PHE B 1 352 ? -19.781 27.156 25.406 1 93.69 352 PHE B N 1
ATOM 5677 C CA . PHE B 1 352 ? -19.516 28.422 26.047 1 93.69 352 PHE B CA 1
ATOM 5678 C C . PHE B 1 352 ? -19.484 28.266 27.562 1 93.69 352 PHE B C 1
ATOM 5680 O O . PHE B 1 352 ? -18.688 28.922 28.25 1 93.69 352 PHE B O 1
ATOM 5687 N N . GLU B 1 353 ? -20.297 27.391 28.047 1 90.5 353 GLU B N 1
ATOM 5688 C CA . GLU B 1 353 ? -20.281 27.109 29.469 1 90.5 353 GLU B CA 1
ATOM 5689 C C . GLU B 1 353 ? -18.953 26.5 29.906 1 90.5 353 GLU B C 1
ATOM 5691 O O . GLU B 1 353 ? -18.453 26.812 30.984 1 90.5 353 GLU B O 1
ATOM 5696 N N . PHE B 1 354 ? -18.438 25.688 29.062 1 92.31 354 PHE B N 1
ATOM 5697 C CA . PHE B 1 354 ? -17.156 25.031 29.344 1 92.31 354 PHE B CA 1
ATOM 5698 C C . PHE B 1 354 ? -16.047 26.062 29.469 1 92.31 354 PHE B C 1
ATOM 5700 O O . PHE B 1 354 ? -15.141 25.906 30.297 1 92.31 354 PHE B O 1
ATOM 5707 N N . PHE B 1 355 ? -16.078 27.125 28.75 1 92.81 355 PHE B N 1
ATOM 5708 C CA . PHE B 1 355 ? -14.984 28.078 28.719 1 92.81 355 PHE B CA 1
ATOM 5709 C C . PHE B 1 355 ? -15.266 29.266 29.641 1 92.81 355 PHE B C 1
ATOM 5711 O O . PHE B 1 355 ? -14.367 30.047 29.953 1 92.81 355 PHE B O 1
ATOM 5718 N N . SER B 1 356 ? -16.547 29.422 30.062 1 83.56 356 SER B N 1
ATOM 5719 C CA . SER B 1 356 ? -16.906 30.5 30.984 1 83.56 356 SER B CA 1
ATOM 5720 C C . SER B 1 356 ? -16.625 30.094 32.438 1 83.56 356 SER B C 1
ATOM 5722 O O . SER B 1 356 ? -16.453 30.953 33.312 1 83.56 356 SER B O 1
ATOM 5724 N N . ARG B 1 357 ? -16.766 28.812 32.812 1 65.75 357 ARG B N 1
ATOM 5725 C CA . ARG B 1 357 ? -16.625 28.359 34.219 1 65.75 357 ARG B CA 1
ATOM 5726 C C . ARG B 1 357 ? -15.273 28.766 34.781 1 65.75 357 ARG B C 1
ATOM 5728 O O . ARG B 1 357 ? -14.219 28.406 34.25 1 65.75 357 ARG B O 1
ATOM 5735 N N . ARG B 1 358 ? -15.266 29.984 35.312 1 53.66 358 ARG B N 1
ATOM 5736 C CA . ARG B 1 358 ? -14.18 30.438 36.188 1 53.66 358 ARG B CA 1
ATOM 5737 C C . ARG B 1 358 ? -13.688 29.297 37.062 1 53.66 358 ARG B C 1
ATOM 5739 O O . ARG B 1 358 ? -14.484 28.5 37.562 1 53.66 358 ARG B O 1
ATOM 5746 N N . GLU B 1 359 ? -12.562 28.703 36.781 1 48.69 359 GLU B N 1
ATOM 5747 C CA . GLU B 1 359 ? -11.984 27.828 37.781 1 48.69 359 GLU B CA 1
ATOM 5748 C C . GLU B 1 359 ? -12.336 28.312 39.188 1 48.69 359 GLU B C 1
ATOM 5750 O O . GLU B 1 359 ? -12.023 29.453 39.562 1 48.69 359 GLU B O 1
ATOM 5755 N N . GLN B 1 360 ? -13.484 28.109 39.625 1 41.62 360 GLN B N 1
ATOM 5756 C CA . GLN B 1 360 ? -13.617 28.375 41.062 1 41.62 360 GLN B CA 1
ATOM 5757 C C . GLN B 1 360 ? -12.383 27.891 41.812 1 41.62 360 GLN B C 1
ATOM 5759 O O . GLN B 1 360 ? -11.898 26.797 41.594 1 41.62 360 GLN B O 1
ATOM 5764 N N . PRO B 1 361 ? -11.562 28.797 42.375 1 43.84 361 PRO B N 1
ATOM 5765 C CA . PRO B 1 361 ? -10.492 28.359 43.25 1 43.84 361 PRO B CA 1
ATOM 5766 C C . PRO B 1 361 ? -10.914 27.203 44.156 1 43.84 361 PRO B C 1
ATOM 5768 O O . PRO B 1 361 ? -12.055 27.156 44.625 1 43.84 361 PRO B O 1
ATOM 5771 N N . GLU B 1 362 ? -10.578 26.016 43.844 1 41.75 362 GLU B N 1
ATOM 5772 C CA . GLU B 1 362 ? -10.781 25 44.875 1 41.75 362 GLU B CA 1
ATOM 5773 C C . GLU B 1 362 ? -10.617 25.594 46.281 1 41.75 362 GLU B C 1
ATOM 5775 O O . GLU B 1 362 ? -9.625 26.281 46.562 1 41.75 362 GLU B O 1
ATOM 5780 N N . PRO B 1 363 ? -11.68 25.812 46.938 1 40.62 363 PRO B N 1
ATOM 5781 C CA . PRO B 1 363 ? -11.477 26.25 48.312 1 40.62 363 PRO B CA 1
ATOM 5782 C C . PRO B 1 363 ? -10.359 25.484 49.031 1 40.62 363 PRO B C 1
ATOM 5784 O O . PRO B 1 363 ? -10.203 24.281 48.812 1 40.62 363 PRO B O 1
ATOM 5787 N N . MET B 1 364 ? -9.141 26.109 49.156 1 37.53 364 MET B N 1
ATOM 5788 C CA . MET B 1 364 ? -8.148 25.578 50.094 1 37.53 364 MET B CA 1
ATOM 5789 C C . MET B 1 364 ? -8.812 25.062 51.344 1 37.53 364 MET B C 1
ATOM 5791 O O . MET B 1 364 ? -9.453 25.812 52.094 1 37.53 364 MET B O 1
ATOM 5795 N N . ASP B 1 365 ? -9.383 23.891 51.281 1 33.44 365 ASP B N 1
ATOM 5796 C CA . ASP B 1 365 ? -9.734 23.312 52.562 1 33.44 365 ASP B CA 1
ATOM 5797 C C . ASP B 1 365 ? -8.625 23.562 53.594 1 33.44 365 ASP B C 1
ATOM 5799 O O . ASP B 1 365 ? -7.477 23.172 53.375 1 33.44 365 ASP B O 1
ATOM 5803 N N . ILE B 1 366 ? -8.656 24.688 54.219 1 36.47 366 ILE B N 1
ATOM 5804 C CA . ILE B 1 366 ? -7.973 24.938 55.469 1 36.47 366 ILE B CA 1
ATOM 5805 C C . ILE B 1 366 ? -8.195 23.75 56.406 1 36.47 366 ILE B C 1
ATOM 5807 O O . ILE B 1 366 ? -9.289 23.594 56.969 1 36.47 366 ILE B O 1
ATOM 5811 N N . ASN B 1 367 ? -7.938 22.469 55.906 1 26.48 367 ASN B N 1
ATOM 5812 C CA . ASN B 1 367 ? -7.605 21.609 57.062 1 26.48 367 ASN B CA 1
ATOM 5813 C C . ASN B 1 367 ? -6.188 21.875 57.562 1 26.48 367 ASN B C 1
ATOM 5815 O O . ASN B 1 367 ? -5.277 22.125 56.75 1 26.48 367 ASN B O 1
#

Radius of gyration: 31.23 Å; Cα contacts (8 Å, |Δi|>4): 1330; chains: 2; bounding box: 75×114×114 Å

Organism: NCBI:txid303518

Sequence (734 aa):
MAPGNQLSDSKKLQVNLSARFNILVKSKKAQVPKLSRIQNIFRQEFGSSAKRCQDVKTMKKLMELSNSVCQVRINGKPRGSGFLLFGNFILTNAHVIQAFCNDNGGLNEQVAVTFSFESLEEKDGLIDVEEVVGIEYIPEVSGTDWALLKLSADQKLPDRLLKRSGFVRHSGGICIIGYPGESVKKIDVCLVVSQENRSLVAERHRKDNQDCVQLLNDRFFQNVADVVQQRKQLLTYESCLYDGSSGSPVFNEDGNVVAMHSGGYLYNDAKGQRHSVIEFGYPFINIIERIIIQMVEREKFDVLKECLACTCDRQQDFLDGVKKLVESRNLTKFKDVVNSSVAVDEILKAFFEFFSRREQPEPMDINMAPGNQLSDSKKLQVNLSARFNILVKSKKAQVPKLSRIQNIFRQEFGSSAKRCQDVKTMKKLMELSNSVCQVRINGKPRGSGFLLFGNFILTNAHVIQAFCNDNGGLNEQVAVTFSFESLEEKDGLIDVEEVVGIEYIPEVSGTDWALLKLSADQKLPDRLLKRSGFVRHSGGICIIGYPGESVKKIDVCLVVSQENRSLVAERHRKDNQDCVQLLNDRFFQNVADVVQQRKQLLTYESCLYDGSSGSPVFNEDGNVVAMHSGGYLYNDAKGQRHSVIEFGYPFINIIERIIIQMVEREKFDVLKECLACTCDRQQDFLDGVKKLVESRNLTKFKDVVNSSVAVDEILKAFFEFFSRREQPEPMDIN

Secondary structure (DSSP, 8-state):
----------------SS------------------HHHHHHHHHHTTSGGG-EEHHHHHHHHHHGGGEEEEEETTEEEEEEEEEETTEEEE-HHHHGGGB-TTS-BSS-EEEES---STT----EEEEEEEEEEEE-TTSTT-EEEEEEEPS-S-----GGGGB----SSSEEEEEE--TTPPPEEEEEEB--GGGHHHHHHHHHHHTGGGTTTS-HHHHHHHHHHHHH-TTSEEE--S--TT-TT-EEEETTS-EEEEEEEEEEEE-TTS-EEEEEEEEEEHHHHHHHHHHHHHHTT-HHHHHHHHHS--TTHHHHHHHHHHHHHHHT-HHHHHHHHH----SHHHHHHHHHHH-----------/----------------SS------------------HHHHHHHHHHTTSGGG-EEHHHHHHHHHHGGGEEEEEETTEEEEEEEEEETTEEEE-HHHHGGGB-TTS-BSS-EEEES---STT----EEEEEEEEEEEE-TTSTT-EEEEEEEPS-S-----GGGGB----SSSEEEEEE--TTPPPEEEEEEB--GGGHHHHHHHHHHHTGGGTTTS-HHHHHHHHHHHHH-TTSEEE--S--TT-TT-EEEETTS-EEEEEEEEEEEE-TTS-EEEEEEEEEEHHHHHHHHHHHHHHTT-HHHHHHHHHS--TTHHHHHHHHHHHHHHHT-HHHHHHHHH----SHHHHHHHHHHH-----------

Nearest PDB structures (foldseek):
  8s9k-assembly1_D-2  TM=7.949E-01  e=1.329E-20  Homo sapiens
  8s9k-assembly2_C  TM=7.918E-01  e=1.964E-20  Homo sapiens
  8s9k-assembly2_B  TM=7.891E-01  e=1.109E-19  Homo sapiens
  8s9k-assembly1_A  TM=7.852E-01  e=1.109E-19  Homo sapiens
  8s9l-assembly1_A  TM=8.010E-01  e=1.208E-17  Homo sapiens

Solvent-accessible surface area (backbone atoms only — not comparable to full-atom values): 39970 Å² total; per-residue (Å²): 137,86,86,80,83,81,80,78,83,75,78,72,80,65,77,42,79,86,58,77,78,76,74,80,71,81,81,74,84,69,84,72,72,82,74,53,72,66,57,54,53,54,45,48,56,64,58,34,43,64,67,50,48,38,48,43,54,47,50,48,51,45,52,59,56,47,51,23,31,24,36,32,22,48,76,84,36,71,53,17,9,18,27,36,32,39,90,58,29,30,38,25,29,16,83,60,45,50,91,42,40,49,96,80,24,44,61,79,50,58,39,31,33,27,49,60,43,53,41,93,82,45,80,64,61,74,41,48,48,71,35,39,81,44,71,36,74,40,93,90,42,86,56,24,56,30,25,33,32,33,44,63,80,86,59,94,70,62,65,50,46,54,48,30,57,43,76,78,61,68,54,53,58,33,34,38,42,28,18,37,48,87,48,46,34,29,36,34,76,36,47,39,45,28,78,87,43,44,49,55,44,23,48,49,52,44,62,75,37,52,88,39,42,87,73,55,47,73,60,53,37,52,49,49,28,52,55,57,62,70,44,73,74,49,46,32,27,61,64,62,69,50,65,20,16,30,13,7,48,25,24,38,76,83,60,20,35,24,21,31,30,61,50,53,46,70,47,63,48,87,85,65,47,79,44,52,61,39,28,33,19,36,39,35,64,56,37,52,27,51,50,53,50,49,28,50,58,67,63,36,55,71,60,44,45,47,52,67,66,52,68,35,92,46,50,67,56,39,53,51,49,35,52,51,49,39,63,75,68,58,43,56,63,44,51,50,41,43,69,68,55,82,55,84,50,66,68,50,33,54,52,36,51,65,73,54,60,63,77,66,71,69,75,75,70,83,117,138,86,88,82,84,84,81,80,83,76,77,70,81,66,78,43,78,86,58,78,78,77,74,80,70,80,81,74,85,68,83,72,72,81,75,53,73,65,57,54,52,52,45,48,58,64,58,34,42,65,68,50,49,37,48,44,54,48,51,48,51,46,51,59,55,47,50,23,31,26,36,33,21,49,76,83,36,70,53,16,9,18,26,36,31,40,89,58,28,31,37,26,30,15,82,62,45,50,91,42,41,50,96,81,22,44,60,80,54,59,40,32,32,28,48,60,42,52,41,93,81,46,80,66,60,74,41,48,48,72,34,38,81,43,70,36,77,40,93,89,42,86,53,26,57,29,23,35,32,32,43,65,80,85,57,94,69,64,64,51,46,54,50,31,57,43,76,77,62,68,52,54,59,34,35,38,42,28,17,36,48,88,48,46,34,29,34,35,76,35,46,39,44,28,79,87,44,44,49,54,45,22,49,49,52,43,61,76,36,53,87,38,43,87,75,56,46,73,62,53,36,52,50,50,28,52,54,57,63,69,45,73,75,50,46,33,27,63,65,61,68,49,64,21,16,31,13,8,47,25,22,38,76,84,60,20,36,22,21,32,30,61,48,52,46,69,47,63,49,89,86,66,48,80,44,53,61,40,29,34,18,37,40,36,65,56,37,53,28,50,49,53,51,49,27,50,56,67,63,36,55,72,61,44,45,46,52,66,65,52,66,34,93,46,51,65,57,40,53,54,48,36,52,50,51,39,63,76,67,58,44,57,63,44,52,52,43,44,69,68,56,82,54,84,50,67,68,51,33,54,51,35,49,65,74,56,60,64,78,65,72,70,75,76,70,85,117